Protein AF-U2JVC8-F1 (afdb_monomer)

Mean predicted aligned error: 4.53 Å

Foldseek 3Di:
DQVLLVLLLVVCVVPVLVALVLVVVLVVQQQVDQLDDLRHRFFAFLFFAEDEPQVVVLLLVVLVLVQVLLLLLLVCLLPPPVLVVLQVDDPLLSLQLNDDLQDSGLAQKKWWKWQDDGSQAIATDAIDRALDDDLVNLQSSVVSSCPGPSVCVSCPPFDKDFFRPQLVLLVQVQVVCCVRPVDGWAEEAEEACPSHDRSSVVVNCVSNVVVPHHYDYDYLQQWAAPLQFIDRVPDTGAEYAYSYGPVVCVVPVVSNVRVSSCSNSVNHNYNSGSSSVCRHAPCNLVSLPDVVSVVRDDPVSNVCSVRHYWHKHFDDLVCLVVCLVVQQQKWKAARPDDQCVGIDRSVVDDSVRSSVCSVPGDSRIMITGDDDRFWHWGWHADPSDTDTDTWRKIWTFIDRRSGTRFIWIWTHHPPDTSVNTHTHHHMYGHDDPPD

Solvent-accessible surface area (backbone atoms only — not comparable to full-atom values): 23635 Å² total; per-residue (Å²): 76,63,66,52,41,51,54,53,47,50,56,45,70,74,50,52,77,83,40,43,68,50,50,53,51,49,54,55,51,51,74,72,48,68,27,44,54,96,91,35,64,60,49,62,52,85,36,64,48,44,34,37,64,66,49,50,52,33,50,43,51,52,42,50,51,52,49,53,51,45,46,50,51,50,54,44,46,69,74,29,72,74,60,39,60,78,70,68,66,53,73,66,57,46,53,50,34,65,49,82,65,86,63,92,67,48,47,49,45,36,29,43,26,24,37,72,74,50,71,93,46,45,36,54,77,50,45,36,26,59,42,68,79,62,41,44,40,30,40,47,45,29,66,54,47,69,70,32,60,67,44,47,68,71,49,61,89,41,45,64,46,68,61,61,56,52,58,52,48,49,53,53,55,49,53,52,46,30,72,76,70,75,48,86,57,27,34,32,41,30,32,78,53,89,84,50,84,52,51,46,58,52,52,46,38,52,48,36,41,76,74,73,35,57,58,49,80,39,39,45,70,58,40,44,52,84,88,70,50,35,23,52,80,93,44,67,38,41,31,35,46,39,45,49,39,63,73,62,44,71,74,44,48,78,47,36,37,32,59,52,51,32,52,77,68,68,45,40,41,52,44,55,42,56,42,11,49,71,59,32,43,86,59,34,47,30,52,67,70,32,77,71,42,71,78,76,54,52,70,71,56,49,54,47,42,69,71,28,43,50,60,31,41,67,49,54,83,90,43,46,73,62,50,47,79,48,23,66,48,27,28,42,38,43,75,88,43,64,78,58,46,56,57,44,56,30,62,85,40,55,62,68,56,47,40,50,53,58,70,74,43,60,74,70,20,32,43,28,48,56,81,84,74,75,62,40,74,38,41,38,73,54,98,87,39,80,45,78,44,69,20,38,53,39,40,28,39,31,25,55,71,71,34,73,60,50,57,37,32,37,37,24,49,89,94,56,50,73,84,78,28,27,51,27,18,42,33,40,45,76,50,64,85,84,125

Nearest PDB structures (foldseek):
  7uk8-assembly1_A  TM=7.514E-01  e=2.209E-14  Escherichia coli K-12
  7uka-assembly1_A  TM=7.792E-01  e=2.659E-13  Escherichia coli K-12
  2io8-assembly1_A  TM=6.923E-01  e=3.078E-14  Escherichia coli
  2iob-assembly1_B  TM=6.994E-01  e=4.790E-14  Escherichia coli
  2io8-assembly1_B  TM=6.756E-01  e=1.018E-14  Escherichia coli

Radius of gyration: 22.48 Å; Cα contacts (8 Å, |Δi|>4): 788; chains: 1; bounding box: 59×53×57 Å

Sequence (435 aa):
MREYAKKYVEQIMSQPQDYVEDARDFFQKVNRSRAIYHGKVVKTSMQAVFYGEKDRRAFEEVGKMMMSIGNKIAKEYEKNPEFRKLYGFSPLLEQLILKDPGYSMTVPMARYDIFYEEPENFVFCELNTDGSSAMNEDNVLGKLFIQTKVYRDFVGQNKTVHHDLIEEWVLKSTALFEKLKGHRPNIAIVDFLESGTSAEFEAFQEAYKRKGYFTVIADPKELDFDGEHLYYKDDVIHMVYRRLVTGEMMGDIKRAKPLIDAYLADKIMLLGGFRSQLMHTKRIFAILHHPFCRKFLSGEELDFIEKHIPETQILDKTKLKEYSRKKDDLVIKAEDGYGGKGIFFGEDLSSEDFIRILEDASEHTLLQKRIRPKPMPVINFRENHFTVEPMIWIIGIFYYLEKFQGIYTRGAKEGIIAQDAYSLPHIEWMGGNEK

Structure (mmCIF, N/CA/C/O backbone):
data_AF-U2JVC8-F1
#
_entry.id   AF-U2JVC8-F1
#
loop_
_atom_site.group_PDB
_atom_site.id
_atom_site.type_symbol
_atom_site.label_atom_id
_atom_site.label_alt_id
_atom_site.label_comp_id
_atom_site.label_asym_id
_atom_site.label_entity_id
_atom_site.label_seq_id
_atom_site.pdbx_PDB_ins_code
_atom_site.Cartn_x
_atom_site.Cartn_y
_atom_site.Cartn_z
_atom_site.occupancy
_atom_site.B_iso_or_equiv
_atom_site.auth_seq_id
_atom_site.auth_comp_id
_atom_site.auth_asym_id
_atom_site.auth_atom_id
_atom_site.pdbx_PDB_model_num
ATOM 1 N N . MET A 1 1 ? -14.361 10.667 10.077 1.00 92.12 1 MET A N 1
ATOM 2 C CA . MET A 1 1 ? -13.807 9.610 10.978 1.00 92.12 1 MET A CA 1
ATOM 3 C C . MET A 1 1 ? -13.707 9.960 12.468 1.00 92.12 1 MET A C 1
ATOM 5 O O . MET A 1 1 ? -14.197 9.191 13.289 1.00 92.12 1 MET A O 1
ATOM 9 N N . ARG A 1 2 ? -13.051 11.067 12.862 1.00 91.50 2 ARG A N 1
ATOM 10 C CA . ARG A 1 2 ? -12.761 11.381 14.282 1.00 91.50 2 ARG A CA 1
ATOM 11 C C . ARG A 1 2 ? -13.991 11.423 15.184 1.00 91.50 2 ARG A C 1
ATOM 13 O O . ARG A 1 2 ? -13.963 10.916 16.302 1.00 91.50 2 ARG A O 1
ATOM 20 N N . GLU A 1 3 ? -15.067 11.995 14.669 1.00 92.56 3 GLU A N 1
ATOM 21 C CA . GLU A 1 3 ? -16.345 12.061 15.364 1.00 92.56 3 GLU A CA 1
ATOM 22 C C . GLU A 1 3 ? -16.937 10.672 15.637 1.00 92.56 3 GLU A C 1
ATOM 24 O O . GLU A 1 3 ? -17.339 10.400 16.766 1.00 92.56 3 GLU A O 1
ATOM 29 N N . TYR A 1 4 ? -16.909 9.763 14.655 1.00 94.56 4 TYR A N 1
ATOM 30 C CA . TYR A 1 4 ? -17.363 8.386 14.856 1.00 94.56 4 TYR A CA 1
ATOM 31 C C . TYR A 1 4 ? -16.551 7.669 15.935 1.00 94.56 4 TYR A C 1
ATOM 33 O O . TYR A 1 4 ? -17.134 7.030 16.805 1.00 94.56 4 TYR A O 1
ATOM 41 N N . ALA A 1 5 ? -15.221 7.809 15.918 1.00 94.75 5 ALA A N 1
ATOM 42 C CA . ALA A 1 5 ? -14.358 7.204 16.933 1.00 94.75 5 ALA A CA 1
ATOM 43 C C . ALA A 1 5 ? -14.711 7.703 18.344 1.00 94.75 5 ALA A C 1
ATOM 45 O O . ALA A 1 5 ? -14.845 6.904 19.268 1.00 94.75 5 ALA A O 1
ATOM 46 N N . LYS A 1 6 ? -14.929 9.016 18.499 1.00 94.62 6 LYS A N 1
ATOM 47 C CA . LYS A 1 6 ? -15.329 9.621 19.775 1.00 94.62 6 LYS A CA 1
ATOM 48 C C . LYS A 1 6 ? -16.686 9.094 20.257 1.00 94.62 6 LYS A C 1
ATOM 50 O O . LYS A 1 6 ? -16.770 8.625 21.387 1.00 94.62 6 LYS A O 1
ATOM 55 N N . LYS A 1 7 ? -17.715 9.104 19.402 1.00 95.25 7 LYS A N 1
ATOM 56 C CA . LYS A 1 7 ? -19.061 8.606 19.750 1.00 95.25 7 LYS A CA 1
ATOM 57 C C . LYS A 1 7 ? -19.048 7.118 20.107 1.00 95.25 7 LYS A C 1
ATOM 59 O O . LYS A 1 7 ? -19.724 6.696 21.040 1.00 95.25 7 LYS A O 1
ATOM 64 N N . TYR A 1 8 ? -18.254 6.324 19.389 1.00 95.88 8 TYR A N 1
ATOM 65 C CA . TYR A 1 8 ? -18.099 4.895 19.652 1.00 95.88 8 TYR A CA 1
ATOM 66 C C . TYR A 1 8 ? -17.462 4.634 21.026 1.00 95.88 8 TYR A C 1
ATOM 68 O O . TYR A 1 8 ? -17.963 3.828 21.810 1.00 95.88 8 TYR A O 1
ATOM 76 N N . VAL A 1 9 ? -16.394 5.372 21.346 1.00 96.31 9 VAL A N 1
ATOM 77 C CA . VAL A 1 9 ? -15.741 5.342 22.663 1.00 96.31 9 VAL A CA 1
ATOM 78 C C . VAL A 1 9 ? -16.724 5.737 23.768 1.00 96.31 9 VAL A C 1
ATOM 80 O O . VAL A 1 9 ? -16.838 5.027 24.765 1.00 96.31 9 VAL A O 1
ATOM 83 N N . GLU A 1 10 ? -17.462 6.834 23.588 1.00 96.44 10 GLU A N 1
ATOM 84 C CA . GLU A 1 10 ? -18.452 7.320 24.557 1.00 96.44 10 GLU A CA 1
ATOM 85 C C . GLU A 1 10 ? -19.550 6.283 24.832 1.00 96.44 10 GLU A C 1
ATOM 87 O O . GLU A 1 10 ? -19.897 6.060 25.993 1.00 96.44 10 GLU A O 1
ATOM 92 N N . GLN A 1 11 ? -20.043 5.589 23.800 1.00 95.62 11 GLN A N 1
ATOM 93 C CA . GLN A 1 11 ? -21.045 4.535 23.966 1.00 95.62 11 GLN A CA 1
ATOM 94 C C . GLN A 1 11 ? -20.544 3.412 24.877 1.00 95.62 11 GLN A C 1
ATOM 96 O O . GLN A 1 11 ? -21.226 3.057 25.840 1.00 95.62 11 GLN A O 1
ATOM 101 N N . ILE A 1 12 ? -19.356 2.871 24.601 1.00 96.19 12 ILE A N 1
ATOM 102 C CA . ILE A 1 12 ? -18.794 1.772 25.397 1.00 96.19 12 ILE A CA 1
ATOM 103 C C . ILE A 1 12 ? -18.536 2.234 26.828 1.00 96.19 12 ILE A C 1
ATOM 105 O O . ILE A 1 12 ? -18.912 1.548 27.775 1.00 96.19 12 ILE A O 1
ATOM 109 N N . MET A 1 13 ? -17.936 3.412 26.996 1.00 96.50 13 MET A N 1
ATOM 110 C CA . MET A 1 13 ? -17.558 3.914 28.316 1.00 96.50 13 MET A CA 1
ATOM 111 C C . MET A 1 13 ? -18.759 4.346 29.167 1.00 96.50 13 MET A C 1
ATOM 113 O O . MET A 1 13 ? -18.633 4.398 30.389 1.00 96.50 13 MET A O 1
ATOM 117 N N . SER A 1 14 ? -19.923 4.610 28.562 1.00 96.44 14 SER A N 1
ATOM 118 C CA . SER A 1 14 ? -21.154 4.905 29.305 1.00 96.44 14 SER A CA 1
ATOM 119 C C . SER A 1 14 ? -21.715 3.684 30.047 1.00 96.44 14 SER A C 1
ATOM 121 O O . SER A 1 14 ? -22.265 3.831 31.137 1.00 96.44 14 SER A O 1
ATOM 123 N N . GLN A 1 15 ? -21.567 2.483 29.473 1.00 93.88 15 GLN A N 1
ATOM 124 C CA . GLN A 1 15 ? -22.104 1.223 30.003 1.00 93.88 15 GLN A CA 1
ATOM 125 C C . GLN A 1 15 ? -21.140 0.055 29.710 1.00 93.88 15 GLN A C 1
ATOM 127 O O . GLN A 1 15 ? -21.487 -0.876 28.986 1.00 93.88 15 GLN A O 1
ATOM 132 N N . PRO A 1 16 ? -19.906 0.064 30.252 1.00 95.12 16 PRO A N 1
ATOM 133 C CA . PRO A 1 16 ? -18.870 -0.893 29.853 1.00 95.12 16 PRO A CA 1
ATOM 134 C C . PRO A 1 16 ? -19.221 -2.343 30.202 1.00 95.12 16 PRO A C 1
ATOM 136 O O . PRO A 1 16 ? -18.808 -3.260 29.497 1.00 95.12 16 PRO A O 1
ATOM 139 N N . GLN A 1 17 ? -19.999 -2.561 31.267 1.00 96.25 17 GLN A N 1
ATOM 140 C CA . GLN A 1 17 ? -20.390 -3.902 31.716 1.00 96.25 17 GLN A CA 1
ATOM 141 C C . GLN A 1 17 ? -21.262 -4.639 30.688 1.00 96.25 17 GLN A C 1
ATOM 143 O O . GLN A 1 17 ? -21.141 -5.855 30.552 1.00 96.25 17 GLN A O 1
ATOM 148 N N . ASP A 1 18 ? -22.046 -3.910 29.889 1.00 96.44 18 ASP A N 1
ATOM 149 C CA . ASP A 1 18 ? -22.945 -4.473 28.874 1.00 96.44 18 ASP A CA 1
ATOM 150 C C . ASP A 1 18 ? -22.204 -5.124 27.697 1.00 96.44 18 ASP A C 1
ATOM 152 O O . ASP A 1 18 ? -22.811 -5.851 26.904 1.00 96.44 18 ASP A O 1
ATOM 156 N N . TYR A 1 19 ? -20.900 -4.859 27.568 1.00 97.56 19 TYR A N 1
ATOM 157 C CA . TYR A 1 19 ? -20.074 -5.295 26.443 1.00 97.56 19 TYR A CA 1
ATOM 158 C C . TYR A 1 19 ? -18.934 -6.242 26.847 1.00 97.56 19 TYR A C 1
ATOM 160 O O . TYR A 1 19 ? -18.170 -6.668 25.985 1.00 97.56 19 TYR A O 1
ATOM 168 N N . VAL A 1 20 ? -18.797 -6.607 28.130 1.00 97.69 20 VAL A N 1
ATOM 169 C CA . VAL A 1 20 ? -17.683 -7.455 28.605 1.00 97.69 20 VAL A CA 1
ATOM 170 C C . VAL A 1 20 ? -17.717 -8.850 27.974 1.00 97.69 20 VAL A C 1
ATOM 172 O O . VAL A 1 20 ? -16.706 -9.295 27.431 1.00 97.69 20 VAL A O 1
ATOM 175 N N . GLU A 1 21 ? -18.862 -9.540 28.009 1.00 97.12 21 GLU A N 1
ATOM 176 C CA . GLU A 1 21 ? -18.980 -10.877 27.399 1.00 97.12 21 GLU A CA 1
ATOM 177 C C . GLU A 1 21 ? -18.856 -10.823 25.872 1.00 97.12 21 GLU A C 1
ATOM 179 O O . GLU A 1 21 ? -18.238 -11.698 25.270 1.00 97.12 21 GLU A O 1
ATOM 184 N N . ASP A 1 22 ? -19.382 -9.762 25.255 1.00 96.62 22 ASP A N 1
ATOM 185 C CA . ASP A 1 22 ? -19.287 -9.520 23.812 1.00 96.62 22 ASP A CA 1
ATOM 186 C C . ASP A 1 22 ? -17.824 -9.352 23.369 1.00 96.62 22 ASP A C 1
ATOM 188 O O . ASP A 1 22 ? -17.376 -9.985 22.412 1.00 96.62 22 ASP A O 1
ATOM 192 N N . ALA A 1 23 ? -17.035 -8.581 24.125 1.00 96.94 23 ALA A N 1
ATOM 193 C CA . ALA A 1 23 ? -15.604 -8.442 23.882 1.00 96.94 23 ALA A CA 1
ATOM 194 C C . ALA A 1 23 ? -14.852 -9.765 24.088 1.00 96.94 23 ALA A C 1
ATOM 196 O O . ALA A 1 23 ? -14.010 -10.121 23.261 1.00 96.94 23 ALA A O 1
ATOM 197 N N . ARG A 1 24 ? -15.156 -10.534 25.146 1.00 96.75 24 ARG A N 1
ATOM 198 C CA . ARG A 1 24 ? -14.536 -11.858 25.357 1.00 96.75 24 ARG A CA 1
ATOM 199 C C . ARG A 1 24 ? -14.789 -12.794 24.181 1.00 96.75 24 ARG A C 1
ATOM 201 O O . ARG A 1 24 ? -13.841 -13.416 23.703 1.00 96.75 24 ARG A O 1
ATOM 208 N N . ASP A 1 25 ? -16.033 -12.882 23.718 1.00 97.06 25 ASP A N 1
ATOM 209 C CA . ASP A 1 25 ? -16.401 -13.705 22.565 1.00 97.06 25 ASP A CA 1
ATOM 210 C C . ASP A 1 25 ? -15.673 -13.243 21.293 1.00 97.06 25 ASP A C 1
ATOM 212 O O . ASP A 1 25 ? -15.064 -14.061 20.598 1.00 97.06 25 ASP A O 1
ATOM 216 N N . PHE A 1 26 ? -15.629 -11.931 21.034 1.00 97.12 26 PHE A N 1
ATOM 217 C CA . PHE A 1 26 ? -14.890 -11.367 19.903 1.00 97.12 26 PHE A CA 1
ATOM 218 C C . PHE A 1 26 ? -13.409 -11.772 19.918 1.00 97.12 26 PHE A C 1
ATOM 220 O O . PHE A 1 26 ? -12.926 -12.356 18.946 1.00 97.12 26 PHE A O 1
ATOM 227 N N . PHE A 1 27 ? -12.684 -11.545 21.019 1.00 96.19 27 PHE A N 1
ATOM 228 C CA . PHE A 1 27 ? -11.261 -11.902 21.086 1.00 96.19 27 PHE A CA 1
ATOM 229 C C . PHE A 1 27 ? -11.023 -13.414 21.032 1.00 96.19 27 PHE A C 1
ATOM 231 O O . PHE A 1 27 ? -10.034 -13.852 20.442 1.00 96.19 27 PHE A O 1
ATOM 238 N N . GLN A 1 28 ? -11.920 -14.236 21.589 1.00 96.12 28 GLN A N 1
ATOM 239 C CA . GLN A 1 28 ? -11.837 -15.693 21.436 1.00 96.12 28 GLN A CA 1
ATOM 240 C C . GLN A 1 28 ? -11.977 -16.120 19.972 1.00 96.12 28 GLN A C 1
ATOM 242 O O . GLN A 1 28 ? -11.217 -16.975 19.511 1.00 96.12 28 GLN A O 1
ATOM 247 N N . LYS A 1 29 ? -12.913 -15.515 19.230 1.00 96.75 29 LYS A N 1
ATOM 248 C CA . LYS A 1 29 ? -13.090 -15.761 17.794 1.00 96.75 29 LYS A CA 1
ATOM 249 C C . LYS A 1 29 ? -11.881 -15.295 16.989 1.00 96.75 29 LYS A C 1
ATOM 251 O O . LYS A 1 29 ? -11.395 -16.059 16.160 1.00 96.75 29 LYS A O 1
ATOM 256 N N . VAL A 1 30 ? -11.347 -14.103 17.268 1.00 95.62 30 VAL A N 1
ATOM 257 C CA . VAL A 1 30 ? -10.138 -13.581 16.606 1.00 95.62 30 VAL A CA 1
ATOM 258 C C . VAL A 1 30 ? -8.942 -14.510 16.831 1.00 95.62 30 VAL A C 1
ATOM 260 O O . VAL A 1 30 ? -8.286 -14.889 15.862 1.00 95.62 30 VAL A O 1
ATOM 263 N N . ASN A 1 31 ? -8.711 -14.965 18.066 1.00 94.31 31 ASN A N 1
ATOM 264 C CA . ASN A 1 31 ? -7.609 -15.874 18.411 1.00 94.31 31 ASN A CA 1
ATOM 265 C C . ASN A 1 31 ? -7.688 -17.249 17.724 1.00 94.31 31 ASN A C 1
ATOM 267 O O . ASN A 1 31 ? -6.687 -17.959 17.662 1.00 94.31 31 ASN A O 1
ATOM 271 N N . ARG A 1 32 ? -8.863 -17.638 17.217 1.00 94.75 32 ARG A N 1
ATOM 272 C CA . ARG A 1 32 ? -9.086 -18.877 16.449 1.00 94.75 32 ARG A CA 1
ATOM 273 C C . ARG A 1 32 ? -9.223 -18.630 14.943 1.00 94.75 32 ARG A C 1
ATOM 275 O O . ARG A 1 32 ? -9.517 -19.559 14.196 1.00 94.75 32 ARG A O 1
ATOM 282 N N . SER A 1 33 ? -9.079 -17.383 14.506 1.00 93.44 33 SER A N 1
ATOM 283 C CA . SER A 1 33 ? -9.316 -16.970 13.126 1.00 93.44 33 SER A CA 1
ATOM 284 C C . SER A 1 33 ? -8.061 -17.074 12.254 1.00 93.44 33 SER A C 1
ATOM 286 O O . SER A 1 33 ? -6.960 -17.339 12.732 1.00 93.44 33 SER A O 1
ATOM 288 N N . ARG A 1 34 ? -8.231 -16.807 10.953 1.00 90.62 34 ARG A N 1
ATOM 289 C CA . ARG A 1 34 ? -7.140 -16.719 9.968 1.00 90.62 34 ARG A CA 1
ATOM 290 C C . ARG A 1 34 ? -6.608 -15.296 9.773 1.00 90.62 34 ARG A C 1
ATOM 292 O O . ARG A 1 34 ? -5.910 -15.054 8.794 1.00 90.62 34 ARG A O 1
ATOM 299 N N . ALA A 1 35 ? -6.908 -14.362 10.679 1.00 88.62 35 ALA A N 1
ATOM 300 C CA . ALA A 1 35 ? -6.273 -13.041 10.705 1.00 88.62 35 ALA A CA 1
ATOM 301 C C . ALA A 1 35 ? -4.823 -13.173 11.211 1.00 88.62 35 ALA A C 1
ATOM 303 O O . ALA A 1 35 ? -4.509 -12.806 12.341 1.00 88.62 35 ALA A O 1
ATOM 304 N N . ILE A 1 36 ? -3.967 -13.802 10.404 1.00 85.69 36 ILE A N 1
ATOM 305 C CA . ILE A 1 36 ? -2.612 -14.217 10.766 1.00 85.69 36 ILE A CA 1
ATOM 306 C C . ILE A 1 36 ? -1.599 -13.426 9.942 1.00 85.69 36 ILE A C 1
ATOM 308 O O . ILE A 1 36 ? -1.620 -13.491 8.715 1.00 85.69 36 ILE A O 1
ATOM 312 N N . TYR A 1 37 ? -0.663 -12.781 10.634 1.00 81.44 37 TYR A N 1
ATOM 313 C CA . TYR A 1 37 ? 0.484 -12.079 10.068 1.00 81.44 37 TYR A CA 1
ATOM 314 C C . TYR A 1 37 ? 1.778 -12.666 10.654 1.00 81.44 37 TYR A C 1
ATOM 316 O O . TYR A 1 37 ? 1.911 -12.796 11.872 1.00 81.44 37 TYR A O 1
ATOM 324 N N . HIS A 1 38 ? 2.716 -13.089 9.797 1.00 77.12 38 HIS A N 1
ATOM 325 C CA . HIS A 1 38 ? 3.950 -13.802 10.185 1.00 77.12 38 HIS A CA 1
ATOM 326 C C . HIS A 1 38 ? 3.735 -14.925 11.224 1.00 77.12 38 HIS A C 1
ATOM 328 O O . HIS A 1 38 ? 4.425 -15.011 12.241 1.00 77.12 38 HIS A O 1
ATOM 334 N N . GLY A 1 39 ? 2.736 -15.782 10.984 1.00 80.62 39 GLY A N 1
ATOM 335 C CA . GLY A 1 39 ? 2.451 -16.955 11.820 1.00 80.62 39 GLY A CA 1
ATOM 336 C C . GLY A 1 39 ? 1.788 -16.655 13.169 1.00 80.62 39 GLY A C 1
ATOM 337 O O . GLY A 1 39 ? 1.580 -17.576 13.957 1.00 80.62 39 GLY A O 1
ATOM 338 N N . LYS A 1 40 ? 1.432 -15.396 13.451 1.00 85.88 40 LYS A N 1
ATOM 339 C CA . LYS A 1 40 ? 0.718 -14.996 14.670 1.00 85.88 40 LYS A CA 1
ATOM 340 C C . LYS A 1 40 ? -0.602 -14.329 14.325 1.00 85.88 40 LYS A C 1
ATOM 342 O O . LYS A 1 40 ? -0.691 -13.601 13.343 1.00 85.88 40 LYS A O 1
ATOM 347 N N . VAL A 1 41 ? -1.614 -14.541 15.161 1.00 89.19 41 VAL A N 1
ATOM 348 C CA . VAL A 1 41 ? -2.858 -13.771 15.069 1.00 89.19 41 VAL A CA 1
ATOM 349 C C . VAL A 1 41 ? -2.538 -12.291 15.281 1.00 89.19 41 VAL A C 1
ATOM 351 O O . VAL A 1 41 ? -1.778 -11.942 16.189 1.00 89.19 41 VAL A O 1
ATOM 354 N N . VAL A 1 42 ? -3.089 -11.427 14.430 1.00 89.94 42 VAL A N 1
ATOM 355 C CA . VAL A 1 42 ? -2.866 -9.981 14.515 1.00 89.94 42 VAL A CA 1
ATOM 356 C C . VAL A 1 42 ? -3.373 -9.418 15.838 1.00 89.94 42 VAL A C 1
ATOM 358 O O . VAL A 1 42 ? -4.417 -9.815 16.361 1.00 89.94 42 VAL A O 1
ATOM 361 N N . LYS A 1 43 ? -2.647 -8.434 16.374 1.00 91.38 43 LYS A N 1
ATOM 362 C CA . LYS A 1 43 ? -3.145 -7.620 17.485 1.00 91.38 43 LYS A CA 1
ATOM 363 C C . LYS A 1 43 ? -4.324 -6.798 16.975 1.00 91.38 43 LYS A C 1
ATOM 365 O O . LYS A 1 43 ? -4.232 -6.170 15.927 1.00 91.38 43 LYS A O 1
ATOM 370 N N . THR A 1 44 ? -5.421 -6.785 17.716 1.00 93.88 44 THR A N 1
ATOM 371 C CA . THR A 1 44 ? -6.611 -5.993 17.394 1.00 93.88 44 THR A CA 1
ATOM 372 C C . THR A 1 44 ? -7.203 -5.411 18.674 1.00 93.88 44 THR A C 1
ATOM 374 O O . THR A 1 44 ? -6.737 -5.695 19.780 1.00 93.88 44 THR A O 1
ATOM 377 N N . SER A 1 45 ? -8.196 -4.547 18.524 1.00 93.19 45 SER A N 1
ATOM 378 C CA . SER A 1 45 ? -8.888 -3.855 19.606 1.00 93.19 45 SER A CA 1
ATOM 379 C C . SER A 1 45 ? -10.398 -3.956 19.356 1.00 93.19 45 SER A C 1
ATOM 381 O O . SER A 1 45 ? -10.828 -4.320 18.265 1.00 93.19 45 SER A O 1
ATOM 383 N N . MET A 1 46 ? -11.222 -3.614 20.350 1.00 91.69 46 MET A N 1
ATOM 384 C CA . MET A 1 46 ? -12.675 -3.491 20.164 1.00 91.69 46 MET A CA 1
ATOM 385 C C . MET A 1 46 ? -13.057 -2.226 19.375 1.00 91.69 46 MET A C 1
ATOM 387 O O . MET A 1 46 ? -14.147 -1.702 19.564 1.00 91.69 46 MET A O 1
ATOM 391 N N . GLN A 1 47 ? -12.174 -1.712 18.519 1.00 93.75 47 GLN A N 1
ATOM 392 C CA . GLN A 1 47 ? -12.344 -0.492 17.740 1.00 93.75 47 GLN A CA 1
ATOM 393 C C . GLN A 1 47 ? -12.304 -0.819 16.246 1.00 93.75 47 GLN A C 1
ATOM 395 O O . GLN A 1 47 ? -11.317 -1.354 15.747 1.00 93.75 47 GLN A O 1
ATOM 400 N N . ALA A 1 48 ? -13.347 -0.410 15.527 1.00 94.56 48 ALA A N 1
ATOM 401 C CA . ALA A 1 48 ? -13.321 -0.299 14.073 1.00 94.56 48 ALA A CA 1
ATOM 402 C C . ALA A 1 48 ? -13.097 1.156 13.643 1.00 94.56 48 ALA A C 1
ATOM 404 O O . ALA A 1 48 ? -13.366 2.100 14.399 1.00 94.56 48 ALA A O 1
ATOM 405 N N . VAL A 1 49 ? -12.630 1.338 12.412 1.00 96.44 49 VAL A N 1
ATOM 406 C CA . VAL A 1 49 ? -12.532 2.645 11.762 1.00 96.44 49 VAL A CA 1
ATOM 407 C C . VAL A 1 49 ? -13.795 2.897 10.959 1.00 96.44 49 VAL A C 1
ATOM 409 O O . VAL A 1 49 ? -13.988 2.342 9.880 1.00 96.44 49 VAL A O 1
ATOM 412 N N . PHE A 1 50 ? -14.649 3.761 11.496 1.00 96.19 50 PHE A N 1
ATOM 413 C CA . PHE A 1 50 ? -15.864 4.203 10.826 1.00 96.19 50 PHE A CA 1
ATOM 414 C C . PHE A 1 50 ? -15.602 5.458 9.991 1.00 96.19 50 PHE A C 1
ATOM 416 O O . PHE A 1 50 ? -15.007 6.430 10.477 1.00 96.19 50 PHE A O 1
ATOM 423 N N . TYR A 1 51 ? -16.090 5.462 8.755 1.00 96.19 51 TYR A N 1
ATOM 424 C CA . TYR A 1 51 ? -15.962 6.598 7.846 1.00 96.19 51 TYR A CA 1
ATOM 425 C C . TYR A 1 51 ? -17.215 6.808 7.007 1.00 96.19 51 TYR A C 1
ATOM 427 O O . TYR A 1 51 ? -17.942 5.861 6.744 1.00 96.19 51 TYR A O 1
ATOM 435 N N . GLY A 1 52 ? -17.486 8.054 6.619 1.00 95.19 52 GLY A N 1
ATOM 436 C CA . GLY A 1 52 ? -18.693 8.409 5.864 1.00 95.19 52 GLY A CA 1
ATOM 437 C C . GLY A 1 52 ? -18.411 8.817 4.422 1.00 95.19 52 GLY A C 1
ATOM 438 O O . GLY A 1 52 ? -17.274 8.790 3.954 1.00 95.19 52 GLY A O 1
ATOM 439 N N . GLU A 1 53 ? -19.454 9.287 3.739 1.00 94.25 53 GLU A N 1
ATOM 440 C CA . GLU A 1 53 ? -19.388 9.711 2.336 1.00 94.25 53 GLU A CA 1
ATOM 441 C C . GLU A 1 53 ? -18.318 10.787 2.073 1.00 94.25 53 GLU A C 1
AT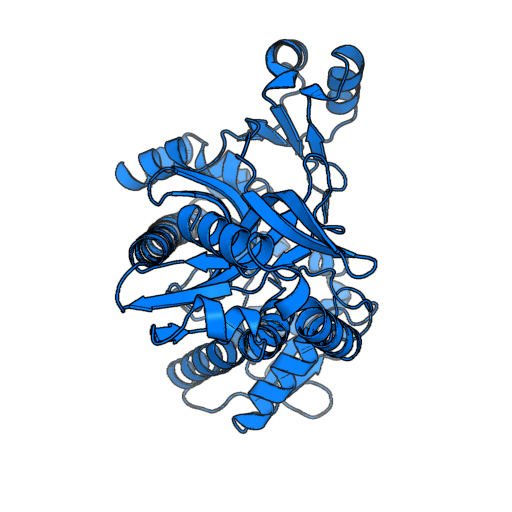OM 443 O O . GLU A 1 53 ? -17.610 10.721 1.071 1.00 94.25 53 GLU A O 1
ATOM 448 N N . LYS A 1 54 ? -18.150 11.760 2.981 1.00 94.88 54 LYS A N 1
ATOM 449 C CA . LYS A 1 54 ? -17.112 12.801 2.847 1.00 94.88 54 LYS A CA 1
ATOM 450 C C . LYS A 1 54 ? -15.701 12.210 2.848 1.00 94.88 54 LYS A C 1
ATOM 452 O O . LYS A 1 54 ? -14.895 12.563 1.994 1.00 94.88 54 LYS A O 1
ATOM 457 N N . ASP A 1 55 ? -15.434 11.292 3.778 1.00 96.44 55 ASP A N 1
ATOM 458 C CA . ASP A 1 55 ? -14.146 10.602 3.880 1.00 96.44 55 ASP A CA 1
ATOM 459 C C . ASP A 1 55 ? -13.903 9.737 2.627 1.00 96.44 55 ASP A C 1
ATOM 461 O O . ASP A 1 55 ? -12.826 9.772 2.037 1.00 96.44 55 ASP A O 1
ATOM 465 N N . ARG A 1 56 ? -14.935 9.021 2.157 1.00 96.56 56 ARG A N 1
ATOM 466 C CA . ARG A 1 56 ? -14.872 8.234 0.918 1.00 96.56 56 ARG A CA 1
ATOM 467 C C . ARG A 1 56 ? -14.510 9.085 -0.297 1.00 96.56 56 ARG A C 1
ATOM 469 O O . ARG A 1 56 ? -13.625 8.700 -1.055 1.00 96.56 56 ARG A O 1
ATOM 476 N N . ARG A 1 57 ? -15.182 10.223 -0.494 1.00 97.12 57 ARG A N 1
ATOM 477 C CA . ARG A 1 57 ? -14.894 11.125 -1.621 1.00 97.12 57 ARG A CA 1
ATOM 478 C C . ARG A 1 57 ? -13.454 11.634 -1.565 1.00 97.12 57 ARG A C 1
ATOM 480 O O . ARG A 1 57 ? -12.799 11.699 -2.600 1.00 97.12 57 ARG A O 1
ATOM 487 N N . ALA A 1 58 ? -12.942 11.927 -0.368 1.00 97.62 58 ALA A N 1
ATOM 488 C CA . ALA A 1 58 ? -11.540 12.297 -0.183 1.00 97.62 58 ALA A CA 1
ATOM 489 C C . ALA A 1 58 ? -10.600 11.184 -0.667 1.00 97.62 58 ALA A C 1
ATOM 491 O O . ALA A 1 58 ? -9.663 11.445 -1.415 1.00 97.62 58 ALA A O 1
ATOM 492 N N . PHE A 1 59 ? -10.881 9.932 -0.303 1.00 98.25 59 PHE A N 1
ATOM 493 C CA . PHE A 1 59 ? -10.102 8.779 -0.754 1.00 98.25 59 PHE A CA 1
ATOM 494 C C . PHE A 1 59 ? -10.183 8.559 -2.264 1.00 98.25 59 PHE A C 1
ATOM 496 O O . PHE A 1 59 ? -9.172 8.286 -2.903 1.00 98.25 59 PHE A O 1
ATOM 503 N N . GLU A 1 60 ? -11.352 8.730 -2.871 1.00 98.19 60 GLU A N 1
ATOM 504 C CA . GLU A 1 60 ? -11.496 8.643 -4.326 1.00 98.19 60 GLU A CA 1
ATOM 505 C C . GLU A 1 60 ? -10.662 9.722 -5.048 1.00 98.19 60 GLU A C 1
ATOM 507 O O . GLU A 1 60 ? -9.950 9.397 -6.005 1.00 98.19 60 GLU A O 1
ATOM 512 N N . GLU A 1 61 ? -10.651 10.967 -4.557 1.00 97.88 61 GLU A N 1
ATOM 513 C CA . GLU A 1 61 ? -9.818 12.039 -5.126 1.00 97.88 61 GLU A CA 1
ATOM 514 C C . GLU A 1 61 ? -8.315 11.825 -4.878 1.00 97.88 61 GLU A C 1
ATOM 516 O O . GLU A 1 61 ? -7.513 12.048 -5.788 1.00 97.88 61 GLU A O 1
ATOM 521 N N . VAL A 1 62 ? -7.916 11.310 -3.706 1.00 98.19 62 VAL A N 1
ATOM 522 C CA . VAL A 1 62 ? -6.525 10.895 -3.434 1.00 98.19 62 VAL A CA 1
ATOM 523 C C . VAL A 1 62 ? -6.060 9.874 -4.472 1.00 98.19 62 VAL A C 1
ATOM 525 O O . VAL A 1 62 ? -4.983 10.025 -5.056 1.00 98.19 62 VAL A O 1
ATOM 528 N N . GLY A 1 63 ? -6.878 8.852 -4.732 1.00 97.50 63 GLY A N 1
ATOM 529 C CA . GLY A 1 63 ? -6.601 7.839 -5.745 1.00 97.50 63 GLY A CA 1
ATOM 530 C C . GLY A 1 63 ? -6.448 8.446 -7.129 1.00 97.50 63 GLY A C 1
ATOM 531 O O . GLY A 1 63 ? -5.425 8.250 -7.780 1.00 97.50 63 GLY A O 1
ATOM 532 N N . LYS A 1 64 ? -7.432 9.232 -7.566 1.00 97.56 64 LYS A N 1
ATOM 533 C CA . LYS A 1 64 ? -7.422 9.894 -8.876 1.00 97.56 64 LYS A CA 1
ATOM 534 C C . LYS A 1 64 ? -6.162 10.737 -9.090 1.00 97.56 64 LYS A C 1
ATOM 536 O O . LYS A 1 64 ? -5.529 10.620 -10.141 1.00 97.56 64 LYS A O 1
ATOM 541 N N . MET A 1 65 ? -5.770 11.533 -8.094 1.00 98.12 65 MET A N 1
ATOM 542 C CA . MET A 1 65 ? -4.582 12.380 -8.176 1.00 98.12 65 MET A CA 1
ATOM 543 C C . MET A 1 65 ? -3.298 11.552 -8.270 1.00 98.12 65 MET A C 1
ATOM 545 O O . MET A 1 65 ? -2.497 11.733 -9.188 1.00 98.12 65 MET A O 1
ATOM 549 N N . MET A 1 66 ? -3.127 10.575 -7.377 1.00 98.00 66 MET A N 1
ATOM 550 C CA . MET A 1 66 ? -1.929 9.733 -7.360 1.00 98.00 66 MET A CA 1
ATOM 551 C C . MET A 1 66 ? -1.807 8.836 -8.593 1.00 98.00 66 MET A C 1
ATOM 553 O O . MET A 1 66 ? -0.694 8.612 -9.067 1.00 98.00 66 MET A O 1
ATOM 557 N N . MET A 1 67 ? -2.921 8.361 -9.156 1.00 96.06 67 MET A N 1
ATOM 558 C CA . MET A 1 67 ? -2.915 7.596 -10.407 1.00 96.06 67 MET A CA 1
ATOM 559 C C . MET A 1 67 ? -2.569 8.489 -11.605 1.00 96.06 67 MET A C 1
ATOM 561 O O . MET A 1 67 ? -1.789 8.074 -12.463 1.00 96.06 67 MET A O 1
ATOM 565 N N . SER A 1 68 ? -3.067 9.734 -11.650 1.00 97.88 68 SER A N 1
ATOM 566 C CA . SER A 1 68 ? -2.657 10.715 -12.669 1.00 97.88 68 SER A CA 1
ATOM 567 C C . SER A 1 68 ? -1.150 10.980 -12.613 1.00 97.88 68 SER A C 1
ATOM 569 O O . SER A 1 68 ? -0.454 10.811 -13.620 1.00 97.88 68 SER A O 1
ATOM 571 N N . ILE A 1 69 ? -0.631 11.295 -11.420 1.00 98.44 69 ILE A N 1
ATOM 572 C CA . ILE A 1 69 ? 0.801 11.517 -11.176 1.00 98.44 69 ILE A CA 1
ATOM 573 C C . ILE A 1 69 ? 1.605 10.277 -11.576 1.00 98.44 69 ILE A C 1
ATOM 575 O O . ILE A 1 69 ? 2.544 10.386 -12.363 1.00 98.44 69 ILE A O 1
ATOM 579 N N . GLY A 1 70 ? 1.219 9.089 -11.103 1.00 97.38 70 GLY A N 1
ATOM 580 C CA . GLY A 1 70 ? 1.921 7.840 -11.395 1.00 97.38 70 GLY A CA 1
ATOM 581 C C . GLY A 1 70 ? 1.967 7.513 -12.887 1.00 97.38 70 GLY A C 1
ATOM 582 O O . GLY A 1 70 ? 3.020 7.151 -13.408 1.00 97.38 70 GLY A O 1
ATOM 583 N N . ASN A 1 71 ? 0.865 7.725 -13.609 1.00 96.69 71 ASN A N 1
ATOM 584 C CA . ASN A 1 71 ? 0.815 7.526 -15.057 1.00 96.69 71 ASN A CA 1
ATOM 585 C C . ASN A 1 71 ? 1.686 8.534 -15.825 1.00 96.69 71 ASN A C 1
ATOM 587 O O . ASN A 1 71 ? 2.275 8.180 -16.849 1.00 96.69 71 ASN A O 1
ATOM 591 N N . LYS A 1 72 ? 1.807 9.781 -15.353 1.00 98.06 72 LYS A N 1
ATOM 592 C CA . LYS A 1 72 ? 2.723 10.771 -15.944 1.00 98.06 72 LYS A CA 1
ATOM 593 C C . LYS A 1 72 ? 4.185 10.451 -15.642 1.00 98.06 72 LYS A C 1
ATOM 595 O O . LYS A 1 72 ? 5.004 10.493 -16.555 1.00 98.06 72 LYS A O 1
ATOM 600 N N . ILE A 1 73 ? 4.486 10.052 -14.407 1.00 98.06 73 ILE A N 1
ATOM 601 C CA . ILE A 1 73 ? 5.803 9.566 -13.984 1.00 98.06 73 ILE A CA 1
ATOM 602 C C . ILE A 1 73 ? 6.246 8.387 -14.853 1.00 98.06 73 ILE A C 1
ATOM 604 O O . ILE A 1 73 ? 7.359 8.399 -15.367 1.00 98.06 73 ILE A O 1
ATOM 608 N N . ALA A 1 74 ? 5.374 7.401 -15.076 1.00 96.75 74 ALA A N 1
ATOM 609 C CA . ALA A 1 74 ? 5.687 6.245 -15.911 1.00 96.75 74 ALA A CA 1
ATOM 610 C C . ALA A 1 74 ? 5.992 6.628 -17.362 1.00 96.75 74 ALA A C 1
ATOM 612 O O . ALA A 1 74 ? 6.981 6.162 -17.924 1.00 96.75 74 ALA A O 1
ATOM 613 N N . LYS A 1 75 ? 5.192 7.527 -17.947 1.00 97.06 75 LYS A N 1
ATOM 614 C CA . LYS A 1 75 ? 5.428 8.041 -19.304 1.00 97.06 75 LYS A CA 1
ATOM 615 C C . LYS A 1 75 ? 6.735 8.824 -19.413 1.00 97.06 75 LYS A C 1
ATOM 617 O O . LYS A 1 75 ? 7.419 8.708 -20.427 1.00 97.06 75 LYS A O 1
ATOM 622 N N . GLU A 1 76 ? 7.076 9.629 -18.409 1.00 98.12 76 GLU A N 1
ATOM 623 C CA . GLU A 1 76 ? 8.344 10.363 -18.404 1.00 98.12 76 GLU A CA 1
ATOM 624 C C . GLU A 1 76 ? 9.530 9.410 -18.217 1.00 98.12 76 GLU A C 1
ATOM 626 O O . GLU A 1 76 ? 10.524 9.517 -18.933 1.00 98.12 76 GLU A O 1
ATOM 631 N N . TYR A 1 77 ? 9.408 8.427 -17.321 1.00 97.88 77 TYR A N 1
ATOM 632 C CA . TYR A 1 77 ? 10.418 7.390 -17.106 1.00 97.88 77 TYR A CA 1
ATOM 633 C C . TYR A 1 77 ? 10.703 6.604 -18.391 1.00 97.88 77 TYR A C 1
ATOM 635 O O . TYR A 1 77 ? 11.861 6.392 -18.746 1.00 97.88 77 TYR A O 1
ATOM 643 N N . GLU A 1 78 ? 9.668 6.232 -19.142 1.00 96.56 78 GLU A N 1
ATOM 644 C CA . GLU A 1 78 ? 9.809 5.557 -20.435 1.00 96.56 78 GLU A CA 1
ATOM 645 C C . GLU A 1 78 ? 10.620 6.391 -21.441 1.00 96.56 78 GLU A C 1
ATOM 647 O O . GLU A 1 78 ? 11.558 5.897 -22.073 1.00 96.56 78 GLU A O 1
ATOM 652 N N . LYS A 1 79 ? 10.302 7.684 -21.553 1.00 97.12 79 LYS A N 1
ATOM 653 C CA . LYS A 1 79 ? 10.822 8.556 -22.614 1.00 97.12 79 LYS A CA 1
ATOM 654 C C . LYS A 1 79 ? 12.173 9.187 -22.309 1.00 97.12 79 LYS A C 1
ATOM 656 O O . LYS A 1 79 ? 12.905 9.501 -23.244 1.00 97.12 79 LYS A O 1
ATOM 661 N N . ASN A 1 80 ? 12.493 9.418 -21.037 1.00 97.94 80 ASN A N 1
ATOM 662 C CA . ASN A 1 80 ? 13.576 10.314 -20.654 1.00 97.94 80 ASN A CA 1
ATOM 663 C C . ASN A 1 80 ? 14.660 9.615 -19.814 1.00 97.94 80 ASN A C 1
ATOM 665 O O . ASN A 1 80 ? 14.505 9.471 -18.598 1.00 97.94 80 ASN A O 1
ATOM 669 N N . PRO A 1 81 ? 15.800 9.237 -20.426 1.00 96.69 81 PRO A N 1
ATOM 670 C CA . PRO A 1 81 ? 16.908 8.605 -19.713 1.00 96.69 81 PRO A CA 1
ATOM 671 C C . PRO A 1 81 ? 17.470 9.444 -18.557 1.00 96.69 81 PRO A C 1
ATOM 673 O O . PRO A 1 81 ? 17.901 8.882 -17.555 1.00 96.69 81 PRO A O 1
ATOM 676 N N . GLU A 1 82 ? 17.446 10.780 -18.647 1.00 97.06 82 GLU A N 1
ATOM 677 C CA . GLU A 1 82 ? 17.926 11.640 -17.555 1.00 97.06 82 GLU A CA 1
ATOM 678 C C . GLU A 1 82 ? 16.982 11.610 -16.351 1.00 97.06 82 GLU A C 1
ATOM 680 O O . GLU A 1 82 ? 17.438 11.616 -15.209 1.00 97.06 82 GLU A O 1
ATOM 685 N N . PHE A 1 83 ? 15.671 11.518 -16.589 1.00 97.75 83 PHE A N 1
ATOM 686 C CA . PHE A 1 83 ? 14.704 11.332 -15.510 1.00 97.75 83 PHE A CA 1
ATOM 687 C C . PHE A 1 83 ? 14.867 9.955 -14.849 1.00 97.75 83 PHE A C 1
ATOM 689 O O . PHE A 1 83 ? 14.825 9.854 -13.623 1.00 97.75 83 PHE A O 1
ATOM 696 N N . ARG A 1 84 ? 15.148 8.900 -15.630 1.00 97.06 84 ARG A N 1
ATOM 697 C CA . ARG A 1 84 ? 15.384 7.548 -15.088 1.00 97.06 84 ARG A CA 1
ATOM 698 C C . ARG A 1 84 ? 16.544 7.486 -14.103 1.00 97.06 84 ARG A C 1
ATOM 700 O O . ARG A 1 84 ? 16.433 6.812 -13.078 1.00 97.06 84 ARG A O 1
ATOM 707 N N . LYS A 1 85 ? 17.619 8.240 -14.349 1.00 95.38 85 LYS A N 1
ATOM 708 C CA . LYS A 1 85 ? 18.779 8.313 -13.441 1.00 95.38 85 LYS A CA 1
ATOM 709 C C . LYS A 1 85 ? 18.404 8.755 -12.022 1.00 95.38 85 LYS A C 1
ATOM 711 O O . LYS A 1 85 ? 19.086 8.365 -11.077 1.00 95.38 85 LYS A O 1
ATOM 716 N N . LEU A 1 86 ? 17.304 9.497 -11.842 1.00 94.88 86 LEU A N 1
ATOM 717 C CA . LEU A 1 86 ? 16.819 9.906 -10.516 1.00 94.88 86 LEU A CA 1
ATOM 718 C C . LEU A 1 86 ? 16.365 8.729 -9.644 1.00 94.88 86 LEU A C 1
ATOM 720 O O . LEU A 1 86 ? 16.317 8.875 -8.423 1.00 94.88 86 LEU A O 1
ATOM 724 N N . TYR A 1 87 ? 16.050 7.578 -10.243 1.00 94.44 87 TYR A N 1
ATOM 725 C CA . TYR A 1 87 ? 15.632 6.373 -9.526 1.00 94.44 87 TYR A CA 1
ATOM 726 C C . TYR A 1 87 ? 16.807 5.503 -9.082 1.00 94.44 87 TYR A C 1
ATOM 728 O O . TYR A 1 87 ? 16.717 4.859 -8.041 1.00 94.44 87 TYR A O 1
ATOM 736 N N . GLY A 1 88 ? 17.902 5.486 -9.849 1.00 91.50 88 GLY A N 1
ATOM 737 C CA . GLY A 1 88 ? 19.068 4.644 -9.559 1.00 91.50 88 GLY A CA 1
ATOM 738 C C . GLY A 1 88 ? 18.800 3.136 -9.642 1.00 91.50 88 GLY A C 1
ATOM 739 O O . GLY A 1 88 ? 19.488 2.365 -8.982 1.00 91.50 88 GLY A O 1
ATOM 740 N N . PHE A 1 89 ? 17.798 2.702 -10.414 1.00 94.50 89 PHE A N 1
ATOM 741 C CA . PHE A 1 89 ? 17.520 1.277 -10.601 1.00 94.50 89 PHE A CA 1
ATOM 742 C C . PHE A 1 89 ? 18.631 0.571 -11.386 1.00 94.50 89 PHE A C 1
ATOM 744 O O . PHE A 1 89 ? 19.320 1.175 -12.208 1.00 94.50 89 PHE A O 1
ATOM 751 N N . SER A 1 90 ? 18.794 -0.732 -11.141 1.00 94.94 90 SER A N 1
ATOM 752 C CA . SER A 1 90 ? 19.737 -1.555 -11.899 1.00 94.94 90 SER A CA 1
ATOM 753 C C . SER A 1 90 ? 19.290 -1.706 -13.361 1.00 94.94 90 SER A C 1
ATOM 755 O O . SER A 1 90 ? 18.090 -1.629 -13.638 1.00 94.94 90 SER A O 1
ATOM 757 N N . PRO A 1 91 ? 20.211 -1.998 -14.302 1.00 96.19 91 PRO A N 1
ATOM 758 C CA . PRO A 1 91 ? 19.858 -2.168 -15.714 1.00 96.19 91 PRO A CA 1
ATOM 759 C C . PRO A 1 91 ? 18.761 -3.211 -15.958 1.00 96.19 91 PRO A C 1
ATOM 761 O O . PRO A 1 91 ? 17.872 -2.993 -16.778 1.00 96.19 91 PRO A O 1
ATOM 764 N N . LEU A 1 92 ? 18.785 -4.325 -15.215 1.00 96.25 92 LEU A N 1
ATOM 765 C CA . LEU A 1 92 ? 17.750 -5.354 -15.314 1.00 96.25 92 LEU A CA 1
ATOM 766 C C . LEU A 1 92 ? 16.392 -4.832 -14.826 1.00 96.25 92 LEU A C 1
ATOM 768 O O . LEU A 1 92 ? 15.386 -5.038 -15.497 1.00 96.25 92 LEU A O 1
ATOM 772 N N . LEU A 1 93 ? 16.343 -4.146 -13.680 1.00 96.94 93 LEU A N 1
ATOM 773 C CA . LEU A 1 93 ? 15.079 -3.613 -13.175 1.00 96.94 93 LEU A CA 1
ATOM 774 C C . LEU A 1 93 ? 14.522 -2.522 -14.103 1.00 96.94 93 LEU A C 1
ATOM 776 O O . LEU A 1 93 ? 13.321 -2.502 -14.359 1.00 96.94 93 LEU A O 1
ATOM 780 N N . GLU A 1 94 ? 15.380 -1.668 -14.665 1.00 97.62 94 GLU A N 1
ATOM 781 C CA . GLU A 1 94 ? 14.977 -0.698 -15.689 1.00 97.62 94 GLU A CA 1
ATOM 782 C C . GLU A 1 94 ? 14.363 -1.400 -16.911 1.00 97.62 94 GLU A C 1
ATOM 784 O O . GLU A 1 94 ? 13.269 -1.032 -17.337 1.00 97.62 94 GLU A O 1
ATOM 789 N N . GLN A 1 95 ? 14.995 -2.462 -17.425 1.00 97.12 95 GLN A N 1
ATOM 790 C CA . GLN A 1 95 ? 14.447 -3.263 -18.526 1.00 97.12 95 GLN A CA 1
ATOM 791 C C . GLN A 1 95 ? 13.053 -3.824 -18.193 1.00 97.12 95 GLN A C 1
ATOM 793 O O . GLN A 1 95 ? 12.140 -3.751 -19.017 1.00 97.12 95 GLN A O 1
ATOM 798 N N . LEU A 1 96 ? 12.872 -4.355 -16.981 1.00 97.44 96 LEU A N 1
ATOM 799 C CA . LEU A 1 96 ? 11.596 -4.913 -16.526 1.00 97.44 96 LEU A CA 1
ATOM 800 C C . LEU A 1 96 ? 10.497 -3.849 -16.371 1.00 97.44 96 LEU A C 1
ATOM 802 O O . LEU A 1 96 ? 9.332 -4.125 -16.667 1.00 97.44 96 LEU A O 1
ATOM 806 N N . ILE A 1 97 ? 10.856 -2.642 -15.922 1.00 97.25 97 ILE A N 1
ATOM 807 C CA . ILE A 1 97 ? 9.944 -1.495 -15.780 1.00 97.25 97 ILE A CA 1
ATOM 808 C C . ILE A 1 97 ? 9.510 -0.952 -17.147 1.00 97.25 97 ILE A C 1
ATOM 810 O O . ILE A 1 97 ? 8.340 -0.599 -17.323 1.00 97.25 97 ILE A O 1
ATOM 814 N N . LEU A 1 98 ? 10.444 -0.871 -18.101 1.00 96.69 98 LEU A N 1
ATOM 815 C CA . LEU A 1 98 ? 10.199 -0.351 -19.449 1.00 96.69 98 LEU A CA 1
ATOM 816 C C . LEU A 1 98 ? 9.351 -1.295 -20.305 1.00 96.69 98 LEU A C 1
ATOM 818 O O . LEU A 1 98 ? 8.672 -0.838 -21.224 1.00 96.69 98 LEU A O 1
ATOM 822 N N . LYS A 1 99 ? 9.356 -2.596 -20.002 1.00 95.38 99 LYS A N 1
ATOM 823 C CA . LYS A 1 99 ? 8.488 -3.568 -20.669 1.00 95.38 99 LYS A CA 1
ATOM 824 C C . LYS A 1 99 ? 7.018 -3.149 -20.538 1.00 95.38 99 LYS A C 1
ATOM 826 O O . LYS A 1 99 ? 6.549 -2.785 -19.459 1.00 95.38 99 LYS A O 1
ATOM 831 N N . ASP A 1 100 ? 6.280 -3.218 -21.644 1.00 93.50 100 ASP A N 1
ATOM 832 C CA . ASP A 1 100 ? 4.825 -3.070 -21.624 1.00 93.50 100 ASP A CA 1
ATOM 833 C C . ASP A 1 100 ? 4.183 -4.293 -20.941 1.00 93.50 100 ASP A C 1
ATOM 835 O O . ASP A 1 100 ? 4.364 -5.405 -21.447 1.00 93.50 100 ASP A O 1
ATOM 839 N N . PRO A 1 101 ? 3.458 -4.126 -19.814 1.00 91.81 101 PRO A N 1
ATOM 840 C CA . PRO A 1 101 ? 2.793 -5.227 -19.126 1.00 91.81 101 PRO A CA 1
ATOM 841 C C . PRO A 1 101 ? 1.487 -5.666 -19.814 1.00 91.81 101 PRO A C 1
ATOM 843 O O . PRO A 1 101 ? 0.814 -6.573 -19.322 1.00 91.81 101 PRO A O 1
ATOM 846 N N . GLY A 1 102 ? 1.093 -5.023 -20.920 1.00 92.62 102 GLY A N 1
ATOM 847 C CA . GLY A 1 102 ? -0.117 -5.357 -21.675 1.00 92.62 102 GLY A CA 1
ATOM 848 C C . GLY A 1 102 ? -1.394 -4.722 -21.118 1.00 92.62 102 GLY A C 1
ATOM 849 O O . GLY A 1 102 ? -2.496 -5.113 -21.498 1.00 92.62 102 GLY A O 1
ATOM 850 N N . TYR A 1 103 ? -1.261 -3.743 -20.219 1.00 93.75 103 TYR A N 1
ATOM 851 C CA . TYR A 1 103 ? -2.354 -2.924 -19.700 1.00 93.75 103 TYR A CA 1
ATOM 852 C C . TYR A 1 103 ? -1.888 -1.481 -19.450 1.00 93.75 103 TYR A C 1
ATOM 854 O O . TYR A 1 103 ? -0.711 -1.215 -19.215 1.00 93.75 103 TYR A O 1
ATOM 862 N N . SER A 1 104 ? -2.823 -0.526 -19.492 1.00 89.88 104 SER A N 1
ATOM 863 C CA . SER A 1 104 ? -2.505 0.912 -19.482 1.00 89.88 104 SER A CA 1
ATOM 864 C C . SER A 1 104 ? -2.144 1.486 -18.112 1.00 89.88 104 SER A C 1
ATOM 866 O O . SER A 1 104 ? -1.534 2.548 -18.036 1.00 89.88 104 SER A O 1
ATOM 868 N N . MET A 1 105 ? -2.560 0.823 -17.035 1.00 92.81 105 MET A N 1
ATOM 869 C CA . MET A 1 105 ? -2.403 1.320 -15.668 1.00 92.81 105 MET A CA 1
ATOM 870 C C . MET A 1 105 ? -0.958 1.143 -15.197 1.00 92.81 105 MET A C 1
ATOM 872 O O . MET A 1 105 ? -0.369 0.076 -15.369 1.00 92.81 105 MET A O 1
ATOM 876 N N . THR A 1 106 ? -0.399 2.157 -14.540 1.00 93.06 106 THR A N 1
ATOM 877 C CA . THR A 1 106 ? 0.932 2.048 -13.914 1.00 93.06 106 THR A CA 1
ATOM 878 C C . THR A 1 106 ? 0.890 1.164 -12.671 1.00 93.06 106 THR A C 1
ATOM 880 O O . THR A 1 106 ? 1.774 0.332 -12.462 1.00 93.06 106 THR A O 1
ATOM 883 N N . VAL A 1 107 ? -0.156 1.325 -11.856 1.00 94.50 107 VAL A N 1
ATOM 884 C CA . VAL A 1 107 ? -0.313 0.642 -10.570 1.00 94.50 107 VAL A CA 1
ATOM 885 C C . VAL A 1 107 ? -1.654 -0.103 -10.540 1.00 94.50 107 VAL A C 1
ATOM 887 O O . VAL A 1 107 ? -2.686 0.503 -10.258 1.00 94.50 107 VAL A O 1
ATOM 890 N N . PRO A 1 108 ? -1.681 -1.418 -10.826 1.00 94.50 108 PRO A N 1
ATOM 891 C CA . PRO A 1 108 ? -2.930 -2.183 -10.825 1.00 94.50 108 PRO A CA 1
ATOM 892 C C . PRO A 1 108 ? -3.469 -2.445 -9.408 1.00 94.50 108 PRO A C 1
ATOM 894 O O . PRO A 1 108 ? -4.676 -2.589 -9.229 1.00 94.50 108 PRO A O 1
ATOM 897 N N . MET A 1 109 ? -2.583 -2.500 -8.412 1.00 95.50 109 MET A N 1
ATOM 898 C CA . MET A 1 109 ? -2.883 -2.734 -7.000 1.00 95.50 109 MET A CA 1
ATOM 899 C C . MET A 1 109 ? -2.075 -1.739 -6.169 1.00 95.50 109 MET A C 1
ATOM 901 O O . MET A 1 109 ? -0.845 -1.789 -6.179 1.00 95.50 109 MET A O 1
ATOM 905 N N . ALA A 1 110 ? -2.758 -0.852 -5.452 1.00 96.44 110 ALA A N 1
ATOM 906 C CA . ALA A 1 110 ? -2.133 0.089 -4.532 1.00 96.44 110 ALA A CA 1
ATOM 907 C C . ALA A 1 110 ? -2.725 -0.043 -3.130 1.00 96.44 110 ALA A C 1
ATOM 909 O O . ALA A 1 110 ? -3.927 -0.254 -2.983 1.00 96.44 110 ALA A O 1
ATOM 910 N N . ARG A 1 111 ? -1.880 0.163 -2.120 1.00 97.06 111 ARG A N 1
ATOM 911 C CA . ARG A 1 111 ? -2.251 0.561 -0.766 1.00 97.06 111 ARG A CA 1
ATOM 912 C C . ARG A 1 111 ? -1.470 1.833 -0.432 1.00 97.06 111 ARG A C 1
ATOM 914 O O . ARG A 1 111 ? -0.249 1.798 -0.303 1.00 97.06 111 ARG A O 1
ATOM 921 N N . TYR A 1 112 ? -2.148 2.972 -0.392 1.00 97.56 112 TYR A N 1
ATOM 922 C CA . TYR A 1 112 ? -1.512 4.243 -0.051 1.00 97.56 112 TYR A CA 1
ATOM 923 C C . TYR A 1 112 ? -1.738 4.554 1.411 1.00 97.56 112 TYR A C 1
ATOM 925 O O . TYR A 1 112 ? -2.877 4.699 1.844 1.00 97.56 112 TYR A O 1
ATOM 933 N N . ASP A 1 113 ? -0.648 4.657 2.156 1.00 96.31 113 ASP A N 1
ATOM 934 C CA . ASP A 1 113 ? -0.700 4.786 3.597 1.00 96.31 113 ASP A CA 1
ATOM 935 C C . ASP A 1 113 ? -0.557 6.257 3.973 1.00 96.31 113 ASP A C 1
ATOM 937 O O . ASP A 1 113 ? 0.451 6.905 3.669 1.00 96.31 113 ASP A O 1
ATOM 941 N N . ILE A 1 114 ? -1.582 6.784 4.635 1.00 96.62 114 ILE A N 1
ATOM 942 C CA . ILE A 1 114 ? -1.678 8.191 5.009 1.00 96.62 114 ILE A CA 1
ATOM 943 C C . ILE A 1 114 ? -1.940 8.352 6.505 1.00 96.62 114 ILE A C 1
ATOM 945 O O . ILE A 1 114 ? -2.619 7.542 7.142 1.00 96.62 114 ILE A O 1
ATOM 949 N N . PHE A 1 115 ? -1.444 9.454 7.053 1.00 95.56 115 PHE A N 1
ATOM 950 C CA . PHE A 1 115 ? -1.979 10.034 8.274 1.00 95.56 115 PHE A CA 1
ATOM 951 C C . PHE A 1 115 ? -3.138 10.943 7.884 1.00 95.56 115 PHE A C 1
ATOM 953 O O . PHE A 1 115 ? -2.937 11.914 7.157 1.00 95.56 115 PHE A O 1
ATOM 960 N N . TYR A 1 116 ? -4.343 10.613 8.335 1.00 94.81 116 TYR A N 1
ATOM 961 C CA . TYR A 1 116 ? -5.573 11.284 7.922 1.00 94.81 116 TYR A CA 1
ATOM 962 C C . TYR A 1 116 ? -6.239 11.967 9.115 1.00 94.81 116 TYR A C 1
ATOM 964 O O . TYR A 1 116 ? -6.575 11.305 10.100 1.00 94.81 116 TYR A O 1
ATOM 972 N N . GLU A 1 117 ? -6.445 13.281 9.032 1.00 92.12 117 GLU A N 1
ATOM 973 C CA . GLU A 1 117 ? -7.234 14.019 10.022 1.00 92.12 117 GLU A CA 1
ATOM 974 C C . GLU A 1 117 ? -8.654 14.279 9.515 1.00 92.12 117 GLU A C 1
ATOM 976 O O . GLU A 1 117 ? -9.621 13.989 10.225 1.00 92.12 117 GLU A O 1
ATOM 981 N N . GLU A 1 118 ? -8.763 14.792 8.291 1.00 92.62 118 GLU A N 1
ATOM 982 C CA . GLU A 1 118 ? -10.006 15.142 7.597 1.00 92.62 118 GLU A CA 1
ATOM 983 C C . GLU A 1 118 ? -9.742 15.254 6.077 1.00 92.62 118 GLU A C 1
ATOM 985 O O . GLU A 1 118 ? -8.573 15.233 5.675 1.00 92.62 118 GLU A O 1
ATOM 990 N N . PRO A 1 119 ? -10.781 15.362 5.221 1.00 92.88 119 PRO A N 1
ATOM 991 C CA . PRO A 1 119 ? -10.638 15.299 3.764 1.00 92.88 119 PRO A CA 1
ATOM 992 C C . PRO A 1 119 ? -9.554 16.207 3.172 1.00 92.88 119 PRO A C 1
ATOM 994 O O . PRO A 1 119 ? -8.833 15.797 2.266 1.00 92.88 119 PRO A O 1
ATOM 997 N N . GLU A 1 120 ? -9.395 17.421 3.695 1.00 91.62 120 GLU A N 1
ATOM 998 C CA . GLU A 1 120 ? -8.433 18.403 3.195 1.00 91.62 120 GLU A CA 1
ATOM 999 C C . GLU A 1 120 ? -7.081 18.375 3.923 1.00 91.62 120 GLU A C 1
ATOM 1001 O O . GLU A 1 120 ? -6.151 19.055 3.474 1.00 91.62 120 GLU A O 1
ATOM 1006 N N . ASN A 1 121 ? -6.952 17.626 5.024 1.00 94.50 121 ASN A N 1
ATOM 1007 C CA . ASN A 1 121 ? -5.752 17.567 5.858 1.00 94.50 121 ASN A CA 1
ATOM 1008 C C . ASN A 1 121 ? -5.333 16.114 6.116 1.00 94.50 121 ASN A C 1
ATOM 1010 O O . ASN A 1 121 ? -5.781 15.438 7.049 1.00 94.50 121 ASN A O 1
ATOM 1014 N N . PHE A 1 122 ? -4.429 15.651 5.263 1.00 96.62 122 PHE A N 1
ATOM 1015 C CA . PHE A 1 122 ? -3.786 14.353 5.359 1.00 96.62 122 PHE A CA 1
ATOM 1016 C C . PHE A 1 122 ? -2.378 14.432 4.776 1.00 96.62 122 PHE A C 1
ATOM 1018 O O . PHE A 1 122 ? -2.082 15.309 3.963 1.00 96.62 122 PHE A O 1
ATOM 1025 N N . VAL A 1 123 ? -1.515 13.502 5.174 1.00 97.12 123 VAL A N 1
ATOM 1026 C CA . VAL A 1 123 ? -0.131 13.436 4.700 1.00 97.12 123 VAL A CA 1
ATOM 1027 C C . VAL A 1 123 ? 0.252 11.989 4.419 1.00 97.12 123 VAL A C 1
ATOM 1029 O O . VAL A 1 123 ? -0.038 11.100 5.222 1.00 97.12 123 VAL A O 1
ATOM 1032 N N . PHE A 1 124 ? 0.922 11.738 3.296 1.00 96.69 124 PHE A N 1
ATOM 1033 C CA . PHE A 1 124 ? 1.414 10.404 2.960 1.00 96.69 124 PHE A CA 1
ATOM 1034 C C . PHE A 1 124 ? 2.567 9.964 3.866 1.00 96.69 124 PHE A C 1
ATOM 1036 O O . PHE A 1 124 ? 3.487 10.727 4.156 1.00 96.69 124 PHE A O 1
ATOM 1043 N N . CYS A 1 125 ? 2.543 8.694 4.260 1.00 90.69 125 CYS A N 1
ATOM 1044 C CA . CYS A 1 125 ? 3.618 8.031 4.990 1.00 90.69 125 CYS A CA 1
ATOM 1045 C C . CYS A 1 125 ? 4.474 7.164 4.053 1.00 90.69 125 CYS A C 1
ATOM 1047 O O . CYS A 1 125 ? 5.702 7.306 4.015 1.00 90.69 125 CYS A O 1
ATOM 1049 N N . GLU A 1 126 ? 3.816 6.291 3.285 1.00 90.88 126 GLU A N 1
ATOM 1050 C CA . GLU A 1 126 ? 4.425 5.348 2.344 1.00 90.88 126 GLU A CA 1
ATOM 1051 C C . GLU A 1 126 ? 3.451 4.995 1.206 1.00 90.88 126 GLU A C 1
ATOM 1053 O O . GLU A 1 126 ? 2.231 5.120 1.343 1.00 90.88 126 GLU A O 1
ATOM 1058 N N . LEU A 1 127 ? 3.992 4.540 0.073 1.00 94.88 127 LEU A N 1
ATOM 1059 C CA . LEU A 1 127 ? 3.216 4.060 -1.071 1.00 94.88 127 LEU A CA 1
ATOM 1060 C C . LEU A 1 127 ? 3.498 2.569 -1.287 1.00 94.88 127 LEU A C 1
ATOM 1062 O O . LEU A 1 127 ? 4.554 2.181 -1.787 1.00 94.88 127 LEU A O 1
ATOM 1066 N N . ASN A 1 128 ? 2.541 1.712 -0.945 1.00 94.88 128 ASN A N 1
ATOM 1067 C CA . ASN A 1 128 ? 2.665 0.271 -1.132 1.00 94.88 128 ASN A CA 1
ATOM 1068 C C . ASN A 1 128 ? 2.030 -0.124 -2.468 1.00 94.88 128 ASN A C 1
ATOM 1070 O O . ASN A 1 128 ? 0.809 -0.136 -2.619 1.00 94.88 128 ASN A O 1
ATOM 1074 N N . THR A 1 129 ? 2.857 -0.417 -3.468 1.00 94.81 129 THR A N 1
ATOM 1075 C CA . THR A 1 129 ? 2.392 -0.784 -4.821 1.00 94.81 129 THR A CA 1
ATOM 1076 C C . THR A 1 129 ? 3.075 -2.047 -5.349 1.00 94.81 129 THR A C 1
ATOM 1078 O O . THR A 1 129 ? 2.985 -2.383 -6.530 1.00 94.81 129 THR A O 1
ATOM 1081 N N . ASP A 1 130 ? 3.740 -2.770 -4.451 1.00 91.19 130 ASP A N 1
ATOM 1082 C CA . ASP A 1 130 ? 4.489 -3.988 -4.712 1.00 91.19 130 ASP A CA 1
ATOM 1083 C C . ASP A 1 130 ? 4.226 -4.974 -3.574 1.00 91.19 130 ASP A C 1
ATOM 1085 O O . ASP A 1 130 ? 4.525 -4.681 -2.420 1.00 91.19 130 ASP A O 1
ATOM 1089 N N . GLY A 1 131 ? 3.580 -6.100 -3.875 1.00 85.81 131 GLY A N 1
ATOM 1090 C CA . GLY A 1 131 ? 3.285 -7.123 -2.867 1.00 85.81 131 GLY A CA 1
ATOM 1091 C C . GLY A 1 131 ? 2.331 -6.708 -1.732 1.00 85.81 131 GLY A C 1
ATOM 1092 O O . GLY A 1 131 ? 2.293 -7.401 -0.715 1.00 85.81 131 GLY A O 1
ATOM 1093 N N . SER A 1 132 ? 1.550 -5.625 -1.883 1.00 89.19 132 SER A N 1
ATOM 1094 C CA . SER A 1 132 ? 0.673 -5.077 -0.830 1.00 89.19 132 SER A CA 1
ATOM 1095 C C . SER A 1 132 ? -0.176 -6.141 -0.124 1.00 89.19 132 SER A C 1
ATOM 1097 O O . SER A 1 132 ? -0.773 -6.997 -0.778 1.00 89.19 132 SER A O 1
ATOM 1099 N N . SER A 1 133 ? -0.236 -6.052 1.206 1.00 89.56 133 SER A N 1
ATOM 1100 C CA . SER A 1 133 ? -0.852 -7.031 2.112 1.00 89.56 133 SER A CA 1
ATOM 1101 C C . SER A 1 133 ? -1.907 -6.410 3.037 1.00 89.56 133 SER A C 1
ATOM 1103 O O . SER A 1 133 ? -2.169 -5.206 2.951 1.00 89.56 133 SER A O 1
ATOM 1105 N N . ALA A 1 134 ? -2.442 -7.220 3.956 1.00 91.56 134 ALA A N 1
ATOM 1106 C CA . ALA A 1 134 ? -3.393 -6.886 5.024 1.00 91.56 134 ALA A CA 1
ATOM 1107 C C . ALA A 1 134 ? -4.880 -6.892 4.635 1.00 91.56 134 ALA A C 1
ATOM 1109 O O . ALA A 1 134 ? -5.749 -6.557 5.443 1.00 91.56 134 ALA A O 1
ATOM 1110 N N . MET A 1 135 ? -5.199 -7.347 3.422 1.00 94.94 135 MET A N 1
ATOM 1111 C CA . MET A 1 135 ? -6.579 -7.522 2.971 1.00 94.94 135 MET A CA 1
ATOM 1112 C C . MET A 1 135 ? -7.296 -8.599 3.787 1.00 94.94 135 MET A C 1
ATOM 1114 O O . MET A 1 135 ? -8.451 -8.424 4.170 1.00 94.94 135 MET A O 1
ATOM 1118 N N . ASN A 1 136 ? -6.623 -9.724 4.055 1.00 95.06 136 ASN A N 1
ATOM 1119 C CA . ASN A 1 136 ? -7.242 -10.829 4.791 1.00 95.06 136 ASN A CA 1
ATOM 1120 C C . ASN A 1 136 ? -7.497 -10.470 6.258 1.00 95.06 136 ASN A C 1
ATOM 1122 O O . ASN A 1 136 ? -8.510 -10.859 6.833 1.00 95.06 136 ASN A O 1
ATOM 1126 N N . GLU A 1 137 ? -6.575 -9.723 6.857 1.00 93.69 137 GLU A N 1
ATOM 1127 C CA . GLU A 1 137 ? -6.652 -9.305 8.254 1.00 93.69 137 GLU A CA 1
ATOM 1128 C C . GLU A 1 137 ? -7.855 -8.389 8.466 1.00 93.69 137 GLU A C 1
ATOM 1130 O O . GLU A 1 137 ? -8.693 -8.680 9.318 1.00 93.69 137 GLU A O 1
ATOM 1135 N N . ASP A 1 138 ? -7.999 -7.354 7.634 1.00 95.75 138 ASP A N 1
ATOM 1136 C CA . ASP A 1 138 ? -9.180 -6.491 7.648 1.00 95.75 138 ASP A CA 1
ATOM 1137 C C . ASP A 1 138 ? -10.469 -7.285 7.392 1.00 95.75 138 ASP A C 1
ATOM 1139 O O . ASP A 1 138 ? -11.412 -7.189 8.176 1.00 95.75 138 ASP A O 1
ATOM 1143 N N . ASN A 1 139 ? -10.493 -8.137 6.360 1.00 96.69 139 ASN A N 1
ATOM 1144 C CA . ASN A 1 139 ? -11.667 -8.933 6.013 1.00 96.69 139 ASN A CA 1
ATOM 1145 C C . ASN A 1 139 ? -12.152 -9.821 7.161 1.00 96.69 139 ASN A C 1
ATOM 1147 O O . ASN A 1 139 ? -13.350 -9.889 7.443 1.00 96.69 139 ASN A O 1
ATOM 1151 N N . VAL A 1 140 ? -11.235 -10.548 7.801 1.00 96.69 140 VAL A N 1
ATOM 1152 C CA . VAL A 1 140 ? -11.568 -11.455 8.902 1.00 96.69 140 VAL A CA 1
ATOM 1153 C C . VAL A 1 140 ? -12.011 -10.659 10.126 1.00 96.69 140 VAL A C 1
ATOM 1155 O O . VAL A 1 140 ? -13.052 -10.976 10.706 1.00 96.69 140 VAL A O 1
ATOM 1158 N N . LEU A 1 141 ? -11.268 -9.613 10.501 1.00 96.88 141 LEU A N 1
ATOM 1159 C CA . LEU A 1 141 ? -11.612 -8.776 11.649 1.00 96.88 141 LEU A CA 1
ATOM 1160 C C . LEU A 1 141 ? -12.953 -8.066 11.446 1.00 96.88 141 LEU A C 1
ATOM 1162 O O . LEU A 1 141 ? -13.782 -8.089 12.351 1.00 96.88 141 LEU A O 1
ATOM 1166 N N . GLY A 1 142 ? -13.208 -7.510 10.263 1.00 96.88 142 GLY A N 1
ATOM 1167 C CA . GLY A 1 142 ? -14.462 -6.847 9.915 1.00 96.88 142 GLY A CA 1
ATOM 1168 C C . GLY A 1 142 ? -15.650 -7.799 9.993 1.00 96.88 142 GLY A C 1
ATOM 1169 O O . GLY A 1 142 ? -16.624 -7.509 10.688 1.00 96.88 142 GLY A O 1
ATOM 1170 N N . LYS A 1 143 ? -15.539 -8.991 9.387 1.00 96.69 143 LYS A N 1
ATOM 1171 C CA . LYS A 1 143 ? -16.585 -10.032 9.434 1.00 96.69 143 LYS A CA 1
ATOM 1172 C C . LYS A 1 143 ? -16.909 -10.489 10.856 1.00 96.69 143 LYS A C 1
ATOM 1174 O O . LYS A 1 143 ? -18.067 -10.793 11.133 1.00 96.69 143 LYS A O 1
ATOM 1179 N N . LEU A 1 144 ? -15.919 -10.553 11.748 1.00 97.56 144 LEU A N 1
ATOM 1180 C CA . LEU A 1 144 ? -16.138 -10.867 13.163 1.00 97.56 144 LEU A CA 1
ATOM 1181 C C . LEU A 1 144 ? -16.729 -9.674 13.926 1.00 97.56 144 LEU A C 1
ATOM 1183 O O . LEU A 1 144 ? -17.653 -9.848 14.717 1.00 97.56 144 LEU A O 1
ATOM 1187 N N . PHE A 1 145 ? -16.232 -8.466 13.667 1.00 97.31 145 PHE A N 1
ATOM 1188 C CA . PHE A 1 145 ? -16.622 -7.254 14.378 1.00 97.31 145 PHE A CA 1
ATOM 1189 C C . PHE A 1 145 ? -18.092 -6.886 14.144 1.00 97.31 145 PHE A C 1
ATOM 1191 O O . PHE A 1 145 ? -18.799 -6.566 15.099 1.00 97.31 145 PHE A O 1
ATOM 1198 N N . ILE A 1 146 ? -18.603 -7.020 12.913 1.00 96.69 146 ILE A N 1
ATOM 1199 C CA . ILE A 1 146 ? -20.018 -6.732 12.604 1.00 96.69 146 ILE A CA 1
ATOM 1200 C C . ILE A 1 146 ? -21.012 -7.682 13.301 1.00 96.69 146 ILE A C 1
ATOM 1202 O O . ILE A 1 146 ? -22.215 -7.427 13.329 1.00 96.69 146 ILE A O 1
ATOM 1206 N N . GLN A 1 147 ? -20.531 -8.788 13.877 1.00 96.69 147 GLN A N 1
ATOM 1207 C CA . GLN A 1 147 ? -21.350 -9.731 14.646 1.00 96.69 147 GLN A CA 1
ATOM 1208 C C . GLN A 1 147 ? -21.430 -9.373 16.135 1.00 96.69 147 GLN A C 1
ATOM 1210 O O . GLN A 1 147 ? -22.183 -10.014 16.871 1.00 96.69 147 GLN A O 1
ATOM 1215 N N . THR A 1 148 ? -20.677 -8.375 16.593 1.00 97.50 148 THR A N 1
ATOM 1216 C CA . THR A 1 148 ? -20.651 -7.967 18.002 1.00 97.50 148 THR A CA 1
ATOM 1217 C C . THR A 1 148 ? -21.921 -7.204 18.385 1.00 97.50 148 THR A C 1
ATOM 1219 O O . THR A 1 148 ? -22.561 -6.543 17.557 1.00 97.50 148 THR A O 1
ATOM 1222 N N . LYS A 1 149 ? -22.323 -7.305 19.654 1.00 97.19 149 LYS A N 1
ATOM 1223 C CA . LYS A 1 149 ? -23.389 -6.482 20.242 1.00 97.19 149 LYS A CA 1
ATOM 1224 C C . LYS A 1 149 ? -23.014 -5.006 20.184 1.00 97.19 149 LYS A C 1
ATOM 1226 O O . LYS A 1 149 ? -23.852 -4.201 19.793 1.00 97.19 149 LYS A O 1
ATOM 1231 N N . VAL A 1 150 ? -21.767 -4.660 20.501 1.00 95.94 150 VAL A N 1
ATOM 1232 C CA . VAL A 1 150 ? -21.321 -3.262 20.507 1.00 95.94 150 VAL A CA 1
ATOM 1233 C C . VAL A 1 150 ? -21.454 -2.593 19.140 1.00 95.94 150 VAL A C 1
ATOM 1235 O O . VAL A 1 150 ? -21.930 -1.461 19.059 1.00 95.94 150 VAL A O 1
ATOM 1238 N N . TYR A 1 151 ? -21.129 -3.310 18.059 1.00 96.38 151 TYR A N 1
ATOM 1239 C CA . TYR A 1 151 ? -21.362 -2.830 16.703 1.00 96.38 151 TYR A CA 1
ATOM 1240 C C . TYR A 1 151 ? -22.854 -2.603 16.450 1.00 96.38 151 TYR A C 1
ATOM 1242 O O . TYR A 1 151 ? -23.225 -1.511 16.026 1.00 96.38 151 TYR A O 1
ATOM 1250 N N . ARG A 1 152 ? -23.714 -3.591 16.751 1.00 96.44 152 ARG A N 1
ATOM 1251 C CA . ARG A 1 152 ? -25.171 -3.481 16.541 1.00 96.44 152 ARG A CA 1
ATOM 1252 C C . ARG A 1 152 ? -25.779 -2.297 17.285 1.00 96.44 152 ARG A C 1
ATOM 1254 O O . ARG A 1 152 ? -26.576 -1.568 16.703 1.00 96.44 152 ARG A O 1
ATOM 1261 N N . ASP A 1 153 ? -25.380 -2.085 18.534 1.00 96.44 153 ASP A N 1
ATOM 1262 C CA . ASP A 1 153 ? -25.885 -0.980 19.351 1.00 96.44 153 ASP A CA 1
ATOM 1263 C C . ASP A 1 153 ? -25.404 0.379 18.820 1.00 96.44 153 ASP A C 1
ATOM 1265 O O . ASP A 1 153 ? -26.158 1.355 18.832 1.00 96.44 153 ASP A O 1
ATOM 1269 N N . PHE A 1 154 ? -24.169 0.433 18.299 1.00 95.38 154 PHE A N 1
ATOM 1270 C CA . PHE A 1 154 ? -23.595 1.651 17.727 1.00 95.38 154 PHE A CA 1
ATOM 1271 C C . PHE A 1 154 ? -24.233 2.036 16.394 1.00 95.38 154 PHE A C 1
ATOM 1273 O O . PHE A 1 154 ? -24.665 3.177 16.218 1.00 95.38 154 PHE A O 1
ATOM 1280 N N . VAL A 1 155 ? -24.326 1.089 15.456 1.00 94.50 155 VAL A N 1
ATOM 1281 C CA . VAL A 1 155 ? -24.910 1.362 14.136 1.00 94.50 155 VAL A CA 1
ATOM 1282 C C . VAL A 1 155 ? -26.429 1.484 14.206 1.00 94.50 155 VAL A C 1
ATOM 1284 O O . VAL A 1 155 ? -27.014 2.257 13.449 1.00 94.50 155 VAL A O 1
ATOM 1287 N N . GLY A 1 156 ? -27.091 0.781 15.129 1.00 93.31 156 GLY A N 1
ATOM 1288 C CA . GLY A 1 156 ? -28.544 0.778 15.259 1.00 93.31 156 GLY A CA 1
ATOM 1289 C C . GLY A 1 156 ? -29.228 0.377 13.950 1.00 93.31 156 GLY A C 1
ATOM 1290 O O . GLY A 1 156 ? -29.040 -0.726 13.449 1.00 93.31 156 GLY A O 1
ATOM 1291 N N . GLN A 1 157 ? -30.030 1.288 13.392 1.00 88.50 157 GLN A N 1
ATOM 1292 C CA . GLN A 1 157 ? -30.738 1.095 12.116 1.00 88.50 157 GLN A CA 1
ATOM 1293 C C . GLN A 1 157 ? -29.987 1.676 10.907 1.00 88.50 157 GLN A C 1
ATOM 1295 O O . GLN A 1 157 ? -30.492 1.623 9.785 1.00 88.50 157 GLN A O 1
ATOM 1300 N N . ASN A 1 158 ? -28.810 2.270 11.119 1.00 91.31 158 ASN A N 1
ATOM 1301 C CA . ASN A 1 158 ? -28.059 2.913 10.050 1.00 91.31 158 ASN A CA 1
ATOM 1302 C C . ASN A 1 158 ? -27.461 1.881 9.095 1.00 91.31 158 ASN A C 1
ATOM 1304 O O . ASN A 1 158 ? -27.048 0.788 9.491 1.00 91.31 158 ASN A O 1
ATOM 1308 N N . LYS A 1 159 ? -27.380 2.252 7.816 1.00 93.00 159 LYS A N 1
ATOM 1309 C CA . LYS A 1 159 ? -26.793 1.389 6.796 1.00 93.00 159 LYS A CA 1
ATOM 1310 C C . LYS A 1 159 ? -25.277 1.524 6.845 1.00 93.00 159 LYS A C 1
ATOM 1312 O O . LYS A 1 159 ? -24.739 2.611 6.648 1.00 93.00 159 LYS A O 1
ATOM 1317 N N . THR A 1 160 ? -24.589 0.407 7.041 1.00 95.69 160 THR A N 1
ATOM 1318 C CA . THR A 1 160 ? -23.125 0.349 6.993 1.00 95.69 160 THR A CA 1
ATOM 1319 C C . THR A 1 160 ? -22.652 -0.812 6.127 1.00 95.69 160 THR A C 1
ATOM 1321 O O . THR A 1 160 ? -23.417 -1.741 5.856 1.00 95.69 160 THR A O 1
ATOM 1324 N N . VAL A 1 161 ? -21.416 -0.729 5.642 1.00 95.75 161 VAL A N 1
ATOM 1325 C CA . VAL A 1 161 ? -20.799 -1.730 4.766 1.00 95.75 161 VAL A CA 1
ATOM 1326 C C . VAL A 1 161 ? -19.359 -1.970 5.207 1.00 95.75 161 VAL A C 1
ATOM 1328 O O . VAL A 1 161 ? -18.593 -1.031 5.394 1.00 95.75 161 VAL A O 1
ATOM 1331 N N . HIS A 1 162 ? -18.990 -3.239 5.353 1.00 96.56 162 HIS A N 1
ATOM 1332 C CA . HIS A 1 162 ? -17.597 -3.685 5.336 1.00 96.56 162 HIS A CA 1
ATOM 1333 C C . HIS A 1 162 ? -17.280 -4.122 3.900 1.00 96.56 162 HIS A C 1
ATOM 1335 O O . HIS A 1 162 ? -18.041 -4.912 3.333 1.00 96.56 162 HIS A O 1
ATOM 1341 N N . HIS A 1 163 ? -16.229 -3.575 3.283 1.00 95.56 163 HIS A N 1
ATOM 1342 C CA . HIS A 1 163 ? -15.871 -3.915 1.902 1.00 95.56 163 HIS A CA 1
ATOM 1343 C C . HIS A 1 163 ? -14.933 -5.114 1.875 1.00 95.56 163 HIS A C 1
ATOM 1345 O O . HIS A 1 163 ? -13.893 -5.107 2.527 1.00 95.56 163 HIS A O 1
ATOM 1351 N N . ASP A 1 164 ? -15.266 -6.132 1.078 1.00 96.75 164 ASP A N 1
ATOM 1352 C CA . ASP A 1 164 ? -14.388 -7.291 0.921 1.00 96.75 164 ASP A CA 1
ATOM 1353 C C . ASP A 1 164 ? -13.187 -6.936 0.030 1.00 96.75 164 ASP A C 1
ATOM 1355 O O . ASP A 1 164 ? -13.332 -6.636 -1.156 1.00 96.75 164 ASP A O 1
ATOM 1359 N N . LEU A 1 165 ? -11.986 -6.988 0.603 1.00 97.19 165 LEU A N 1
ATOM 1360 C CA . LEU A 1 165 ? -10.736 -6.640 -0.075 1.00 97.19 165 LEU A CA 1
ATOM 1361 C C . LEU A 1 165 ? -10.129 -7.808 -0.881 1.00 97.19 165 LEU A C 1
ATOM 1363 O O . LEU A 1 165 ? -9.227 -7.611 -1.687 1.00 97.19 165 LEU A O 1
ATOM 1367 N N . ILE A 1 166 ? -10.608 -9.041 -0.710 1.00 97.56 166 ILE A N 1
ATOM 1368 C CA . ILE A 1 166 ? -10.071 -10.219 -1.4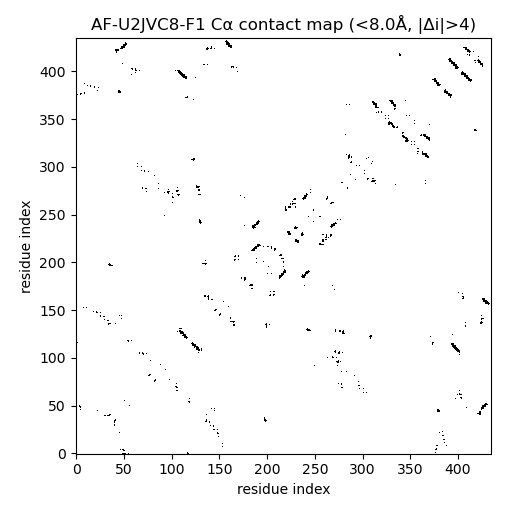09 1.00 97.56 166 ILE A CA 1
ATOM 1369 C C . ILE A 1 166 ? -10.930 -10.558 -2.618 1.00 97.56 166 ILE A C 1
ATOM 1371 O O . ILE A 1 166 ? -10.417 -10.663 -3.735 1.00 97.56 166 ILE A O 1
ATOM 1375 N N . GLU A 1 167 ? -12.236 -10.735 -2.413 1.00 97.31 167 GLU A N 1
ATOM 1376 C CA . GLU A 1 167 ? -13.130 -11.171 -3.487 1.00 97.31 167 GLU A CA 1
ATOM 1377 C C . GLU A 1 167 ? -13.217 -10.129 -4.603 1.00 97.31 167 GLU A C 1
ATOM 1379 O O . GLU A 1 167 ? -13.218 -10.490 -5.780 1.00 97.31 167 GLU A O 1
ATOM 1384 N N . GLU A 1 168 ? -13.203 -8.843 -4.256 1.00 97.50 168 GLU A N 1
ATOM 1385 C CA . GLU A 1 168 ? -13.232 -7.762 -5.240 1.00 97.50 168 GLU A CA 1
ATOM 1386 C C . GLU A 1 168 ? -11.958 -7.702 -6.086 1.00 97.50 168 GLU A C 1
ATOM 1388 O O . GLU A 1 168 ? -12.036 -7.452 -7.291 1.00 97.50 168 GLU A O 1
ATOM 1393 N N . TRP A 1 169 ? -10.783 -7.995 -5.512 1.00 97.88 169 TRP A N 1
ATOM 1394 C CA . TRP A 1 169 ? -9.564 -8.126 -6.313 1.00 97.88 169 TRP A CA 1
ATOM 1395 C C . TRP A 1 169 ? -9.673 -9.297 -7.283 1.00 97.88 169 TRP A C 1
ATOM 1397 O O . TRP A 1 169 ? -9.401 -9.113 -8.463 1.00 97.88 169 TRP A O 1
ATOM 1407 N N . VAL A 1 170 ? -10.114 -10.468 -6.810 1.00 98.44 170 VAL A N 1
ATOM 1408 C CA . VAL A 1 170 ? -10.305 -11.671 -7.639 1.00 98.44 170 VAL A CA 1
ATOM 1409 C C . VAL A 1 170 ? -11.235 -11.396 -8.820 1.00 98.44 170 VAL A C 1
ATOM 1411 O O . VAL A 1 170 ? -10.934 -11.782 -9.952 1.00 98.44 170 VAL A O 1
ATOM 1414 N N . LEU A 1 171 ? -12.357 -10.715 -8.576 1.00 98.25 171 LEU A N 1
ATOM 1415 C CA . LEU A 1 171 ? -13.318 -10.354 -9.616 1.00 98.25 171 LEU A CA 1
ATOM 1416 C C . LEU A 1 171 ? -12.713 -9.375 -10.627 1.00 98.25 171 LEU A C 1
ATOM 1418 O O . LEU A 1 171 ? -12.790 -9.607 -11.833 1.00 98.25 171 LEU A O 1
ATOM 1422 N N . LYS A 1 172 ? -12.080 -8.297 -10.154 1.00 98.06 172 LYS A N 1
ATOM 1423 C CA . LYS A 1 172 ? -11.503 -7.259 -11.022 1.00 98.06 172 LYS A CA 1
ATOM 1424 C C . LYS A 1 172 ? -10.302 -7.766 -11.823 1.00 98.06 172 LYS A C 1
ATOM 1426 O O . LYS A 1 172 ? -10.200 -7.467 -13.011 1.00 98.06 172 LYS A O 1
ATOM 1431 N N . SER A 1 173 ? -9.409 -8.530 -11.196 1.00 98.00 173 SER A N 1
ATOM 1432 C CA . SER A 1 173 ? -8.187 -9.051 -11.816 1.00 98.00 173 SER A CA 1
ATOM 1433 C C . SER A 1 173 ? -8.500 -10.035 -12.943 1.00 98.00 173 SER A C 1
ATOM 1435 O O . SER A 1 173 ? -7.945 -9.923 -14.037 1.00 98.00 173 SER A O 1
ATOM 1437 N N . THR A 1 174 ? -9.441 -10.954 -12.712 1.00 98.62 174 THR A N 1
ATOM 1438 C CA . THR A 1 174 ? -9.850 -11.944 -13.717 1.00 98.62 174 THR A CA 1
ATOM 1439 C C . THR A 1 174 ? -10.669 -11.319 -14.833 1.00 98.62 174 THR A C 1
ATOM 1441 O O . THR A 1 174 ? -10.396 -11.603 -15.995 1.00 98.62 174 THR A O 1
ATOM 1444 N N . ALA A 1 175 ? -11.583 -10.393 -14.523 1.00 98.44 175 ALA A N 1
ATOM 1445 C CA . ALA A 1 175 ? -12.318 -9.654 -15.547 1.00 98.44 175 ALA A CA 1
ATOM 1446 C C . ALA A 1 175 ? -11.381 -8.839 -16.456 1.00 98.44 175 ALA A C 1
ATOM 1448 O O . ALA A 1 175 ? -11.598 -8.770 -17.666 1.00 98.44 175 ALA A O 1
ATOM 1449 N N . LEU A 1 176 ? -10.320 -8.241 -15.896 1.00 98.19 176 LEU A N 1
ATOM 1450 C CA . LEU A 1 176 ? -9.290 -7.569 -16.687 1.00 98.19 176 LEU A CA 1
ATOM 1451 C C . LEU A 1 176 ? -8.566 -8.555 -17.612 1.00 98.19 176 LEU A C 1
ATOM 1453 O O . LEU A 1 176 ? -8.431 -8.266 -18.800 1.00 98.19 176 LEU A O 1
ATOM 1457 N N . PHE A 1 177 ? -8.134 -9.708 -17.090 1.00 98.44 177 PHE A N 1
ATOM 1458 C CA . PHE A 1 177 ? -7.480 -10.740 -17.898 1.00 98.44 177 PHE A CA 1
ATOM 1459 C C . PHE A 1 177 ? -8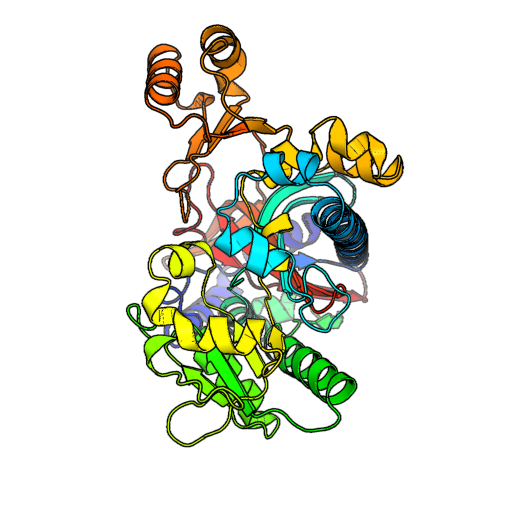.378 -11.196 -19.051 1.00 98.44 177 PHE A C 1
ATOM 1461 O O . PHE A 1 177 ? -7.978 -11.124 -20.209 1.00 98.44 177 PHE A O 1
ATOM 1468 N N . GLU A 1 178 ? -9.603 -11.626 -18.745 1.00 98.38 178 GLU A N 1
ATOM 1469 C CA . GLU A 1 178 ? -10.544 -12.167 -19.729 1.00 98.38 178 GLU A CA 1
ATOM 1470 C C . GLU A 1 178 ? -10.878 -11.132 -20.806 1.00 98.38 178 GLU A C 1
ATOM 1472 O O . GLU A 1 178 ? -10.915 -11.464 -21.990 1.00 98.38 178 GLU A O 1
ATOM 1477 N N . LYS A 1 179 ? -11.029 -9.857 -20.425 1.00 98.00 179 LYS A N 1
ATOM 1478 C CA . LYS A 1 179 ? -11.236 -8.758 -21.374 1.00 98.00 179 LYS A CA 1
ATOM 1479 C C . LYS A 1 179 ? -10.058 -8.583 -22.336 1.00 98.00 179 LYS A C 1
ATOM 1481 O O . LYS A 1 179 ? -10.280 -8.282 -23.505 1.00 98.00 179 LYS A O 1
ATOM 1486 N N . LEU A 1 180 ? -8.824 -8.702 -21.848 1.00 97.38 180 LEU A N 1
ATOM 1487 C CA . LEU A 1 180 ? -7.618 -8.453 -22.644 1.00 97.38 180 LEU A CA 1
ATOM 1488 C C . LEU A 1 180 ? -7.170 -9.671 -23.459 1.00 97.38 180 LEU A C 1
ATOM 1490 O O . LEU A 1 180 ? -6.576 -9.501 -24.521 1.00 97.38 180 LEU A O 1
ATOM 1494 N N . LYS A 1 181 ? -7.416 -10.886 -22.962 1.00 97.06 181 LYS A N 1
ATOM 1495 C CA . LYS A 1 181 ? -6.903 -12.137 -23.542 1.00 97.06 181 LYS A CA 1
ATOM 1496 C C . LYS A 1 181 ? -7.983 -13.002 -24.193 1.00 97.06 181 LYS A C 1
ATOM 1498 O O . LYS A 1 181 ? -7.653 -13.882 -24.977 1.00 97.06 181 LYS A O 1
ATOM 1503 N N . GLY A 1 182 ? -9.263 -12.754 -23.912 1.00 97.75 182 GLY A N 1
ATOM 1504 C CA . GLY A 1 182 ? -10.387 -13.447 -24.549 1.00 97.75 182 GLY A CA 1
ATOM 1505 C C . GLY A 1 182 ? -10.647 -14.869 -24.042 1.00 97.75 182 GLY A C 1
ATOM 1506 O O . GLY A 1 182 ? -11.440 -15.587 -24.645 1.00 97.75 182 GLY A O 1
ATOM 1507 N N . HIS A 1 183 ? -10.004 -15.294 -22.951 1.00 97.94 183 HIS A N 1
ATOM 1508 C CA . HIS A 1 183 ? -10.214 -16.605 -22.332 1.00 97.94 183 HIS A CA 1
ATOM 1509 C C . HIS A 1 183 ? -10.003 -16.554 -20.812 1.00 97.94 183 HIS A C 1
ATOM 1511 O O . HIS A 1 183 ? -9.446 -15.588 -20.287 1.00 97.94 183 HIS A O 1
ATOM 1517 N N . ARG A 1 184 ? -10.421 -17.614 -20.105 1.00 98.12 184 ARG A N 1
ATOM 1518 C CA . ARG A 1 184 ? -10.216 -17.755 -18.652 1.00 98.12 184 ARG A CA 1
ATOM 1519 C C . ARG A 1 184 ? -8.744 -18.074 -18.332 1.00 98.12 184 ARG A C 1
ATOM 1521 O O . ARG A 1 184 ? -8.166 -18.919 -19.022 1.00 98.12 184 ARG A O 1
ATOM 1528 N N . PRO A 1 185 ? -8.131 -17.455 -17.305 1.00 98.44 185 PRO A N 1
ATOM 1529 C CA . PRO A 1 185 ? -6.755 -17.743 -16.916 1.00 98.44 185 PRO A CA 1
ATOM 1530 C C . PRO A 1 185 ? -6.629 -18.952 -15.980 1.00 98.44 185 PRO A C 1
ATOM 1532 O O . PRO A 1 185 ? -7.497 -19.218 -15.149 1.00 98.44 185 PRO A O 1
ATOM 1535 N N . ASN A 1 186 ? -5.457 -19.584 -16.049 1.00 98.75 186 ASN A N 1
ATOM 1536 C CA . ASN A 1 186 ? -4.888 -20.390 -14.973 1.00 98.75 186 ASN A CA 1
ATOM 1537 C C . ASN A 1 186 ? -3.948 -19.466 -14.202 1.00 98.75 186 ASN A C 1
ATOM 1539 O O . ASN A 1 186 ? -3.176 -18.727 -14.825 1.00 98.75 186 ASN A O 1
ATOM 1543 N N . ILE A 1 187 ? -4.053 -19.460 -12.877 1.00 98.81 187 ILE A N 1
ATOM 1544 C CA . ILE A 1 187 ? -3.511 -18.380 -12.052 1.00 98.81 187 ILE A CA 1
ATOM 1545 C C . ILE A 1 187 ? -2.440 -18.920 -11.108 1.00 98.81 187 ILE A C 1
ATOM 1547 O O . ILE A 1 187 ? -2.672 -19.903 -10.406 1.00 98.81 187 ILE A O 1
ATOM 1551 N N . ALA A 1 188 ? -1.300 -18.240 -11.030 1.00 98.44 188 ALA A N 1
ATOM 1552 C CA . ALA A 1 188 ? -0.319 -18.462 -9.972 1.00 98.44 188 ALA A CA 1
ATOM 1553 C C . ALA A 1 188 ? -0.222 -17.226 -9.070 1.00 98.44 188 ALA A C 1
ATOM 1555 O O . ALA A 1 188 ? -0.026 -16.109 -9.549 1.00 98.44 188 ALA A O 1
ATOM 1556 N N . ILE A 1 189 ? -0.354 -17.425 -7.759 1.00 97.81 189 ILE A N 1
ATOM 1557 C CA . ILE A 1 189 ? 0.032 -16.442 -6.742 1.00 97.81 189 ILE A CA 1
ATOM 1558 C C . ILE A 1 189 ? 1.488 -16.741 -6.396 1.00 97.81 189 ILE A C 1
ATOM 1560 O O . ILE A 1 189 ? 1.773 -17.807 -5.853 1.00 97.81 189 ILE A O 1
ATOM 1564 N N . VAL A 1 190 ? 2.400 -15.840 -6.757 1.00 95.88 190 VAL A N 1
ATOM 1565 C CA . VAL A 1 190 ? 3.843 -16.126 -6.714 1.00 95.88 190 VAL A CA 1
ATOM 1566 C C . VAL A 1 190 ? 4.537 -15.290 -5.647 1.00 95.88 190 VAL A C 1
ATOM 1568 O O . VAL A 1 190 ? 4.428 -14.062 -5.691 1.00 95.88 190 VAL A O 1
ATOM 1571 N N . ASP A 1 191 ? 5.251 -15.957 -4.734 1.00 93.69 191 ASP A N 1
ATOM 1572 C CA . ASP A 1 191 ? 6.083 -15.371 -3.669 1.00 93.69 191 ASP A CA 1
ATOM 1573 C C . ASP A 1 191 ? 7.126 -16.378 -3.142 1.00 93.69 191 ASP A C 1
ATOM 1575 O O . ASP A 1 191 ? 6.999 -17.576 -3.390 1.00 93.69 191 ASP A O 1
ATOM 1579 N N . PHE A 1 192 ? 8.136 -15.934 -2.389 1.00 89.19 192 PHE A N 1
ATOM 1580 C CA . PHE A 1 192 ? 9.068 -16.843 -1.714 1.00 89.19 192 PHE A CA 1
ATOM 1581 C C . PHE A 1 192 ? 8.416 -17.522 -0.503 1.00 89.19 192 PHE A C 1
ATOM 1583 O O . PHE A 1 192 ? 8.058 -16.889 0.489 1.00 89.19 192 PHE A O 1
ATOM 1590 N N . LEU A 1 193 ? 8.301 -18.853 -0.549 1.00 84.81 193 LEU A N 1
ATOM 1591 C CA . LEU A 1 193 ? 7.539 -19.622 0.447 1.00 84.81 193 LEU A CA 1
ATOM 1592 C C . LEU A 1 193 ? 8.345 -20.019 1.695 1.00 84.81 193 LEU A C 1
ATOM 1594 O O . LEU A 1 193 ? 7.853 -20.751 2.551 1.00 84.81 193 LEU A O 1
ATOM 1598 N N . GLU A 1 194 ? 9.580 -19.537 1.830 1.00 75.44 194 GLU A N 1
ATOM 1599 C CA . GLU A 1 194 ? 10.497 -19.875 2.934 1.00 75.44 194 GLU A CA 1
ATOM 1600 C C . GLU A 1 194 ? 10.013 -19.404 4.306 1.00 75.44 194 GLU A C 1
ATOM 1602 O O . GLU A 1 194 ? 10.412 -19.958 5.328 1.00 75.44 194 GLU A O 1
ATOM 1607 N N . SER A 1 195 ? 9.104 -18.433 4.328 1.00 54.25 195 SER A N 1
ATOM 1608 C CA . SER A 1 195 ? 8.435 -17.965 5.546 1.00 54.25 195 SER A CA 1
ATOM 1609 C C . SER A 1 195 ? 7.121 -18.711 5.840 1.00 54.25 195 SER A C 1
ATOM 1611 O O . SER A 1 195 ? 6.409 -18.354 6.779 1.00 54.25 195 SER A O 1
ATOM 1613 N N . GLY A 1 196 ? 6.798 -19.746 5.054 1.00 54.62 196 GLY A N 1
ATOM 1614 C CA . GLY A 1 196 ? 5.499 -20.413 5.030 1.00 54.62 196 GLY A CA 1
ATOM 1615 C C . GLY A 1 196 ? 4.488 -19.683 4.143 1.00 54.62 196 GLY A C 1
ATOM 1616 O O . GLY A 1 196 ? 4.583 -18.477 3.912 1.00 54.62 196 GLY A O 1
ATOM 1617 N N . THR A 1 197 ? 3.498 -20.414 3.631 1.00 59.56 197 THR A N 1
ATOM 1618 C CA . THR A 1 197 ? 2.384 -19.806 2.898 1.00 59.56 197 THR A CA 1
ATOM 1619 C C . THR A 1 197 ? 1.575 -18.918 3.842 1.00 59.56 197 THR A C 1
ATOM 1621 O O . THR A 1 197 ? 1.109 -19.371 4.888 1.00 59.56 197 THR A O 1
ATOM 1624 N N . SER A 1 198 ? 1.408 -17.641 3.492 1.00 80.44 198 SER A N 1
ATOM 1625 C CA . SER A 1 198 ? 0.611 -16.731 4.314 1.00 80.44 198 SER A CA 1
ATOM 1626 C C . SER A 1 198 ? -0.876 -17.106 4.247 1.00 80.44 198 SER A C 1
ATOM 1628 O O . SER A 1 198 ? -1.393 -17.469 3.187 1.00 80.44 198 SER A O 1
ATOM 1630 N N . ALA A 1 199 ? -1.592 -16.960 5.367 1.00 89.31 199 ALA A N 1
ATOM 1631 C CA . ALA A 1 199 ? -3.045 -17.159 5.416 1.00 89.31 199 ALA A CA 1
ATOM 1632 C C . ALA A 1 199 ? -3.790 -16.270 4.400 1.00 89.31 199 ALA A C 1
ATOM 1634 O O . ALA A 1 199 ? -4.871 -16.615 3.928 1.00 89.31 199 ALA A O 1
ATOM 1635 N N . GLU A 1 200 ? -3.196 -15.132 4.033 1.00 91.69 200 GLU A N 1
ATOM 1636 C CA . GLU A 1 200 ? -3.714 -14.249 2.996 1.00 91.69 200 GLU A CA 1
ATOM 1637 C C . GLU A 1 200 ? -3.630 -14.868 1.593 1.00 91.69 200 GLU A C 1
ATOM 1639 O O . GLU A 1 200 ? -4.593 -14.770 0.833 1.00 91.69 200 GLU A O 1
ATOM 1644 N N . PHE A 1 201 ? -2.532 -15.543 1.236 1.00 94.19 201 PHE A N 1
ATOM 1645 C CA . PHE A 1 201 ? -2.413 -16.190 -0.080 1.00 94.19 201 PHE A CA 1
ATOM 1646 C C . PHE A 1 201 ? -3.405 -17.337 -0.225 1.00 94.19 201 PHE A C 1
ATOM 1648 O O . PHE A 1 201 ? -4.015 -17.495 -1.283 1.00 94.19 201 PHE A O 1
ATOM 1655 N N . GLU A 1 202 ? -3.618 -18.098 0.847 1.00 95.19 202 GLU A N 1
ATOM 1656 C CA . GLU A 1 202 ? -4.644 -19.138 0.886 1.00 95.19 202 GLU A CA 1
ATOM 1657 C C . GLU A 1 202 ? -6.048 -18.540 0.734 1.00 95.19 202 GLU A C 1
ATOM 1659 O O . GLU A 1 202 ? -6.843 -19.049 -0.053 1.00 95.19 202 GLU A O 1
ATOM 1664 N N . ALA A 1 203 ? -6.342 -17.420 1.403 1.00 96.25 203 ALA A N 1
ATOM 1665 C CA . ALA A 1 203 ? -7.624 -16.732 1.266 1.00 96.25 203 ALA A CA 1
ATOM 1666 C C . ALA A 1 203 ? -7.875 -16.240 -0.175 1.00 96.25 203 ALA A C 1
ATOM 1668 O O . ALA A 1 203 ? -8.982 -16.405 -0.696 1.00 96.25 203 ALA A O 1
ATOM 1669 N N . PHE A 1 204 ? -6.850 -15.708 -0.855 1.00 97.69 204 PHE A N 1
ATOM 1670 C CA . PHE A 1 204 ? -6.929 -15.389 -2.285 1.00 97.69 204 PHE A CA 1
ATOM 1671 C C . PHE A 1 204 ? -7.134 -16.640 -3.145 1.00 97.69 204 PHE A C 1
ATOM 1673 O O . PHE A 1 204 ? -8.012 -16.642 -4.008 1.00 97.69 204 PHE A O 1
ATOM 1680 N N . GLN A 1 205 ? -6.367 -17.712 -2.915 1.00 98.00 205 GLN A N 1
ATOM 1681 C CA . GLN A 1 205 ? -6.497 -18.964 -3.666 1.00 98.00 205 GLN A CA 1
ATOM 1682 C C . GLN A 1 205 ? -7.911 -19.547 -3.532 1.00 98.00 205 GLN A C 1
ATOM 1684 O O . GLN A 1 205 ? -8.523 -19.932 -4.527 1.00 98.00 205 GLN A O 1
ATOM 1689 N N . GLU A 1 206 ? -8.453 -19.586 -2.316 1.00 97.94 206 GLU A N 1
ATOM 1690 C CA . GLU A 1 206 ? -9.816 -20.037 -2.048 1.00 97.94 206 GLU A CA 1
ATOM 1691 C C . GLU A 1 206 ? -10.849 -19.154 -2.753 1.00 97.94 206 GLU A C 1
ATOM 1693 O O . GLU A 1 206 ? -11.802 -19.676 -3.331 1.00 97.94 206 GLU A O 1
ATOM 1698 N N . ALA A 1 207 ? -10.663 -17.832 -2.749 1.00 98.31 207 ALA A N 1
ATOM 1699 C CA . ALA A 1 207 ? -11.552 -16.905 -3.441 1.00 98.31 207 ALA A CA 1
ATOM 1700 C C . ALA A 1 207 ? -11.533 -17.108 -4.967 1.00 98.31 207 ALA A C 1
ATOM 1702 O O . ALA A 1 207 ? -12.601 -17.182 -5.577 1.00 98.31 207 ALA A O 1
ATOM 1703 N N . TYR A 1 208 ? -10.361 -17.291 -5.585 1.00 98.62 208 TYR A N 1
ATOM 1704 C CA . TYR A 1 208 ? -10.267 -17.647 -7.006 1.00 98.62 208 TYR A CA 1
ATOM 1705 C C . TYR A 1 208 ? -10.952 -18.989 -7.310 1.00 98.62 208 TYR A C 1
ATOM 1707 O O . TYR A 1 208 ? -11.767 -19.073 -8.234 1.00 98.62 208 TYR A O 1
ATOM 1715 N N . LYS A 1 209 ? -10.694 -20.024 -6.498 1.00 98.38 209 LYS A N 1
ATOM 1716 C CA . LYS A 1 209 ? -11.308 -21.354 -6.653 1.00 98.38 209 LYS A CA 1
ATOM 1717 C C . LYS A 1 209 ? -12.832 -21.308 -6.517 1.00 98.38 209 LYS A C 1
ATOM 1719 O O . LYS A 1 209 ? -13.525 -21.927 -7.321 1.00 98.38 209 LYS A O 1
ATOM 1724 N N . ARG A 1 210 ? -13.380 -20.523 -5.577 1.00 98.25 210 ARG A N 1
ATOM 1725 C CA . ARG A 1 210 ? -14.838 -20.308 -5.440 1.00 98.25 210 ARG A CA 1
ATOM 1726 C C . ARG A 1 210 ? -15.471 -19.693 -6.689 1.00 98.25 210 ARG A C 1
ATOM 1728 O O . ARG A 1 210 ? -16.636 -19.962 -6.966 1.00 98.25 210 ARG A O 1
ATOM 1735 N N . LYS A 1 211 ? -14.726 -18.885 -7.450 1.00 97.94 211 LYS A N 1
ATOM 1736 C CA . LYS A 1 211 ? -15.167 -18.319 -8.739 1.00 97.94 211 LYS A CA 1
ATOM 1737 C C . LYS A 1 211 ? -14.866 -19.237 -9.936 1.00 97.94 211 LYS A C 1
ATOM 1739 O O . LYS A 1 211 ? -15.055 -18.829 -11.082 1.00 97.94 211 LYS A O 1
ATOM 1744 N N . GLY A 1 212 ? -14.412 -20.467 -9.685 1.00 97.94 212 GLY A N 1
ATOM 1745 C CA . GLY A 1 212 ? -14.158 -21.477 -10.710 1.00 97.94 212 GLY A CA 1
ATOM 1746 C C . GLY A 1 212 ? -12.892 -21.227 -11.529 1.00 97.94 212 GLY A C 1
ATOM 1747 O O . GLY A 1 212 ? -12.877 -21.548 -12.716 1.00 97.94 212 GLY A O 1
ATOM 1748 N N . TYR A 1 213 ? -11.862 -20.605 -10.951 1.00 98.62 213 TYR A N 1
ATOM 1749 C CA . TYR A 1 213 ? -10.541 -20.507 -11.580 1.00 98.62 213 TYR A CA 1
ATOM 1750 C C . TYR A 1 213 ? -9.596 -21.567 -11.020 1.00 98.62 213 TYR A C 1
ATOM 1752 O O . TYR A 1 213 ? -9.596 -21.848 -9.819 1.00 98.62 213 TYR A O 1
ATOM 1760 N N . PHE A 1 214 ? -8.748 -22.120 -11.888 1.00 98.44 214 PHE A N 1
ATOM 1761 C CA . PHE A 1 214 ? -7.574 -22.855 -11.440 1.00 98.44 214 PHE A CA 1
ATOM 1762 C C . PHE A 1 214 ? -6.596 -21.868 -10.800 1.00 98.44 214 PHE A C 1
ATOM 1764 O O . PHE A 1 214 ? -6.274 -20.826 -11.381 1.00 98.44 214 PHE A O 1
ATOM 1771 N N . THR A 1 215 ? -6.143 -22.159 -9.581 1.00 98.62 215 THR A N 1
ATOM 1772 C CA . THR A 1 215 ? -5.201 -21.289 -8.874 1.00 98.62 215 THR A CA 1
ATOM 1773 C C . THR A 1 215 ? -4.268 -22.077 -7.978 1.00 98.62 215 THR A C 1
ATOM 1775 O O . THR A 1 215 ? -4.717 -22.852 -7.127 1.00 98.62 215 THR A O 1
ATOM 1778 N N . VAL A 1 216 ? -2.976 -21.805 -8.135 1.00 97.94 216 VAL A N 1
ATOM 1779 C CA . VAL A 1 216 ? -1.888 -22.334 -7.310 1.00 97.94 216 VAL A CA 1
ATOM 1780 C C . VAL A 1 216 ? -1.190 -21.203 -6.561 1.00 97.94 216 VAL A C 1
ATOM 1782 O O . VAL A 1 216 ? -1.235 -20.043 -6.970 1.00 97.94 216 VAL A O 1
ATOM 1785 N N . ILE A 1 217 ? -0.574 -21.545 -5.434 1.00 97.44 217 ILE A N 1
ATOM 1786 C CA . ILE A 1 217 ? 0.419 -20.697 -4.771 1.00 97.44 217 ILE A CA 1
ATOM 1787 C C . ILE A 1 217 ? 1.759 -21.349 -5.090 1.00 97.44 217 ILE A C 1
ATOM 1789 O O . ILE A 1 217 ? 1.893 -22.551 -4.868 1.00 97.44 217 ILE A O 1
ATOM 1793 N N . ALA A 1 218 ? 2.690 -20.592 -5.657 1.00 95.81 218 ALA A N 1
ATOM 1794 C CA . ALA A 1 218 ? 3.928 -21.138 -6.194 1.00 95.81 218 ALA A CA 1
ATOM 1795 C C . ALA A 1 218 ? 5.134 -20.333 -5.719 1.00 95.81 218 ALA A C 1
ATOM 1797 O O . ALA A 1 218 ? 5.122 -19.100 -5.744 1.00 95.81 218 ALA A O 1
ATOM 1798 N N . ASP A 1 219 ? 6.190 -21.044 -5.344 1.00 95.12 219 ASP A N 1
ATOM 1799 C CA . ASP A 1 219 ? 7.509 -20.448 -5.240 1.00 95.12 219 ASP A CA 1
ATOM 1800 C C . ASP A 1 219 ? 8.068 -20.193 -6.651 1.00 95.12 219 ASP A C 1
ATOM 1802 O O . ASP A 1 219 ? 7.915 -21.057 -7.518 1.00 95.12 219 ASP A O 1
ATOM 1806 N N . PRO A 1 220 ? 8.751 -19.064 -6.918 1.00 94.69 220 PRO A N 1
ATOM 1807 C CA . PRO A 1 220 ? 9.346 -18.801 -8.227 1.00 94.69 220 PRO A CA 1
ATOM 1808 C C . PRO A 1 220 ? 10.223 -19.941 -8.762 1.00 94.69 220 PRO A C 1
ATOM 1810 O O . PRO A 1 220 ? 10.252 -20.156 -9.970 1.00 94.69 220 PRO A O 1
ATOM 1813 N N . LYS A 1 221 ? 10.882 -20.706 -7.876 1.00 94.12 221 LYS A N 1
ATOM 1814 C CA . LYS A 1 221 ? 11.742 -21.844 -8.256 1.00 94.12 221 LYS A CA 1
ATOM 1815 C C . LYS A 1 221 ? 10.986 -23.068 -8.770 1.00 94.12 221 LYS A C 1
ATOM 1817 O O . LYS A 1 221 ? 11.606 -23.972 -9.315 1.00 94.12 221 LYS A O 1
ATOM 1822 N N . GLU A 1 222 ? 9.687 -23.143 -8.498 1.00 96.06 222 GLU A N 1
ATOM 1823 C CA . GLU A 1 222 ? 8.812 -24.230 -8.949 1.00 96.06 222 GLU A CA 1
ATOM 1824 C C . GLU A 1 222 ? 8.216 -23.949 -10.332 1.00 96.06 222 GLU A C 1
ATOM 1826 O O . GLU A 1 222 ? 7.504 -24.794 -10.875 1.00 96.06 222 GLU A O 1
ATOM 1831 N N . LEU A 1 223 ? 8.465 -22.756 -10.876 1.00 98.06 223 LEU A N 1
ATOM 1832 C CA . LEU A 1 223 ? 8.026 -22.376 -12.205 1.00 98.06 223 LEU A CA 1
ATOM 1833 C C . LEU A 1 223 ? 9.056 -22.811 -13.242 1.00 98.06 223 LEU A C 1
ATOM 1835 O O . LEU A 1 223 ? 10.258 -22.703 -13.008 1.00 98.06 223 LEU A O 1
ATOM 1839 N N . ASP A 1 224 ? 8.577 -23.229 -14.407 1.00 98.31 224 ASP A N 1
ATOM 1840 C CA . ASP A 1 224 ? 9.417 -23.527 -15.567 1.00 98.31 224 ASP A CA 1
ATOM 1841 C C . ASP A 1 224 ? 8.887 -22.810 -16.811 1.00 98.31 224 ASP A C 1
ATOM 1843 O O . ASP A 1 224 ? 7.691 -22.538 -16.913 1.00 98.31 224 ASP A O 1
ATOM 1847 N N . PHE A 1 225 ? 9.769 -22.464 -17.743 1.00 98.62 225 PHE A N 1
ATOM 1848 C CA . PHE A 1 225 ? 9.412 -21.743 -18.962 1.00 98.62 225 PHE A CA 1
ATOM 1849 C C . PHE A 1 225 ? 10.099 -22.373 -20.172 1.00 98.62 225 PHE A C 1
ATOM 1851 O O . PHE A 1 225 ? 11.320 -22.309 -20.305 1.00 98.62 225 PHE A O 1
ATOM 1858 N N . ASP A 1 226 ? 9.303 -22.938 -21.083 1.00 98.00 226 ASP A N 1
ATOM 1859 C CA . ASP A 1 226 ? 9.796 -23.637 -22.282 1.00 98.00 226 ASP A CA 1
ATOM 1860 C C . ASP A 1 226 ? 10.064 -22.702 -23.482 1.00 98.00 226 ASP A C 1
ATOM 1862 O O . ASP A 1 226 ? 10.468 -23.158 -24.553 1.00 98.00 226 ASP A O 1
ATOM 1866 N N . GLY A 1 227 ? 9.849 -21.393 -23.311 1.00 97.94 227 GLY A N 1
ATOM 1867 C CA . GLY A 1 227 ? 9.905 -20.385 -24.375 1.00 97.94 227 GLY A CA 1
ATOM 1868 C C . GLY A 1 227 ? 8.531 -19.954 -24.897 1.00 97.94 227 GLY A C 1
ATOM 1869 O O . GLY A 1 227 ? 8.406 -18.864 -25.456 1.00 97.94 227 GLY A O 1
ATOM 1870 N N . GLU A 1 228 ? 7.488 -20.750 -24.661 1.00 98.06 228 GLU A N 1
ATOM 1871 C CA . GLU A 1 228 ? 6.118 -20.498 -25.111 1.00 98.06 228 GLU A CA 1
ATOM 1872 C C . GLU A 1 228 ? 5.118 -20.415 -23.953 1.00 98.06 228 GLU A C 1
ATOM 1874 O O . GLU A 1 228 ? 4.268 -19.525 -23.952 1.00 98.06 228 GLU A O 1
ATOM 1879 N N . HIS A 1 229 ? 5.247 -21.267 -22.938 1.00 98.62 229 HIS A N 1
ATOM 1880 C CA . HIS A 1 229 ? 4.336 -21.334 -21.801 1.00 98.62 229 HIS A CA 1
ATOM 1881 C C . HIS A 1 229 ? 5.103 -21.366 -20.478 1.00 98.62 229 HIS A C 1
ATOM 1883 O O . HIS A 1 229 ? 6.142 -22.013 -20.349 1.00 98.62 229 HIS A O 1
ATOM 1889 N N . LEU A 1 230 ? 4.571 -20.656 -19.481 1.00 98.75 230 LEU A N 1
ATOM 1890 C CA . LEU A 1 230 ? 5.013 -20.765 -18.093 1.00 98.75 230 LEU A CA 1
ATOM 1891 C C . LEU A 1 230 ? 4.239 -21.906 -17.431 1.00 98.75 230 LEU A C 1
ATOM 1893 O O . LEU A 1 230 ? 3.011 -21.910 -17.485 1.00 98.75 230 LEU A O 1
ATOM 1897 N N . TYR A 1 231 ? 4.930 -22.824 -16.772 1.00 98.62 231 TYR A N 1
ATOM 1898 C CA . TYR A 1 231 ? 4.328 -23.970 -16.103 1.00 98.62 231 TYR A CA 1
ATOM 1899 C C . TYR A 1 231 ? 4.508 -23.890 -14.595 1.00 98.62 231 TYR A C 1
ATOM 1901 O O . TYR A 1 231 ? 5.527 -23.417 -14.094 1.00 98.62 231 TYR A O 1
ATOM 1909 N N . TYR A 1 232 ? 3.525 -24.418 -13.876 1.00 98.12 232 TYR A N 1
ATOM 1910 C CA . TYR A 1 232 ? 3.695 -24.917 -12.520 1.00 98.12 232 TYR A CA 1
ATOM 1911 C C . TYR A 1 232 ? 3.433 -26.421 -12.557 1.00 98.12 232 TYR A C 1
ATOM 1913 O O . TYR A 1 232 ? 2.289 -26.845 -12.723 1.00 98.12 232 TYR A O 1
ATOM 1921 N N . LYS A 1 233 ? 4.489 -27.231 -12.417 1.00 95.75 233 LYS A N 1
ATOM 1922 C CA . LYS A 1 233 ? 4.432 -28.676 -12.710 1.00 95.75 233 LYS A CA 1
ATOM 1923 C C . LYS A 1 233 ? 3.932 -28.902 -14.146 1.00 95.75 233 LYS A C 1
ATOM 1925 O O . LYS A 1 233 ? 4.569 -28.416 -15.069 1.00 95.75 233 LYS A O 1
ATOM 193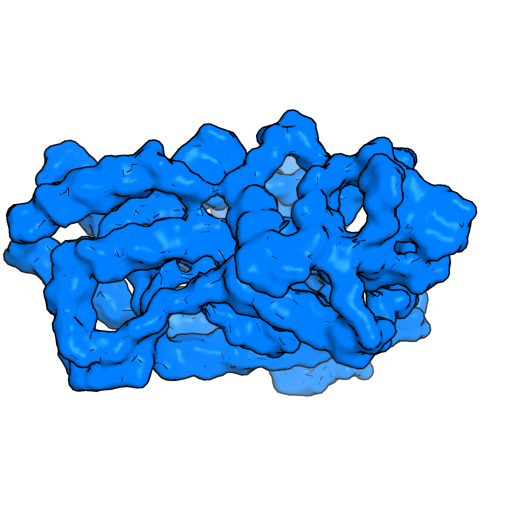0 N N . ASP A 1 234 ? 2.803 -29.583 -14.326 1.00 95.88 234 ASP A N 1
ATOM 1931 C CA . ASP A 1 234 ? 2.224 -29.887 -15.640 1.00 95.88 234 ASP A CA 1
ATOM 1932 C C . ASP A 1 234 ? 1.185 -28.841 -16.101 1.00 95.88 234 ASP A C 1
ATOM 1934 O O . ASP A 1 234 ? 0.684 -28.909 -17.224 1.00 95.88 234 ASP A O 1
ATOM 1938 N N . ASP A 1 235 ? 0.841 -27.866 -15.251 1.00 97.75 235 ASP A N 1
ATOM 1939 C CA . ASP A 1 235 ? -0.217 -26.892 -15.522 1.00 97.75 235 ASP A CA 1
ATOM 1940 C C . ASP A 1 235 ? 0.343 -25.601 -16.134 1.00 97.75 235 ASP A C 1
ATOM 1942 O O . ASP A 1 235 ? 1.174 -24.916 -15.533 1.00 97.75 235 ASP A O 1
ATOM 1946 N N . VAL A 1 236 ? -0.178 -25.214 -17.303 1.00 98.56 236 VAL A N 1
ATOM 1947 C CA . VAL A 1 236 ? 0.122 -23.918 -17.934 1.00 98.56 236 VAL A CA 1
ATOM 1948 C C . VAL A 1 236 ? -0.473 -22.782 -17.103 1.00 98.56 236 VAL A C 1
ATOM 1950 O O . VAL A 1 236 ? -1.658 -22.805 -16.765 1.00 98.56 236 VAL A O 1
ATOM 1953 N N . ILE A 1 237 ? 0.328 -21.757 -16.821 1.00 98.81 237 ILE A N 1
ATOM 1954 C CA . ILE A 1 237 ? -0.049 -20.535 -16.113 1.00 98.81 237 ILE A CA 1
ATOM 1955 C C . ILE A 1 237 ? -0.194 -19.388 -17.112 1.00 98.81 237 ILE A C 1
ATOM 1957 O O . ILE A 1 237 ? 0.721 -19.068 -17.863 1.00 98.81 237 ILE A O 1
ATOM 1961 N N . HIS A 1 238 ? -1.346 -18.722 -17.074 1.00 98.75 238 HIS A N 1
ATOM 1962 C CA . HIS A 1 238 ? -1.670 -17.603 -17.962 1.00 98.75 238 HIS A CA 1
ATOM 1963 C C . HIS A 1 238 ? -1.526 -16.244 -17.261 1.00 98.75 238 HIS A C 1
ATOM 1965 O O . HIS A 1 238 ? -1.123 -15.248 -17.867 1.00 98.75 238 HIS A O 1
ATOM 1971 N N . MET A 1 239 ? -1.879 -16.193 -15.973 1.00 98.62 239 MET A N 1
ATOM 1972 C CA . MET A 1 239 ? -1.864 -14.980 -15.162 1.00 98.62 239 MET A CA 1
ATOM 1973 C C . MET A 1 239 ? -1.064 -15.211 -13.887 1.00 98.62 239 MET A C 1
ATOM 1975 O O . MET A 1 239 ? -1.334 -16.144 -13.133 1.00 98.62 239 MET A O 1
ATOM 1979 N N . VAL A 1 240 ? -0.127 -14.315 -13.607 1.00 98.44 240 VAL A N 1
ATOM 1980 C CA . VAL A 1 240 ? 0.605 -14.307 -12.342 1.00 98.44 240 VAL A CA 1
ATOM 1981 C C . VAL A 1 240 ? 0.118 -13.131 -11.511 1.00 98.44 240 VAL A C 1
ATOM 1983 O O . VAL A 1 240 ? 0.251 -11.979 -11.923 1.00 98.44 240 VAL A O 1
ATOM 1986 N N . TYR A 1 241 ? -0.433 -13.409 -10.330 1.00 97.69 241 TYR A N 1
ATOM 1987 C CA . TYR A 1 241 ? -0.591 -12.397 -9.292 1.00 97.69 241 TYR A CA 1
ATOM 1988 C C . TYR A 1 241 ? 0.704 -12.351 -8.480 1.00 97.69 241 TYR A C 1
ATOM 1990 O O . TYR A 1 241 ? 0.945 -13.196 -7.613 1.00 97.69 241 TYR A O 1
ATOM 1998 N N . ARG A 1 242 ? 1.565 -11.381 -8.800 1.00 95.00 242 ARG A N 1
ATOM 1999 C CA . ARG A 1 242 ? 2.875 -11.237 -8.169 1.00 95.00 242 ARG A CA 1
ATOM 2000 C C . ARG A 1 242 ? 2.714 -10.678 -6.758 1.00 95.00 242 ARG A C 1
ATOM 2002 O O . ARG A 1 242 ? 2.361 -9.512 -6.582 1.00 95.00 242 ARG A O 1
ATOM 2009 N N . ARG A 1 243 ? 2.981 -11.521 -5.762 1.00 93.31 243 ARG A N 1
ATOM 2010 C CA . ARG A 1 243 ? 3.158 -11.121 -4.358 1.00 93.31 243 ARG A CA 1
ATOM 2011 C C . ARG A 1 243 ? 4.635 -10.972 -3.995 1.00 93.31 243 ARG A C 1
ATOM 2013 O O . ARG A 1 243 ? 4.936 -10.191 -3.104 1.00 93.31 243 ARG A O 1
ATOM 2020 N N . LEU A 1 244 ? 5.507 -11.610 -4.777 1.00 91.38 244 LEU A N 1
ATOM 2021 C CA . LEU A 1 244 ? 6.958 -11.486 -4.750 1.00 91.38 244 LEU A CA 1
ATOM 2022 C C . LEU A 1 244 ? 7.409 -10.026 -4.860 1.00 91.38 244 LEU A C 1
ATOM 2024 O O . LEU A 1 244 ? 7.292 -9.410 -5.928 1.00 91.38 244 LEU A O 1
ATOM 2028 N N . VAL A 1 245 ? 7.964 -9.503 -3.770 1.00 90.56 245 VAL A N 1
ATOM 2029 C CA . VAL A 1 245 ? 8.495 -8.139 -3.679 1.00 90.56 245 VAL A CA 1
ATOM 2030 C C . VAL A 1 245 ? 9.727 -8.001 -4.577 1.00 90.56 245 VAL A C 1
ATOM 2032 O O . VAL A 1 245 ? 10.611 -8.858 -4.595 1.00 90.56 245 VAL A O 1
ATOM 2035 N N . THR A 1 246 ? 9.815 -6.905 -5.332 1.00 92.31 246 THR A N 1
ATOM 2036 C CA . THR A 1 246 ? 10.897 -6.680 -6.298 1.00 92.31 246 THR A CA 1
ATOM 2037 C C . THR A 1 246 ? 12.262 -6.688 -5.625 1.00 92.31 246 THR A C 1
ATOM 2039 O O . THR A 1 246 ? 13.180 -7.294 -6.161 1.00 92.31 246 THR A O 1
ATOM 2042 N N . GLY A 1 247 ? 12.417 -6.047 -4.461 1.00 88.75 247 GLY A N 1
ATOM 2043 C CA . GLY A 1 247 ? 13.699 -6.022 -3.746 1.00 88.75 247 GLY A CA 1
ATOM 2044 C C . GLY A 1 247 ? 14.228 -7.426 -3.434 1.00 88.75 247 GLY A C 1
ATOM 2045 O O . GLY A 1 247 ? 15.391 -7.717 -3.699 1.00 88.75 247 GLY A O 1
ATOM 2046 N N . GLU A 1 248 ? 13.352 -8.317 -2.964 1.00 88.75 248 GLU A N 1
ATOM 2047 C CA . GLU A 1 248 ? 13.694 -9.712 -2.664 1.00 88.75 248 GLU A CA 1
ATOM 2048 C C . GLU A 1 248 ? 14.024 -10.495 -3.939 1.00 88.75 248 GLU A C 1
ATOM 2050 O O . GLU A 1 248 ? 15.056 -11.160 -4.010 1.00 88.75 248 GLU A O 1
ATOM 2055 N N . MET A 1 249 ? 13.205 -10.352 -4.987 1.00 91.75 249 MET A N 1
ATOM 2056 C CA . MET A 1 249 ? 13.460 -10.978 -6.288 1.00 91.75 249 MET A CA 1
ATOM 2057 C C . MET A 1 249 ? 14.803 -10.544 -6.886 1.00 91.75 249 MET A C 1
ATOM 2059 O O . MET A 1 249 ? 15.534 -11.362 -7.436 1.00 91.75 249 MET A O 1
ATOM 2063 N N . MET A 1 250 ? 15.141 -9.256 -6.791 1.00 91.56 250 MET A N 1
ATOM 2064 C CA . MET A 1 250 ? 16.405 -8.729 -7.307 1.00 91.56 250 MET A CA 1
ATOM 2065 C C . MET A 1 250 ? 17.613 -9.245 -6.512 1.00 91.56 250 MET A C 1
ATOM 2067 O O . MET A 1 250 ? 18.707 -9.323 -7.072 1.00 91.56 250 MET A O 1
ATOM 2071 N N . GLY A 1 251 ? 17.418 -9.635 -5.247 1.00 90.06 251 GLY A N 1
ATOM 2072 C CA . GLY A 1 251 ? 18.421 -10.319 -4.429 1.00 90.06 251 GLY A CA 1
ATOM 2073 C C . GLY A 1 251 ? 18.697 -11.765 -4.862 1.00 90.06 251 GLY A C 1
ATOM 2074 O O . GLY A 1 251 ? 19.813 -12.246 -4.672 1.00 90.06 251 GLY A O 1
ATOM 2075 N N . ASP A 1 252 ? 17.730 -12.439 -5.497 1.00 90.38 252 ASP A N 1
ATOM 2076 C CA . ASP A 1 252 ? 17.873 -13.798 -6.044 1.00 90.38 252 ASP A CA 1
ATOM 2077 C C . ASP A 1 252 ? 17.182 -13.954 -7.413 1.00 90.38 252 ASP A C 1
ATOM 2079 O O . ASP A 1 252 ? 16.191 -14.668 -7.598 1.00 90.38 252 ASP A O 1
ATOM 2083 N N . ILE A 1 253 ? 17.746 -13.280 -8.419 1.00 94.06 253 ILE A N 1
ATOM 2084 C CA . ILE A 1 253 ? 17.216 -13.269 -9.793 1.00 94.06 253 ILE A CA 1
ATOM 2085 C C . ILE A 1 253 ? 17.151 -14.680 -10.390 1.00 94.06 253 ILE A C 1
ATOM 2087 O O . ILE A 1 253 ? 16.244 -14.985 -11.164 1.00 94.06 253 ILE A O 1
ATOM 2091 N N . LYS A 1 254 ? 18.114 -15.552 -10.055 1.00 94.88 254 LYS A N 1
ATOM 2092 C CA . LYS A 1 254 ? 18.209 -16.900 -10.639 1.00 94.88 254 LYS A CA 1
ATOM 2093 C C . LYS A 1 254 ? 16.960 -17.715 -10.338 1.00 94.88 254 LYS A C 1
ATOM 2095 O O . LYS A 1 254 ? 16.462 -18.409 -11.219 1.00 94.88 254 LYS A O 1
ATOM 2100 N N . ARG A 1 255 ? 16.443 -17.589 -9.118 1.00 93.50 255 ARG A N 1
ATOM 2101 C CA . ARG A 1 255 ? 15.248 -18.293 -8.664 1.00 93.50 255 ARG A CA 1
ATOM 2102 C C . ARG A 1 255 ? 13.972 -17.841 -9.365 1.00 93.50 255 ARG A C 1
ATOM 2104 O O . ARG A 1 255 ? 13.063 -18.639 -9.536 1.00 93.50 255 ARG A O 1
ATOM 2111 N N . ALA A 1 256 ? 13.912 -16.581 -9.787 1.00 95.00 256 ALA A N 1
ATOM 2112 C CA . ALA A 1 256 ? 12.775 -16.016 -10.508 1.00 95.00 256 ALA A CA 1
ATOM 2113 C C . ALA A 1 256 ? 12.965 -15.997 -12.034 1.00 95.00 256 ALA A C 1
ATOM 2115 O O . ALA A 1 256 ? 12.145 -15.411 -12.743 1.00 95.00 256 ALA A O 1
ATOM 2116 N N . LYS A 1 257 ? 14.029 -16.621 -12.561 1.00 96.88 257 LYS A N 1
ATOM 2117 C CA . LYS A 1 257 ? 14.378 -16.531 -13.984 1.00 96.88 257 LYS A CA 1
ATOM 2118 C C . LYS A 1 257 ? 13.245 -16.990 -14.919 1.00 96.88 257 LYS A C 1
ATOM 2120 O O . LYS A 1 257 ? 12.939 -16.221 -15.826 1.00 96.88 257 LYS A O 1
ATOM 2125 N N . PRO A 1 258 ? 12.567 -18.137 -14.701 1.00 97.94 258 PRO A N 1
ATOM 2126 C CA . PRO A 1 258 ? 11.471 -18.564 -15.579 1.00 97.94 258 PRO A CA 1
ATOM 2127 C C . PRO A 1 258 ? 10.317 -17.554 -15.629 1.00 97.94 258 PRO A C 1
ATOM 2129 O O . PRO A 1 258 ? 9.801 -17.245 -16.701 1.00 97.94 258 PRO A O 1
ATOM 2132 N N . LEU A 1 259 ? 9.967 -16.957 -14.483 1.00 97.62 259 LEU A N 1
ATOM 2133 C CA . LEU A 1 259 ? 8.959 -15.897 -14.404 1.00 97.62 259 LEU A CA 1
ATOM 2134 C C . LEU A 1 259 ? 9.385 -14.639 -15.178 1.00 97.62 259 LEU A C 1
ATOM 2136 O O . LEU A 1 259 ? 8.580 -14.058 -15.906 1.00 97.62 259 LEU A O 1
ATOM 2140 N N . ILE A 1 260 ? 10.641 -14.214 -15.008 1.00 97.50 260 ILE A N 1
ATOM 2141 C CA . ILE A 1 260 ? 11.206 -13.044 -15.692 1.00 97.50 260 ILE A CA 1
ATOM 2142 C C . ILE A 1 260 ? 11.220 -13.261 -17.208 1.00 97.50 260 ILE A C 1
ATOM 2144 O O . ILE A 1 260 ? 10.770 -12.388 -17.950 1.00 97.50 260 ILE A O 1
ATOM 2148 N N . ASP A 1 261 ? 11.695 -14.419 -17.663 1.00 98.00 261 ASP A N 1
ATOM 2149 C CA . ASP A 1 261 ? 11.774 -14.753 -19.083 1.00 98.00 261 ASP A CA 1
ATOM 2150 C C . ASP A 1 261 ? 10.373 -14.790 -19.715 1.00 98.00 261 ASP A C 1
ATOM 2152 O O . ASP A 1 261 ? 10.155 -14.163 -20.752 1.00 98.00 261 ASP A O 1
ATOM 2156 N N . ALA A 1 262 ? 9.399 -15.434 -19.060 1.00 98.19 262 ALA A N 1
ATOM 2157 C CA . ALA A 1 262 ? 8.017 -15.495 -19.538 1.00 98.19 262 ALA A CA 1
ATOM 2158 C C . ALA A 1 262 ? 7.354 -14.108 -19.622 1.00 98.19 262 ALA A C 1
ATOM 2160 O O . ALA A 1 262 ? 6.603 -13.832 -20.561 1.00 98.19 262 ALA A O 1
ATOM 2161 N N . TYR A 1 263 ? 7.640 -13.222 -18.659 1.00 97.62 263 TYR A N 1
ATOM 2162 C CA . TYR A 1 263 ? 7.172 -11.833 -18.677 1.00 97.62 263 TYR A CA 1
ATOM 2163 C C . TYR A 1 263 ? 7.796 -11.032 -19.829 1.00 97.62 263 TYR A C 1
ATOM 2165 O O . TYR A 1 263 ? 7.088 -10.335 -20.557 1.00 97.62 263 TYR A O 1
ATOM 2173 N N . LEU A 1 264 ? 9.113 -11.145 -20.028 1.00 97.19 264 LEU A N 1
ATOM 2174 C CA . LEU A 1 264 ? 9.813 -10.459 -21.116 1.00 97.19 264 LEU A CA 1
ATOM 2175 C C . LEU A 1 264 ? 9.392 -10.972 -22.502 1.00 97.19 264 LEU A C 1
ATOM 2177 O O . LEU A 1 264 ? 9.403 -10.192 -23.452 1.00 97.19 264 LEU A O 1
ATOM 2181 N N . ALA A 1 265 ? 8.990 -12.242 -22.602 1.00 97.50 265 ALA A N 1
ATOM 2182 C CA . ALA A 1 265 ? 8.519 -12.890 -23.826 1.00 97.50 265 ALA A CA 1
ATOM 2183 C C . ALA A 1 265 ? 7.007 -12.724 -24.100 1.00 97.50 265 ALA A C 1
ATOM 2185 O O . ALA A 1 265 ? 6.492 -13.348 -25.028 1.00 97.50 265 ALA A O 1
ATOM 2186 N N . ASP A 1 266 ? 6.287 -11.915 -23.311 1.00 96.75 266 ASP A N 1
ATOM 2187 C CA . ASP A 1 266 ? 4.841 -11.666 -23.464 1.00 96.75 266 ASP A CA 1
ATOM 2188 C C . ASP A 1 266 ? 3.944 -12.913 -23.330 1.00 96.75 266 ASP A C 1
ATOM 2190 O O . ASP A 1 266 ? 2.798 -12.925 -23.791 1.00 96.75 266 ASP A O 1
ATOM 2194 N N . LYS A 1 267 ? 4.433 -13.967 -22.666 1.00 97.81 267 LYS A N 1
ATOM 2195 C CA . LYS A 1 267 ? 3.717 -15.250 -22.547 1.00 97.81 267 LYS A CA 1
ATOM 2196 C C . LYS A 1 267 ? 2.748 -15.317 -21.368 1.00 97.81 267 LYS A C 1
ATOM 2198 O O . LYS A 1 267 ? 1.881 -16.184 -21.335 1.00 97.81 267 LYS A O 1
ATOM 2203 N N . ILE A 1 268 ? 2.843 -14.381 -20.425 1.00 97.94 268 ILE A N 1
ATOM 2204 C CA . ILE A 1 268 ? 1.945 -14.280 -19.267 1.00 97.94 268 ILE A CA 1
ATOM 2205 C C . ILE A 1 268 ? 1.441 -12.852 -19.060 1.00 97.94 268 ILE A C 1
ATOM 2207 O O . ILE A 1 268 ? 2.080 -11.882 -19.464 1.00 97.94 268 ILE A O 1
ATOM 2211 N N . MET A 1 269 ? 0.312 -12.706 -18.362 1.00 97.69 269 MET A N 1
ATOM 2212 C CA . MET A 1 269 ? -0.088 -11.422 -17.784 1.00 97.69 269 MET A CA 1
ATOM 2213 C C . MET A 1 269 ? 0.382 -11.338 -16.330 1.00 97.69 269 MET A C 1
ATOM 2215 O O . MET A 1 269 ? -0.091 -12.088 -15.475 1.00 97.69 269 MET A O 1
ATOM 2219 N N . LEU A 1 270 ? 1.291 -10.407 -16.043 1.00 97.00 270 LEU A N 1
ATOM 2220 C CA . LEU A 1 270 ? 1.818 -10.178 -14.698 1.00 97.00 270 LEU A CA 1
ATOM 2221 C C . LEU A 1 270 ? 1.047 -9.046 -14.004 1.00 97.00 270 LEU A C 1
ATOM 2223 O O . LEU A 1 270 ? 1.239 -7.874 -14.321 1.00 97.00 270 LEU A O 1
ATOM 2227 N N . LEU A 1 271 ? 0.191 -9.379 -13.037 1.00 95.31 271 LEU A N 1
ATOM 2228 C CA . LEU A 1 271 ? -0.468 -8.395 -12.178 1.00 95.31 271 LEU A CA 1
ATOM 2229 C C . LEU A 1 271 ? 0.397 -8.074 -10.966 1.00 95.31 271 LEU A C 1
ATOM 2231 O O . LEU A 1 271 ? 0.867 -8.969 -10.266 1.00 95.31 271 LEU A O 1
ATOM 2235 N N . GLY A 1 272 ? 0.581 -6.776 -10.730 1.00 85.31 272 GLY A N 1
ATOM 2236 C CA . GLY A 1 272 ? 1.689 -6.275 -9.924 1.00 85.31 272 GLY A CA 1
ATOM 2237 C C . GLY A 1 272 ? 2.967 -6.161 -10.755 1.00 85.31 272 GLY A C 1
ATOM 2238 O O . GLY A 1 272 ? 4.032 -6.474 -10.250 1.00 85.31 272 GLY A O 1
ATOM 2239 N N . GLY A 1 273 ? 2.887 -5.791 -12.039 1.00 86.12 273 GLY A N 1
ATOM 2240 C CA . GLY A 1 273 ? 4.066 -5.642 -12.899 1.00 86.12 273 GLY A CA 1
ATOM 2241 C C . GLY A 1 273 ? 5.112 -4.660 -12.354 1.00 86.12 273 GLY A C 1
ATOM 2242 O O . GLY A 1 273 ? 4.807 -3.791 -11.540 1.00 86.12 273 GLY A O 1
ATOM 2243 N N . PHE A 1 274 ? 6.353 -4.776 -12.829 1.00 94.44 274 PHE A N 1
ATOM 2244 C CA . PHE A 1 274 ? 7.497 -4.023 -12.296 1.00 94.44 274 PHE A CA 1
ATOM 2245 C C . PHE A 1 274 ? 7.347 -2.505 -12.395 1.00 94.44 274 PHE A C 1
ATOM 2247 O O . PHE A 1 274 ? 7.927 -1.787 -11.590 1.00 94.44 274 PHE A O 1
ATOM 2254 N N . ARG A 1 275 ? 6.520 -2.007 -13.320 1.00 94.81 275 ARG A N 1
ATOM 2255 C CA . ARG A 1 275 ? 6.229 -0.578 -13.479 1.00 94.81 275 ARG A CA 1
ATOM 2256 C C . ARG A 1 275 ? 5.684 0.082 -12.205 1.00 94.81 275 ARG A C 1
ATOM 2258 O O . ARG A 1 275 ? 5.949 1.263 -11.988 1.00 94.81 275 ARG A O 1
ATOM 2265 N N . SER A 1 276 ? 5.000 -0.661 -11.330 1.00 94.31 276 SER A N 1
ATOM 2266 C CA . SER A 1 276 ? 4.531 -0.109 -10.054 1.00 94.31 276 SER A CA 1
ATOM 2267 C C . SER A 1 276 ? 5.680 0.315 -9.129 1.00 94.31 276 SER A C 1
ATOM 2269 O O . SER A 1 276 ? 5.498 1.221 -8.319 1.00 94.31 276 SER A O 1
ATOM 2271 N N . GLN A 1 277 ? 6.899 -0.213 -9.320 1.00 95.44 277 GLN A N 1
ATOM 2272 C CA . GLN A 1 277 ? 8.091 0.202 -8.568 1.00 95.44 277 GLN A CA 1
ATOM 2273 C C . GLN A 1 277 ? 8.401 1.689 -8.662 1.00 95.44 277 GLN A C 1
ATOM 2275 O O . GLN A 1 277 ? 8.957 2.259 -7.721 1.00 95.44 277 GLN A O 1
ATOM 2280 N N . LEU A 1 278 ? 7.990 2.334 -9.756 1.00 96.81 278 LEU A N 1
ATOM 2281 C CA . LEU A 1 278 ? 8.118 3.777 -9.914 1.00 96.81 278 LEU A CA 1
ATOM 2282 C C . LEU A 1 278 ? 7.405 4.544 -8.801 1.00 96.81 278 LEU A C 1
ATOM 2284 O O . LEU A 1 278 ? 7.878 5.607 -8.414 1.00 96.81 278 LEU A O 1
ATOM 2288 N N . MET A 1 279 ? 6.307 3.996 -8.277 1.00 96.69 279 MET A N 1
ATOM 2289 C CA . MET A 1 279 ? 5.558 4.572 -7.165 1.00 96.69 279 MET A CA 1
ATOM 2290 C C . MET A 1 279 ? 5.883 3.915 -5.821 1.00 96.69 279 MET A C 1
ATOM 2292 O O . MET A 1 279 ? 5.549 4.488 -4.793 1.00 96.69 279 MET A O 1
ATOM 2296 N N . HIS A 1 280 ? 6.511 2.736 -5.799 1.00 94.75 280 HIS A N 1
ATOM 2297 C CA . HIS A 1 280 ? 6.819 2.014 -4.559 1.00 94.75 280 HIS A CA 1
ATOM 2298 C C . HIS A 1 280 ? 8.112 2.464 -3.873 1.00 94.75 280 HIS A C 1
ATOM 2300 O O . HIS A 1 280 ? 8.202 2.440 -2.646 1.00 94.75 280 HIS A O 1
ATOM 2306 N N . THR A 1 281 ? 9.136 2.825 -4.655 1.00 92.56 281 THR A N 1
ATOM 2307 C CA . THR A 1 281 ? 10.472 3.119 -4.117 1.00 92.56 281 THR A CA 1
ATOM 2308 C C . THR A 1 281 ? 10.430 4.194 -3.033 1.00 92.56 281 THR A C 1
ATOM 2310 O O . THR A 1 281 ? 9.758 5.211 -3.188 1.00 92.56 281 THR A O 1
ATOM 2313 N N . LYS A 1 282 ? 11.217 4.041 -1.959 1.00 88.50 282 LYS A N 1
ATOM 2314 C CA . LYS A 1 282 ? 11.307 5.059 -0.895 1.00 88.50 282 LYS A CA 1
ATOM 2315 C C . LYS A 1 282 ? 11.731 6.431 -1.436 1.00 88.50 282 LYS A C 1
ATOM 2317 O O . LYS A 1 282 ? 11.343 7.458 -0.884 1.00 88.50 282 LYS A O 1
ATOM 2322 N N . ARG A 1 283 ? 12.485 6.453 -2.544 1.00 92.81 283 ARG A N 1
ATOM 2323 C CA . ARG A 1 283 ? 12.949 7.674 -3.223 1.00 92.81 283 ARG A CA 1
ATOM 2324 C C . ARG A 1 283 ? 11.818 8.470 -3.870 1.00 92.81 283 ARG A C 1
ATOM 2326 O O . ARG A 1 283 ? 12.038 9.629 -4.208 1.00 92.81 283 ARG A O 1
ATOM 2333 N N . ILE A 1 284 ? 10.624 7.894 -4.037 1.00 96.00 284 ILE A N 1
ATOM 2334 C CA . ILE A 1 284 ? 9.542 8.525 -4.798 1.00 96.00 284 ILE A CA 1
ATOM 2335 C C . ILE A 1 284 ? 9.174 9.902 -4.254 1.00 96.00 284 ILE A C 1
ATOM 2337 O O . ILE A 1 284 ? 8.999 10.821 -5.041 1.00 96.00 284 ILE A O 1
ATOM 2341 N N . PHE A 1 285 ? 9.155 10.115 -2.935 1.00 97.06 285 PHE A N 1
ATOM 2342 C CA . PHE A 1 285 ? 8.846 11.447 -2.401 1.00 97.06 285 PHE A CA 1
ATOM 2343 C C . PHE A 1 285 ? 9.931 12.470 -2.745 1.00 97.06 285 PHE A C 1
ATOM 2345 O O . PHE A 1 285 ? 9.603 13.598 -3.093 1.00 97.06 285 PHE A O 1
ATOM 2352 N N . ALA A 1 286 ? 11.209 12.075 -2.744 1.00 96.38 286 ALA A N 1
ATOM 2353 C CA . ALA A 1 286 ? 12.281 12.956 -3.204 1.00 96.38 286 ALA A CA 1
ATOM 2354 C C . ALA A 1 286 ? 12.163 13.266 -4.703 1.00 96.38 286 ALA A C 1
ATOM 2356 O O . ALA A 1 286 ? 12.403 14.393 -5.126 1.00 96.38 286 ALA A O 1
ATOM 2357 N N . ILE A 1 287 ? 11.749 12.284 -5.507 1.00 97.25 287 ILE A N 1
ATOM 2358 C CA . ILE A 1 287 ? 11.538 12.455 -6.949 1.00 97.25 287 ILE A CA 1
ATOM 2359 C C . ILE A 1 287 ? 10.346 13.379 -7.221 1.00 97.25 287 ILE A C 1
ATOM 2361 O O . ILE A 1 287 ? 10.457 14.271 -8.055 1.00 97.25 287 ILE A O 1
ATOM 2365 N N . LEU A 1 288 ? 9.231 13.224 -6.505 1.00 98.00 288 LEU A N 1
ATOM 2366 C CA . LEU A 1 288 ? 8.044 14.070 -6.671 1.00 98.00 288 LEU A CA 1
ATOM 2367 C C . LEU A 1 288 ? 8.322 15.539 -6.315 1.00 98.00 288 LEU A C 1
ATOM 2369 O O . LEU A 1 288 ? 7.809 16.428 -6.989 1.00 98.00 288 LEU A O 1
ATOM 2373 N N . HIS A 1 289 ? 9.202 15.791 -5.342 1.00 97.38 289 HIS A N 1
ATOM 2374 C CA . HIS A 1 289 ? 9.685 17.137 -5.001 1.00 97.38 289 HIS A CA 1
ATOM 2375 C C . HIS A 1 289 ? 10.808 17.651 -5.917 1.00 97.38 289 HIS A C 1
ATOM 2377 O O . HIS A 1 289 ? 11.187 18.822 -5.856 1.00 97.38 289 HIS A O 1
ATOM 2383 N N . HIS A 1 290 ? 11.346 16.809 -6.801 1.00 97.06 290 HIS A N 1
ATOM 2384 C CA . HIS A 1 290 ? 12.452 17.191 -7.667 1.00 97.06 290 HIS A CA 1
ATOM 2385 C C . HIS A 1 290 ? 11.988 18.171 -8.770 1.00 97.06 290 HIS A C 1
ATOM 2387 O O . HIS A 1 290 ? 10.961 17.935 -9.416 1.00 97.06 290 HIS A O 1
ATOM 2393 N N . PRO A 1 291 ? 12.766 19.227 -9.103 1.00 96.19 291 PRO A N 1
ATOM 2394 C CA . PRO A 1 291 ? 12.381 20.228 -10.108 1.00 96.19 291 PRO A CA 1
ATOM 2395 C C . PRO A 1 291 ? 12.039 19.670 -11.496 1.00 96.19 291 PRO A C 1
ATOM 2397 O O . PRO A 1 291 ? 11.351 20.325 -12.275 1.00 96.19 291 PRO A O 1
ATOM 2400 N N . PHE A 1 292 ? 12.502 18.460 -11.820 1.00 96.56 292 PHE A N 1
ATOM 2401 C CA . PHE A 1 292 ? 12.175 17.782 -13.077 1.00 96.56 292 PHE A CA 1
ATOM 2402 C C . PHE A 1 292 ? 10.670 17.530 -13.234 1.00 96.56 292 PHE A C 1
ATOM 2404 O O . PHE A 1 292 ? 10.155 17.677 -14.339 1.00 96.56 292 PHE A O 1
ATOM 2411 N N . CYS A 1 293 ? 9.959 17.233 -12.142 1.00 97.19 293 CYS A N 1
ATOM 2412 C CA . CYS A 1 293 ? 8.518 16.974 -12.157 1.00 97.19 293 CYS A CA 1
ATOM 2413 C C . CYS A 1 293 ? 7.702 18.195 -12.610 1.00 97.19 293 CYS A C 1
ATOM 2415 O O . CYS A 1 293 ? 6.673 18.044 -13.268 1.00 97.19 293 CYS A O 1
ATOM 2417 N N . ARG A 1 294 ? 8.214 19.417 -12.396 1.00 97.06 294 ARG A N 1
ATOM 2418 C CA . ARG A 1 294 ? 7.585 20.666 -12.869 1.00 97.06 294 ARG A CA 1
ATOM 2419 C C . ARG A 1 294 ? 7.506 20.775 -14.396 1.00 97.06 294 ARG A C 1
ATOM 2421 O O . ARG A 1 294 ? 6.785 21.625 -14.903 1.00 97.06 294 ARG A O 1
ATOM 2428 N N . LYS A 1 295 ? 8.254 19.948 -15.136 1.00 97.19 295 LYS A N 1
ATOM 2429 C CA . LYS A 1 295 ? 8.262 19.961 -16.607 1.00 97.19 295 LYS A CA 1
ATOM 2430 C C . LYS A 1 295 ? 7.051 19.257 -17.225 1.00 97.19 295 LYS A C 1
ATOM 2432 O O . LYS A 1 295 ? 6.776 19.493 -18.397 1.00 97.19 295 LYS A O 1
ATOM 2437 N N . PHE A 1 296 ? 6.367 18.383 -16.481 1.00 98.12 296 PHE A N 1
ATOM 2438 C CA . PHE A 1 296 ? 5.309 17.529 -17.039 1.00 98.12 296 PHE A CA 1
ATOM 2439 C C . PHE A 1 296 ? 4.089 17.315 -16.126 1.00 98.12 296 PHE A C 1
ATOM 2441 O O . PHE A 1 296 ? 3.045 16.881 -16.620 1.00 98.12 296 PHE A O 1
ATOM 2448 N N . LEU A 1 297 ? 4.180 17.610 -14.825 1.00 98.56 297 LEU A N 1
ATOM 2449 C CA . LEU A 1 297 ? 3.018 17.626 -13.930 1.00 98.56 297 LEU A CA 1
ATOM 2450 C C . LEU A 1 297 ? 2.226 18.935 -14.073 1.00 98.56 297 LEU A C 1
ATOM 2452 O O . LEU A 1 297 ? 2.786 19.979 -14.412 1.00 98.56 297 LEU A O 1
ATOM 2456 N N . SER A 1 298 ? 0.914 18.878 -13.837 1.00 98.62 298 SER A N 1
ATOM 2457 C CA . SER A 1 298 ? 0.057 20.072 -13.816 1.00 98.62 298 SER A CA 1
ATOM 2458 C C . SER A 1 298 ? 0.238 20.871 -12.522 1.00 98.62 298 SER A C 1
ATOM 2460 O O . SER A 1 298 ? 0.743 20.355 -11.530 1.00 98.62 298 SER A O 1
ATOM 2462 N N . GLY A 1 299 ? -0.223 22.128 -12.512 1.00 98.50 299 GLY A N 1
ATOM 2463 C CA . GLY A 1 299 ? -0.240 22.952 -11.294 1.00 98.50 299 GLY A CA 1
ATOM 2464 C C . GLY A 1 299 ? -0.990 22.277 -10.143 1.00 98.50 299 GLY A C 1
ATOM 2465 O O . GLY A 1 299 ? -0.445 22.153 -9.058 1.00 98.50 299 GLY A O 1
ATOM 2466 N N . GLU A 1 300 ? -2.175 21.725 -10.418 1.00 98.44 300 GLU A N 1
ATOM 2467 C CA . GLU A 1 300 ? -2.982 20.994 -9.428 1.00 98.44 300 GLU A CA 1
ATOM 2468 C C . GLU A 1 300 ? -2.242 19.788 -8.818 1.00 98.44 300 GLU A C 1
ATOM 2470 O O . GLU A 1 300 ? -2.318 19.549 -7.616 1.00 98.44 300 GLU A O 1
ATOM 2475 N N . GLU A 1 301 ? -1.485 19.043 -9.629 1.00 98.75 301 GLU A N 1
ATOM 2476 C CA . GLU A 1 301 ? -0.682 17.913 -9.147 1.00 98.75 301 GLU A CA 1
ATOM 2477 C C . GLU A 1 301 ? 0.501 18.379 -8.293 1.00 98.75 301 GLU A C 1
ATOM 2479 O O . GLU A 1 301 ? 0.820 17.746 -7.289 1.00 98.75 301 GLU A O 1
ATOM 2484 N N . LEU A 1 302 ? 1.151 19.483 -8.673 1.00 98.62 302 LEU A N 1
ATOM 2485 C CA . LEU A 1 302 ? 2.257 20.064 -7.910 1.00 98.62 302 LEU A CA 1
ATOM 2486 C C . LEU A 1 302 ? 1.778 20.611 -6.560 1.00 98.62 302 LEU A C 1
ATOM 2488 O O . LEU A 1 302 ? 2.419 20.338 -5.547 1.00 98.62 302 LEU A O 1
ATOM 2492 N N . ASP A 1 303 ? 0.635 21.297 -6.534 1.00 98.38 303 ASP A N 1
ATOM 2493 C CA . ASP A 1 303 ? 0.016 21.803 -5.306 1.00 98.38 303 ASP A CA 1
ATOM 2494 C C . ASP A 1 303 ? -0.382 20.642 -4.377 1.00 98.38 303 ASP A C 1
ATOM 2496 O O . ASP A 1 303 ? -0.174 20.697 -3.163 1.00 98.38 303 ASP A O 1
ATOM 2500 N N . PHE A 1 304 ? -0.903 19.547 -4.944 1.00 98.56 304 PHE A N 1
ATOM 2501 C CA . PHE A 1 304 ? -1.204 18.333 -4.189 1.00 98.56 304 PHE A CA 1
ATOM 2502 C C . PHE A 1 304 ? 0.057 17.709 -3.574 1.00 98.56 304 PHE A C 1
ATOM 2504 O O . PHE A 1 304 ? 0.043 17.331 -2.401 1.00 98.56 304 PHE A O 1
ATOM 2511 N N . ILE A 1 305 ? 1.150 17.615 -4.340 1.00 98.44 305 ILE A N 1
ATOM 2512 C CA . ILE A 1 305 ? 2.439 17.104 -3.854 1.00 98.44 305 ILE A CA 1
ATOM 2513 C C . ILE A 1 305 ? 2.963 17.982 -2.713 1.00 98.44 305 ILE A C 1
ATOM 2515 O O . ILE A 1 305 ? 3.310 17.452 -1.660 1.00 98.44 305 ILE A O 1
ATOM 2519 N N . GLU A 1 306 ? 2.982 19.305 -2.890 1.00 97.69 306 GLU A N 1
ATOM 2520 C CA . GLU A 1 306 ? 3.465 20.251 -1.878 1.00 97.69 306 GLU A CA 1
ATOM 2521 C C . GLU A 1 306 ? 2.667 20.151 -0.573 1.00 97.69 306 GLU A C 1
ATOM 2523 O O . GLU A 1 306 ? 3.238 20.175 0.520 1.00 97.69 306 GLU A O 1
ATOM 2528 N N . LYS A 1 307 ? 1.347 19.984 -0.682 1.00 97.56 307 LYS A N 1
ATOM 2529 C CA . LYS A 1 307 ? 0.453 19.934 0.474 1.00 97.56 307 LYS A CA 1
ATOM 2530 C C . LYS A 1 307 ? 0.470 18.590 1.204 1.00 97.56 307 LYS A C 1
ATOM 2532 O O . LYS A 1 307 ? 0.407 18.570 2.433 1.00 97.56 307 LYS A O 1
ATOM 2537 N N . HIS A 1 308 ? 0.513 17.477 0.473 1.00 98.06 308 HIS A N 1
ATOM 2538 C CA . HIS A 1 308 ? 0.207 16.155 1.032 1.00 98.06 308 HIS A CA 1
ATOM 2539 C C . HIS A 1 308 ? 1.400 15.197 1.077 1.00 98.06 308 HIS A C 1
ATOM 2541 O O . HIS A 1 308 ? 1.347 14.202 1.805 1.00 98.06 308 HIS A O 1
ATOM 2547 N N . ILE A 1 309 ? 2.483 15.461 0.344 1.00 97.94 309 ILE A N 1
ATOM 2548 C CA . ILE A 1 309 ? 3.667 14.596 0.322 1.00 97.94 309 ILE A CA 1
ATOM 2549 C C . ILE A 1 309 ? 4.791 15.255 1.126 1.00 97.94 309 ILE A C 1
ATOM 2551 O O . ILE A 1 309 ? 5.235 16.345 0.770 1.00 97.94 309 ILE A O 1
ATOM 2555 N N . PRO A 1 310 ? 5.316 14.603 2.180 1.00 96.62 310 PRO A N 1
ATOM 2556 C CA . PRO A 1 310 ? 6.400 15.161 2.977 1.00 96.62 310 PRO A CA 1
ATOM 2557 C C . PRO A 1 310 ? 7.612 15.520 2.124 1.00 96.62 310 PRO A C 1
ATOM 2559 O O . PRO A 1 310 ? 8.109 14.684 1.360 1.00 96.62 310 PRO A O 1
ATOM 2562 N N . GLU A 1 311 ? 8.124 16.735 2.311 1.00 96.88 311 GLU A N 1
ATOM 2563 C CA . GLU A 1 311 ? 9.393 17.153 1.721 1.00 96.88 311 GLU A CA 1
ATOM 2564 C C . GLU A 1 311 ? 10.461 16.110 2.054 1.00 96.88 311 GLU A C 1
ATOM 2566 O O . GLU A 1 311 ? 10.669 15.750 3.213 1.00 96.88 311 GLU A O 1
ATOM 2571 N N . THR A 1 312 ? 11.082 15.556 1.021 1.00 96.12 312 THR A N 1
ATOM 2572 C CA . THR A 1 312 ? 12.056 14.479 1.152 1.00 96.12 312 THR A CA 1
ATOM 2573 C C . THR A 1 312 ? 13.214 14.774 0.219 1.00 96.12 312 THR A C 1
ATOM 2575 O O . THR A 1 312 ? 13.006 15.196 -0.915 1.00 96.12 312 THR A O 1
ATOM 2578 N N . GLN A 1 313 ? 14.433 14.536 0.679 1.00 94.25 313 GLN A N 1
ATOM 2579 C CA . GLN A 1 313 ? 15.644 14.719 -0.110 1.00 94.25 313 GLN A CA 1
ATOM 2580 C C . GLN A 1 313 ? 16.601 13.550 0.103 1.00 94.25 313 GLN A C 1
ATOM 2582 O O . GLN A 1 313 ? 16.564 12.876 1.134 1.00 94.25 313 GLN A O 1
ATOM 2587 N N . ILE A 1 314 ? 17.467 13.324 -0.880 1.00 93.12 314 ILE A N 1
ATOM 2588 C CA . ILE A 1 314 ? 18.587 12.393 -0.753 1.00 93.12 314 ILE A CA 1
ATOM 2589 C C . ILE A 1 314 ? 19.666 13.058 0.109 1.00 93.12 314 ILE A C 1
ATOM 2591 O O . ILE A 1 314 ? 19.862 14.275 0.042 1.00 93.12 314 ILE A O 1
ATOM 2595 N N . LEU A 1 315 ? 20.323 12.269 0.955 1.00 94.38 315 LEU A N 1
ATOM 2596 C CA . LEU A 1 315 ? 21.411 12.715 1.810 1.00 94.38 315 LEU A CA 1
ATOM 2597 C C . LEU A 1 315 ? 22.530 13.354 0.975 1.00 94.38 315 LEU A C 1
ATOM 2599 O O . LEU A 1 315 ? 23.052 12.754 0.044 1.00 94.38 315 LEU A O 1
ATOM 2603 N N . ASP A 1 316 ? 22.932 14.559 1.370 1.00 94.75 316 ASP A N 1
ATOM 2604 C CA . ASP A 1 316 ? 24.124 15.244 0.865 1.00 94.75 316 ASP A CA 1
ATOM 2605 C C . ASP A 1 316 ? 25.107 15.389 2.030 1.00 94.75 316 ASP A C 1
ATOM 2607 O O . ASP A 1 316 ? 24.895 16.199 2.942 1.00 94.75 316 ASP A O 1
ATOM 2611 N N . LYS A 1 317 ? 26.177 14.586 2.019 1.00 94.00 317 LYS A N 1
ATOM 2612 C CA . LYS A 1 317 ? 27.173 14.556 3.101 1.00 94.00 317 LYS A CA 1
ATOM 2613 C C . LYS A 1 317 ? 27.956 15.863 3.250 1.00 94.00 317 LYS A C 1
ATOM 2615 O O . LYS A 1 317 ? 28.627 16.060 4.258 1.00 94.00 317 LYS A O 1
ATOM 2620 N N . THR A 1 318 ? 27.846 16.807 2.318 1.00 95.56 318 THR A N 1
ATOM 2621 C CA . THR A 1 318 ? 28.450 18.138 2.486 1.00 95.56 318 THR A CA 1
ATOM 2622 C C . THR A 1 318 ? 27.634 19.046 3.416 1.00 95.56 318 THR A C 1
ATOM 2624 O O . THR A 1 318 ? 28.157 20.030 3.943 1.00 95.56 318 THR A O 1
ATOM 2627 N N . LYS A 1 319 ? 26.367 18.695 3.688 1.00 96.25 319 LYS A N 1
ATOM 2628 C CA . LYS A 1 319 ? 25.397 19.521 4.430 1.00 96.25 319 LYS A CA 1
ATOM 2629 C C . LYS A 1 319 ? 25.056 19.004 5.828 1.00 96.25 319 LYS A C 1
ATOM 2631 O O . LYS A 1 319 ? 24.115 19.493 6.449 1.00 96.25 319 LYS A O 1
ATOM 2636 N N . LEU A 1 320 ? 25.828 18.068 6.383 1.00 96.00 320 LEU A N 1
ATOM 2637 C CA . LEU A 1 320 ? 25.525 17.435 7.680 1.00 96.00 320 LEU A CA 1
ATOM 2638 C C . LEU A 1 320 ? 25.271 18.441 8.813 1.00 96.00 320 LEU A C 1
ATOM 2640 O O . LEU A 1 320 ? 24.310 18.306 9.570 1.00 96.00 320 LEU A O 1
ATOM 2644 N N . LYS A 1 321 ? 26.084 19.504 8.888 1.00 94.69 321 LYS A N 1
ATOM 2645 C CA . LYS A 1 321 ? 25.912 20.577 9.882 1.00 94.69 321 LYS A CA 1
ATOM 2646 C C . LYS A 1 321 ? 24.615 21.364 9.689 1.00 94.69 321 LYS A C 1
ATOM 2648 O O . LYS A 1 321 ? 24.050 21.838 10.667 1.00 94.69 321 LYS A O 1
ATOM 2653 N N . GLU A 1 322 ? 24.154 21.532 8.452 1.00 96.44 322 GLU A N 1
ATOM 2654 C CA . GLU A 1 322 ? 22.868 22.170 8.161 1.00 96.44 322 GLU A CA 1
ATOM 2655 C C . GLU A 1 322 ? 21.717 21.271 8.616 1.00 96.44 322 GLU A C 1
ATOM 2657 O O . GLU A 1 322 ? 20.810 21.736 9.300 1.00 96.44 322 GLU A O 1
ATOM 2662 N N . TYR A 1 323 ? 21.781 19.975 8.301 1.00 96.44 323 TYR A N 1
ATOM 2663 C CA . TYR A 1 323 ? 20.763 19.005 8.707 1.00 96.44 323 TYR A CA 1
ATOM 2664 C C . TYR A 1 323 ? 20.651 18.890 10.223 1.00 96.44 323 TYR A C 1
ATOM 2666 O O . TYR A 1 323 ? 19.543 18.917 10.750 1.00 96.44 323 TYR A O 1
ATOM 2674 N N . SER A 1 324 ? 21.783 18.869 10.930 1.00 96.44 324 SER A N 1
ATOM 2675 C CA . SER A 1 324 ? 21.813 18.832 12.394 1.00 96.44 324 SER A CA 1
ATOM 2676 C C . SER A 1 324 ? 21.092 20.025 13.041 1.00 96.44 324 SER A C 1
ATOM 2678 O O . SER A 1 324 ? 20.425 19.841 14.056 1.00 96.44 324 SER A O 1
ATOM 2680 N N . ARG A 1 325 ? 21.123 21.224 12.434 1.00 96.88 325 ARG A N 1
ATOM 2681 C CA . ARG A 1 325 ? 20.407 22.412 12.954 1.00 96.88 325 ARG A CA 1
ATOM 2682 C C . ARG A 1 325 ? 18.884 22.284 12.909 1.00 96.88 325 ARG A C 1
ATOM 2684 O O . ARG A 1 325 ? 18.209 23.010 13.627 1.00 96.88 325 ARG A O 1
ATOM 2691 N N . LYS A 1 326 ? 18.358 21.398 12.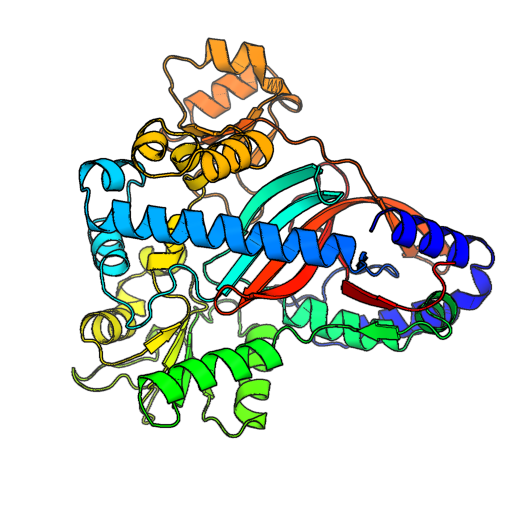061 1.00 96.56 326 LYS A N 1
ATOM 2692 C CA . LYS A 1 326 ? 16.922 21.133 11.880 1.00 96.56 326 LYS A CA 1
ATOM 2693 C C . LYS A 1 326 ? 16.558 19.673 12.173 1.00 96.56 326 LYS A C 1
ATOM 2695 O O . LYS A 1 326 ? 15.548 19.185 11.675 1.00 96.56 326 LYS A O 1
ATOM 2700 N N . LYS A 1 327 ? 17.384 18.956 12.948 1.00 96.50 327 LYS A N 1
ATOM 2701 C CA . LYS A 1 327 ? 17.235 17.506 13.163 1.00 96.50 327 LYS A CA 1
ATOM 2702 C C . LYS A 1 327 ? 15.864 17.124 13.735 1.00 96.50 327 LYS A C 1
ATOM 2704 O O . LYS A 1 327 ? 15.318 16.101 13.344 1.00 96.50 327 LYS A O 1
ATOM 2709 N N . ASP A 1 328 ? 15.279 17.960 14.592 1.00 96.19 328 ASP A N 1
ATOM 2710 C CA . ASP A 1 328 ? 14.001 17.673 15.264 1.00 96.19 328 ASP A CA 1
ATOM 2711 C C . ASP A 1 328 ? 12.813 17.615 14.284 1.00 96.19 328 ASP A C 1
ATOM 2713 O O . ASP A 1 328 ? 11.793 16.970 14.554 1.00 96.19 328 ASP A O 1
ATOM 2717 N N . ASP A 1 329 ? 12.978 18.236 13.114 1.00 96.19 329 ASP A N 1
ATOM 2718 C CA . ASP A 1 329 ? 12.016 18.243 12.013 1.00 96.19 329 ASP A CA 1
ATOM 2719 C C . ASP A 1 329 ? 12.334 17.193 10.941 1.00 96.19 329 ASP A C 1
ATOM 2721 O O . ASP A 1 329 ? 11.662 17.149 9.909 1.00 96.19 329 ASP A O 1
ATOM 2725 N N . LEU A 1 330 ? 13.341 16.341 11.153 1.00 96.31 330 LEU A N 1
ATOM 2726 C CA . LEU A 1 330 ? 13.794 15.354 10.179 1.00 96.31 330 LEU A CA 1
ATOM 2727 C C . LEU A 1 330 ? 13.612 13.916 10.666 1.00 96.31 330 LEU A C 1
ATOM 2729 O O . LEU A 1 330 ? 13.776 13.576 11.837 1.00 96.31 330 LEU A O 1
ATOM 2733 N N . VAL A 1 331 ? 13.318 13.050 9.704 1.00 94.19 331 VAL A N 1
ATOM 2734 C CA . VAL A 1 331 ? 13.338 11.596 9.823 1.00 94.19 331 VAL A CA 1
ATOM 2735 C C . VAL A 1 331 ? 14.367 11.064 8.836 1.00 94.19 331 VAL A C 1
ATOM 2737 O O . VAL A 1 331 ? 14.284 11.336 7.637 1.00 94.19 331 VAL A O 1
ATOM 2740 N N . ILE A 1 332 ? 15.327 10.297 9.340 1.00 93.75 332 ILE A N 1
ATOM 2741 C CA . ILE A 1 332 ? 16.298 9.559 8.536 1.00 93.75 332 ILE A CA 1
ATOM 2742 C C . ILE A 1 332 ? 15.636 8.247 8.123 1.00 93.75 332 ILE A C 1
ATOM 2744 O O . ILE A 1 332 ? 15.164 7.503 8.982 1.00 93.75 332 ILE A O 1
ATOM 2748 N N . LYS A 1 333 ? 15.601 7.954 6.823 1.00 90.44 333 LYS A N 1
ATOM 2749 C CA . LYS A 1 333 ? 15.123 6.678 6.279 1.00 90.44 333 LYS A CA 1
ATOM 2750 C C . LYS A 1 333 ? 16.235 6.026 5.462 1.00 90.44 333 LYS A C 1
ATOM 2752 O O . LYS A 1 333 ? 16.574 6.509 4.382 1.00 90.44 333 LYS A O 1
ATOM 2757 N N . ALA A 1 334 ? 16.784 4.927 5.970 1.00 82.12 334 ALA A N 1
ATOM 2758 C CA . ALA A 1 334 ? 17.743 4.108 5.237 1.00 82.12 334 ALA A CA 1
ATOM 2759 C C . ALA A 1 334 ? 17.069 3.404 4.043 1.00 82.12 334 ALA A C 1
ATOM 2761 O O . ALA A 1 334 ? 15.894 3.025 4.108 1.00 82.12 334 ALA A O 1
ATOM 2762 N N . GLU A 1 335 ? 17.817 3.210 2.955 1.00 68.69 335 GLU A N 1
ATOM 2763 C CA . GLU A 1 335 ? 17.301 2.606 1.719 1.00 68.69 335 GLU A CA 1
ATOM 2764 C C . GLU A 1 335 ? 16.825 1.154 1.943 1.00 68.69 335 GLU A C 1
ATOM 2766 O O . GLU A 1 335 ? 15.698 0.813 1.573 1.00 68.69 335 GLU A O 1
ATOM 2771 N N . ASP A 1 336 ? 17.583 0.356 2.702 1.00 58.47 336 ASP A N 1
ATOM 2772 C CA . ASP A 1 336 ? 17.355 -1.091 2.888 1.00 58.47 336 ASP A CA 1
ATOM 2773 C C . ASP A 1 336 ? 16.464 -1.463 4.091 1.00 58.47 336 ASP A C 1
ATOM 2775 O O . ASP A 1 336 ? 16.346 -2.624 4.483 1.00 58.47 336 ASP A O 1
ATOM 2779 N N . GLY A 1 337 ? 15.809 -0.481 4.713 1.00 52.88 337 GLY A N 1
ATOM 2780 C CA . GLY A 1 337 ? 14.947 -0.719 5.871 1.00 52.88 337 GLY A CA 1
ATOM 2781 C C . GLY A 1 337 ? 13.579 -1.305 5.505 1.00 52.88 337 GLY A C 1
ATOM 2782 O O . GLY A 1 337 ? 12.795 -0.628 4.838 1.00 52.88 337 GLY A O 1
ATOM 2783 N N . TYR A 1 338 ? 13.241 -2.514 5.967 1.00 49.22 338 TYR A N 1
ATOM 2784 C CA . TYR A 1 338 ? 11.859 -3.026 5.966 1.00 49.22 338 TYR A CA 1
ATOM 2785 C C . TYR A 1 338 ? 11.253 -2.956 7.375 1.00 49.22 338 TYR A C 1
ATOM 2787 O O . TYR A 1 338 ? 11.944 -3.180 8.373 1.00 49.22 338 TYR A O 1
ATOM 2795 N N . GLY A 1 339 ? 9.955 -2.643 7.468 1.00 50.44 339 GLY A N 1
ATOM 2796 C CA . GLY 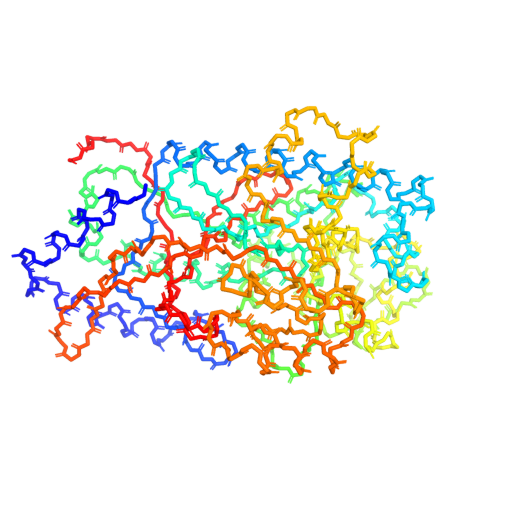A 1 339 ? 9.199 -2.708 8.723 1.00 50.44 339 GLY A CA 1
ATOM 2797 C C . GLY A 1 339 ? 9.739 -1.825 9.854 1.00 50.44 339 GLY A C 1
ATOM 2798 O O . GLY A 1 339 ? 9.730 -2.260 10.997 1.00 50.44 339 GLY A O 1
ATOM 2799 N N . GLY A 1 340 ? 10.238 -0.621 9.548 1.00 54.34 340 GLY A N 1
ATOM 2800 C CA . GLY A 1 340 ? 10.719 0.371 10.524 1.00 54.34 340 GLY A CA 1
ATOM 2801 C C . GLY A 1 340 ? 12.165 0.213 11.004 1.00 54.34 340 GLY A C 1
ATOM 2802 O O . GLY A 1 340 ? 12.671 1.100 11.687 1.00 54.34 340 GLY A O 1
ATOM 2803 N N . LYS A 1 341 ? 12.871 -0.853 10.608 1.00 62.12 341 LYS A N 1
ATOM 2804 C CA . LYS A 1 341 ? 14.331 -0.926 10.776 1.00 62.12 341 LYS A CA 1
ATOM 2805 C C . LYS A 1 341 ? 14.985 0.141 9.892 1.00 62.12 341 LYS A C 1
ATOM 2807 O O . LYS A 1 341 ? 14.645 0.239 8.719 1.00 62.12 341 LYS A O 1
ATOM 2812 N N . GLY A 1 342 ? 15.896 0.945 10.441 1.00 76.44 342 GLY A N 1
ATOM 2813 C CA . GLY A 1 342 ? 16.562 2.021 9.694 1.00 76.44 342 GLY A CA 1
ATOM 2814 C C . GLY A 1 342 ? 15.739 3.307 9.537 1.00 76.44 342 GLY A C 1
ATOM 2815 O O . GLY A 1 342 ? 16.017 4.090 8.630 1.00 76.44 342 GLY A O 1
ATOM 2816 N N . ILE A 1 343 ? 14.734 3.521 10.396 1.00 86.31 343 ILE A N 1
ATOM 2817 C CA . ILE A 1 343 ? 14.054 4.811 10.554 1.00 86.31 343 ILE A CA 1
ATOM 2818 C C . ILE A 1 343 ? 14.518 5.446 11.865 1.00 86.31 343 ILE A C 1
ATOM 2820 O O . ILE A 1 343 ? 14.370 4.837 12.922 1.00 86.31 343 ILE A O 1
ATOM 2824 N N . PHE A 1 344 ? 15.043 6.668 11.799 1.00 90.06 344 PHE A N 1
ATOM 2825 C CA . PHE A 1 344 ? 15.465 7.424 12.978 1.00 90.06 344 PHE A CA 1
ATOM 2826 C C . PHE A 1 344 ? 14.792 8.792 12.990 1.00 90.06 344 PHE A C 1
ATOM 2828 O O . PHE A 1 344 ? 14.863 9.528 12.006 1.00 90.06 344 PHE A O 1
ATOM 2835 N N . PHE A 1 345 ? 14.154 9.149 14.100 1.00 92.19 345 PHE A N 1
ATOM 2836 C CA . PHE A 1 345 ? 13.621 10.492 14.304 1.00 92.19 345 PHE A CA 1
ATOM 2837 C C . PHE A 1 345 ? 14.734 11.372 14.862 1.00 92.19 345 PHE A C 1
ATOM 2839 O O . PHE A 1 345 ? 15.327 11.045 15.885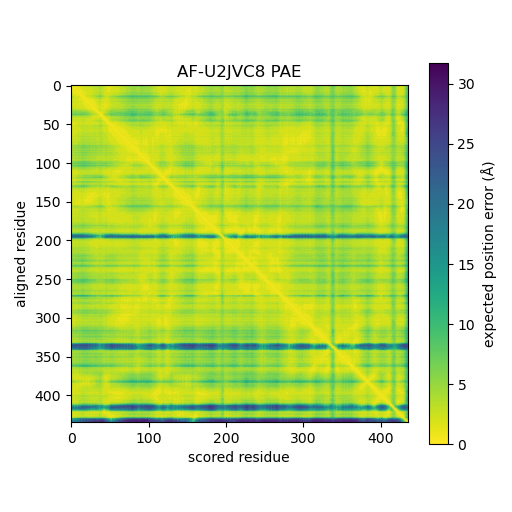 1.00 92.19 345 PHE A O 1
ATOM 2846 N N . GLY A 1 346 ? 15.046 12.485 14.197 1.00 94.06 346 GLY A N 1
ATOM 2847 C CA . GLY A 1 346 ? 16.154 13.331 14.633 1.00 94.06 346 GLY A CA 1
ATOM 2848 C C . GLY A 1 346 ? 15.915 14.012 15.984 1.00 94.06 346 GLY A C 1
ATOM 2849 O O . GLY A 1 346 ? 16.888 14.346 16.659 1.00 94.06 346 GLY A O 1
ATOM 2850 N N . GLU A 1 347 ? 14.658 14.153 16.426 1.00 94.00 347 GLU A N 1
ATOM 2851 C CA . GLU A 1 347 ? 14.356 14.651 17.778 1.00 94.00 347 GLU A CA 1
ATOM 2852 C C . GLU A 1 347 ? 14.820 13.691 18.880 1.00 94.00 347 GLU A C 1
ATOM 2854 O O . GLU A 1 347 ? 15.232 14.148 19.943 1.00 94.00 347 GLU A O 1
ATOM 2859 N N . ASP A 1 348 ? 14.818 12.382 18.605 1.00 93.25 348 ASP A N 1
ATOM 2860 C CA . ASP A 1 348 ? 15.198 11.338 19.566 1.00 93.25 348 ASP A CA 1
ATOM 2861 C C . ASP A 1 348 ? 16.726 11.193 19.690 1.00 93.25 348 ASP A C 1
ATOM 2863 O O . ASP A 1 348 ? 17.226 10.386 20.474 1.00 93.25 348 ASP A O 1
ATOM 2867 N N . LEU A 1 349 ? 17.488 11.950 18.894 1.00 94.69 349 LEU A N 1
ATOM 2868 C CA . LEU A 1 349 ? 18.940 11.852 18.780 1.00 94.69 349 LEU A CA 1
ATOM 2869 C C . LEU A 1 349 ? 19.628 13.111 19.308 1.00 94.69 349 LEU A C 1
ATOM 2871 O O . LEU A 1 349 ? 19.136 14.225 19.123 1.00 94.69 349 LEU A O 1
ATOM 2875 N N . SER A 1 350 ? 20.820 12.961 19.891 1.00 96.56 350 SER A N 1
ATOM 2876 C CA . SER A 1 350 ? 21.724 14.103 20.078 1.00 96.56 350 SER A CA 1
ATOM 2877 C C . SER A 1 350 ? 22.212 14.625 18.718 1.00 96.56 350 SER A C 1
ATOM 2879 O O . SER A 1 350 ? 22.136 13.928 17.703 1.00 96.56 350 SER A O 1
ATOM 2881 N N . SER A 1 351 ? 22.715 15.860 18.665 1.00 96.31 351 SER A N 1
ATOM 2882 C CA . SER A 1 351 ? 23.280 16.412 17.425 1.00 96.31 351 SER A CA 1
ATOM 2883 C C . SER A 1 351 ? 24.487 15.605 16.946 1.00 96.31 351 SER A C 1
ATOM 2885 O O . SER A 1 351 ? 24.639 15.375 15.747 1.00 96.31 351 SER A O 1
ATOM 2887 N N . GLU A 1 352 ? 25.313 15.143 17.881 1.00 96.12 352 GLU A N 1
ATOM 2888 C CA . GLU A 1 352 ? 26.483 14.307 17.638 1.00 96.12 352 GLU A CA 1
ATOM 2889 C C . GLU A 1 352 ? 26.080 12.934 17.087 1.00 96.12 352 GLU A C 1
ATOM 2891 O O . GLU A 1 352 ? 26.639 12.489 16.086 1.00 96.12 352 GLU A O 1
ATOM 2896 N N . ASP A 1 353 ? 25.077 12.283 17.689 1.00 95.88 353 ASP A N 1
ATOM 2897 C CA . ASP A 1 353 ? 24.575 10.990 17.210 1.00 95.88 353 ASP A CA 1
ATOM 2898 C C . ASP A 1 353 ? 23.907 11.120 15.840 1.00 95.88 353 ASP A C 1
ATOM 2900 O O . ASP A 1 353 ? 24.122 10.275 14.974 1.00 95.88 353 ASP A O 1
ATOM 2904 N N . PHE A 1 354 ? 23.136 12.189 15.619 1.00 96.25 354 PHE A N 1
ATOM 2905 C CA . PHE A 1 354 ? 22.504 12.470 14.332 1.00 96.25 354 PHE A CA 1
ATOM 2906 C C . PHE A 1 354 ? 23.546 12.628 13.222 1.00 96.25 354 PHE A C 1
ATOM 2908 O O . PHE A 1 354 ? 23.418 12.002 12.172 1.00 96.25 354 PHE A O 1
ATOM 2915 N N . ILE A 1 355 ? 24.601 13.420 13.454 1.00 96.12 355 ILE A N 1
ATOM 2916 C CA . ILE A 1 355 ? 25.693 13.583 12.484 1.00 96.12 355 ILE A CA 1
ATOM 2917 C C . ILE A 1 355 ? 26.395 12.246 12.244 1.00 96.12 355 ILE A C 1
ATOM 2919 O O . ILE A 1 355 ? 26.536 11.866 11.086 1.00 96.12 355 ILE A O 1
ATOM 2923 N N . ARG A 1 356 ? 26.754 11.507 13.302 1.00 95.06 356 ARG A N 1
ATOM 2924 C CA . ARG A 1 356 ? 27.432 10.206 13.181 1.00 95.06 356 ARG A CA 1
ATOM 2925 C C . ARG A 1 356 ? 26.622 9.217 12.342 1.00 95.06 356 ARG A C 1
ATOM 2927 O O . ARG A 1 356 ? 27.160 8.596 11.433 1.00 95.06 356 ARG A O 1
ATOM 2934 N N . ILE A 1 357 ? 25.312 9.121 12.591 1.00 93.44 357 ILE A N 1
ATOM 2935 C CA . ILE A 1 357 ? 24.412 8.266 11.802 1.00 93.44 357 ILE A CA 1
ATOM 2936 C C . ILE A 1 357 ? 24.447 8.661 10.320 1.00 93.44 357 ILE A C 1
ATOM 2938 O O . ILE A 1 357 ? 24.480 7.783 9.464 1.00 93.44 357 ILE A O 1
ATOM 2942 N N . LEU A 1 358 ? 24.451 9.958 9.998 1.00 94.25 358 LEU A N 1
ATOM 2943 C CA . LEU A 1 358 ? 24.512 10.422 8.608 1.00 94.25 358 LEU A CA 1
ATOM 2944 C C . LEU A 1 358 ? 25.896 10.264 7.958 1.00 94.25 358 LEU A C 1
ATOM 2946 O O . LEU A 1 358 ? 25.974 10.089 6.743 1.00 94.25 358 LEU A O 1
ATOM 2950 N N . GLU A 1 359 ? 26.983 10.317 8.727 1.00 94.31 359 GLU A N 1
ATOM 2951 C CA . GLU A 1 359 ? 28.335 10.032 8.228 1.00 94.31 359 GLU A CA 1
ATOM 2952 C C . GLU A 1 359 ? 28.457 8.567 7.788 1.00 94.31 359 GLU A C 1
ATOM 2954 O O . GLU A 1 359 ? 28.942 8.299 6.683 1.00 94.31 359 GLU A O 1
ATOM 2959 N N . ASP A 1 360 ? 27.929 7.647 8.601 1.00 91.69 360 ASP A N 1
ATOM 2960 C CA . ASP A 1 360 ? 27.935 6.200 8.351 1.00 91.69 360 ASP A CA 1
ATOM 2961 C C . ASP A 1 360 ? 26.882 5.755 7.320 1.00 91.69 360 ASP A C 1
ATOM 2963 O O . ASP A 1 360 ? 26.989 4.683 6.720 1.00 91.69 360 ASP A O 1
ATOM 2967 N N . ALA A 1 361 ? 25.855 6.575 7.092 1.00 91.06 361 ALA A N 1
ATOM 2968 C CA . ALA A 1 361 ? 24.765 6.277 6.175 1.00 91.06 361 ALA A CA 1
ATOM 2969 C C . ALA A 1 361 ? 25.233 6.168 4.712 1.00 91.06 361 ALA A C 1
ATOM 2971 O O . ALA A 1 361 ? 26.181 6.832 4.272 1.00 91.06 361 ALA A O 1
ATOM 2972 N N . SER A 1 362 ? 24.525 5.360 3.916 1.00 89.25 362 SER A N 1
ATOM 2973 C CA . SER A 1 362 ? 24.734 5.334 2.465 1.00 89.25 362 SER A CA 1
ATOM 2974 C C . SER A 1 362 ? 24.327 6.672 1.839 1.00 89.25 362 SER A C 1
ATOM 2976 O O . SER A 1 362 ? 23.411 7.344 2.319 1.00 89.25 362 SER A O 1
ATOM 2978 N N . GLU A 1 363 ? 24.951 7.025 0.715 1.00 84.62 363 GLU A N 1
ATOM 2979 C CA . GLU A 1 363 ? 24.600 8.204 -0.101 1.00 84.62 363 GLU A CA 1
ATOM 2980 C C . GLU A 1 363 ? 23.141 8.172 -0.606 1.00 84.62 363 GLU A C 1
ATOM 2982 O O . GLU A 1 363 ? 22.610 9.177 -1.062 1.00 84.62 363 GLU A O 1
ATOM 2987 N N . HIS A 1 364 ? 22.467 7.022 -0.528 1.00 87.00 364 HIS A N 1
ATOM 2988 C CA . HIS A 1 364 ? 21.070 6.847 -0.930 1.00 87.00 364 HIS A CA 1
ATOM 2989 C C . HIS A 1 364 ? 20.069 7.033 0.219 1.00 87.00 364 HIS A C 1
ATOM 2991 O O . HIS A 1 364 ? 18.857 6.937 0.017 1.00 87.00 364 HIS A O 1
ATOM 2997 N N . THR A 1 365 ? 20.560 7.308 1.428 1.00 92.44 365 THR A N 1
ATOM 2998 C CA . THR A 1 365 ? 19.718 7.579 2.595 1.00 92.44 365 THR A CA 1
ATOM 2999 C C . THR A 1 365 ? 18.851 8.807 2.358 1.00 92.44 365 THR A C 1
ATOM 3001 O O . THR A 1 365 ? 19.288 9.793 1.766 1.00 92.44 365 THR A O 1
ATOM 3004 N N . LEU A 1 366 ? 17.608 8.759 2.829 1.00 94.25 366 LEU A N 1
ATOM 3005 C CA . LEU A 1 366 ? 16.648 9.841 2.664 1.00 94.25 366 LEU A CA 1
ATOM 3006 C C . LEU A 1 366 ? 16.489 10.622 3.963 1.00 94.25 366 LEU A C 1
ATOM 3008 O O . LEU A 1 366 ? 16.376 10.047 5.046 1.00 94.25 366 LEU A O 1
ATOM 3012 N N . LEU A 1 367 ? 16.416 11.941 3.830 1.00 95.94 367 LEU A N 1
ATOM 3013 C CA . LEU A 1 367 ? 16.000 12.855 4.882 1.00 95.94 367 LEU A CA 1
ATOM 3014 C C . LEU A 1 367 ? 14.608 13.360 4.538 1.00 95.94 367 LEU A C 1
ATOM 3016 O O . LEU A 1 367 ? 14.411 13.985 3.497 1.00 95.94 367 LEU A O 1
ATOM 3020 N N . GLN A 1 368 ? 13.646 13.077 5.404 1.00 95.94 368 GLN A N 1
ATOM 3021 C CA . GLN A 1 368 ? 12.251 13.443 5.211 1.00 95.94 368 GLN A CA 1
ATOM 3022 C C . GLN A 1 368 ? 11.787 14.388 6.313 1.00 95.94 368 GLN A C 1
ATOM 3024 O O . GLN A 1 368 ? 12.084 14.162 7.484 1.00 95.94 368 GLN A O 1
ATOM 3029 N N . LYS A 1 369 ? 11.007 15.407 5.952 1.00 96.00 369 LYS A N 1
ATOM 3030 C CA . LYS A 1 369 ? 10.293 16.249 6.907 1.00 96.00 369 LYS A CA 1
ATOM 3031 C C . LYS A 1 369 ? 9.396 15.388 7.782 1.00 96.00 369 LYS A C 1
ATOM 3033 O O . LYS A 1 369 ? 8.572 14.611 7.297 1.00 96.00 369 LYS A O 1
ATOM 3038 N N . ARG A 1 370 ? 9.541 15.542 9.088 1.00 92.88 370 ARG A N 1
ATOM 3039 C CA . ARG A 1 370 ? 8.781 14.772 10.049 1.00 92.88 370 ARG A CA 1
ATOM 3040 C C . ARG A 1 370 ? 7.308 15.155 10.044 1.00 92.88 370 ARG A C 1
ATOM 3042 O O . ARG A 1 370 ? 6.943 16.327 10.048 1.00 92.88 370 ARG A O 1
ATOM 3049 N N . ILE A 1 371 ? 6.470 14.130 10.116 1.00 91.81 371 ILE A N 1
ATOM 3050 C CA . ILE A 1 371 ? 5.026 14.255 10.274 1.00 91.81 371 ILE A CA 1
ATOM 3051 C C . ILE A 1 371 ? 4.692 14.048 11.752 1.00 91.81 371 ILE A C 1
ATOM 3053 O O . ILE A 1 371 ? 5.210 13.125 12.381 1.00 91.81 371 ILE A O 1
ATOM 3057 N N . ARG A 1 372 ? 3.819 14.899 12.296 1.00 90.12 372 ARG A N 1
ATOM 3058 C CA . ARG A 1 372 ? 3.334 14.835 13.683 1.00 90.12 372 ARG A CA 1
ATOM 3059 C C . ARG A 1 372 ? 1.816 14.600 13.680 1.00 90.12 372 ARG A C 1
ATOM 3061 O O . ARG A 1 372 ? 1.056 15.554 13.832 1.00 90.12 372 ARG A O 1
ATOM 3068 N N . PRO A 1 373 ? 1.362 13.365 13.408 1.00 90.75 373 PRO A N 1
ATOM 3069 C CA . PRO A 1 373 ? -0.061 13.060 13.306 1.00 90.75 373 PRO A CA 1
ATOM 3070 C C . PRO A 1 373 ? -0.759 13.174 14.665 1.00 90.75 373 PRO A C 1
ATOM 3072 O O . PRO A 1 373 ? -0.190 12.826 15.699 1.00 90.75 373 PRO A O 1
ATOM 3075 N N . LYS A 1 374 ? -2.020 13.616 14.672 1.00 90.31 374 LYS A N 1
ATOM 3076 C CA . LYS A 1 374 ? -2.819 13.665 15.904 1.00 90.31 374 LYS A CA 1
ATOM 3077 C C . LYS A 1 374 ? -3.357 12.280 16.274 1.00 90.31 374 LYS A C 1
ATOM 3079 O O . LYS A 1 374 ? -4.003 11.649 15.432 1.00 90.31 374 LYS A O 1
ATOM 3084 N N . PRO A 1 375 ? -3.207 11.837 17.534 1.00 92.12 375 PRO A N 1
ATOM 3085 C CA . PRO A 1 375 ? -3.765 10.568 17.968 1.00 92.12 375 PRO A CA 1
ATOM 3086 C C . PRO A 1 375 ? -5.296 10.547 17.923 1.00 92.12 375 PRO A C 1
ATOM 3088 O O . PRO A 1 375 ? -5.989 11.573 17.940 1.00 92.12 375 PRO A O 1
ATOM 3091 N N . MET A 1 376 ? -5.808 9.326 17.883 1.00 92.75 376 MET A N 1
ATOM 3092 C CA . MET A 1 376 ? -7.208 8.944 17.917 1.00 92.75 376 MET A CA 1
ATOM 3093 C C . MET A 1 376 ? -7.468 8.119 19.181 1.00 92.75 376 MET A C 1
ATOM 3095 O O . MET A 1 376 ? -6.607 7.323 19.567 1.00 92.75 376 MET A O 1
ATOM 3099 N N . PRO A 1 377 ? -8.625 8.281 19.843 1.00 93.06 377 PRO A N 1
ATOM 3100 C CA . PRO A 1 377 ? -8.984 7.418 20.958 1.00 93.06 377 PRO A CA 1
ATOM 3101 C C . PRO A 1 377 ? -9.302 6.014 20.433 1.00 93.06 377 PRO A C 1
ATOM 3103 O O . PRO A 1 377 ? -10.088 5.858 19.498 1.00 93.06 377 PRO A O 1
ATOM 3106 N N . VAL A 1 378 ? -8.691 4.995 21.033 1.00 94.00 378 VAL A N 1
ATOM 3107 C CA . VAL A 1 378 ? -8.914 3.586 20.696 1.00 94.00 378 VAL A CA 1
ATOM 3108 C C . VAL A 1 378 ? -9.352 2.833 21.945 1.00 94.00 378 VAL A C 1
ATOM 3110 O O . VAL A 1 378 ? -8.666 2.866 22.971 1.00 94.00 378 VAL A O 1
ATOM 3113 N N . ILE A 1 379 ? -10.488 2.137 21.853 1.00 94.50 379 ILE A N 1
ATOM 3114 C CA . ILE A 1 379 ? -10.962 1.256 22.924 1.00 94.50 379 ILE A CA 1
ATOM 3115 C C . ILE A 1 379 ? -10.141 -0.028 22.966 1.00 94.50 379 ILE A C 1
ATOM 3117 O O . ILE A 1 379 ? -10.153 -0.829 22.034 1.00 94.50 379 ILE A O 1
ATOM 3121 N N . ASN A 1 380 ? -9.492 -0.285 24.090 1.00 92.31 380 ASN A N 1
ATOM 3122 C CA . ASN A 1 380 ? -8.871 -1.561 24.404 1.00 92.31 380 ASN A CA 1
ATOM 3123 C C . ASN A 1 380 ? -9.716 -2.339 25.410 1.00 92.31 380 ASN A C 1
ATOM 3125 O O . ASN A 1 380 ? -10.487 -1.765 26.173 1.00 92.31 380 ASN A O 1
ATOM 3129 N N . PHE A 1 381 ? -9.524 -3.655 25.429 1.00 93.56 381 PHE A N 1
ATOM 3130 C CA . PHE A 1 381 ? -10.126 -4.545 26.411 1.00 93.56 381 PHE A CA 1
ATOM 3131 C C . PHE A 1 381 ? -9.043 -5.468 26.966 1.00 93.56 381 PHE A C 1
ATOM 3133 O O . PHE A 1 381 ? -8.422 -6.226 26.218 1.00 93.56 381 PHE A O 1
ATOM 3140 N N . ARG A 1 382 ? -8.773 -5.363 28.267 1.00 89.31 382 ARG A N 1
ATOM 3141 C CA . ARG A 1 382 ? -7.769 -6.172 28.971 1.00 89.31 382 ARG A CA 1
ATOM 3142 C C . ARG A 1 382 ? -8.290 -6.512 30.353 1.00 89.31 382 ARG A C 1
ATOM 3144 O O . ARG A 1 382 ? -8.880 -5.660 31.003 1.00 89.31 382 ARG A O 1
ATOM 3151 N N . GLU A 1 383 ? -8.091 -7.757 30.780 1.00 89.50 383 GLU A N 1
ATOM 3152 C CA . GLU A 1 383 ? -8.472 -8.211 32.128 1.00 89.50 383 GLU A CA 1
ATOM 3153 C C . GLU A 1 383 ? -9.939 -7.897 32.486 1.00 89.50 383 GLU A C 1
ATOM 3155 O O . GLU A 1 383 ? -10.261 -7.594 33.625 1.00 89.50 383 GLU A O 1
ATOM 3160 N N . ASN A 1 384 ? -10.847 -7.986 31.506 1.00 90.69 384 ASN A N 1
ATOM 3161 C CA . ASN A 1 384 ? -12.274 -7.653 31.644 1.00 90.69 384 ASN A CA 1
ATOM 3162 C C . ASN A 1 384 ? -12.596 -6.172 31.876 1.00 90.69 384 ASN A C 1
ATOM 3164 O O . ASN A 1 384 ? -13.710 -5.838 32.278 1.00 90.69 384 ASN A O 1
ATOM 3168 N N . HIS A 1 385 ? -11.654 -5.286 31.571 1.00 93.50 385 HIS A N 1
ATOM 3169 C CA . HIS A 1 385 ? -11.823 -3.848 31.678 1.00 93.50 385 HIS A CA 1
ATOM 3170 C C . HIS A 1 385 ? -11.605 -3.170 30.328 1.00 93.50 385 HIS A C 1
ATOM 3172 O O . HIS A 1 385 ? -10.660 -3.476 29.595 1.00 93.50 385 HIS A O 1
ATOM 3178 N N . PHE A 1 386 ? -12.495 -2.229 30.014 1.00 96.06 386 PHE A N 1
ATOM 3179 C CA . PHE A 1 386 ? -12.330 -1.330 28.883 1.00 96.06 386 PHE A CA 1
ATOM 3180 C C . PHE A 1 386 ? -11.455 -0.145 29.282 1.00 96.06 386 PHE A C 1
ATOM 3182 O O . PHE A 1 386 ? -11.671 0.477 30.323 1.00 96.06 386 PHE A O 1
ATOM 3189 N N . THR A 1 387 ? -10.481 0.177 28.439 1.00 94.88 387 THR A N 1
ATOM 3190 C CA . THR A 1 387 ? -9.639 1.367 28.581 1.00 94.88 387 THR A CA 1
ATOM 3191 C C . THR A 1 387 ? -9.591 2.126 27.266 1.00 94.88 387 THR A C 1
ATOM 3193 O O . THR A 1 387 ? -9.754 1.548 26.192 1.00 94.88 387 THR A O 1
ATOM 3196 N N . VAL A 1 388 ? -9.364 3.435 27.341 1.00 95.06 388 VAL A N 1
ATOM 3197 C CA . VAL A 1 388 ? -9.168 4.279 26.160 1.00 95.06 388 VAL A CA 1
ATOM 3198 C C . VAL A 1 388 ? -7.697 4.646 26.093 1.00 95.06 388 VAL A C 1
ATOM 3200 O O . VAL A 1 388 ? -7.165 5.222 27.039 1.00 95.06 388 VAL A O 1
ATOM 3203 N N . GLU A 1 389 ? -7.037 4.321 24.986 1.00 92.19 389 GLU A N 1
ATOM 3204 C CA . GLU A 1 389 ? -5.648 4.714 24.755 1.00 92.19 389 GLU A CA 1
ATOM 3205 C C . GLU A 1 389 ? -5.547 5.590 23.500 1.00 92.19 389 GLU A C 1
ATOM 3207 O O . GLU A 1 389 ? -6.207 5.298 22.498 1.00 92.19 389 GLU A O 1
ATOM 3212 N N . PRO A 1 390 ? -4.728 6.655 23.515 1.00 93.06 390 PRO A N 1
ATOM 3213 C CA . PRO A 1 390 ? -4.426 7.408 22.308 1.00 93.06 390 PRO A CA 1
ATOM 3214 C C . PRO A 1 390 ? -3.520 6.582 21.387 1.00 93.06 390 PRO A C 1
ATOM 3216 O O . PRO A 1 390 ? -2.481 6.073 21.812 1.00 93.06 390 PRO A O 1
ATOM 3219 N N . MET A 1 391 ? -3.897 6.471 20.114 1.00 93.19 391 MET A N 1
ATOM 3220 C CA . MET A 1 391 ? -3.089 5.821 19.079 1.00 93.19 391 MET A CA 1
ATOM 3221 C C . MET A 1 391 ? -3.055 6.655 17.802 1.00 93.19 391 MET A C 1
ATOM 3223 O O . MET A 1 391 ? -4.057 7.241 17.403 1.00 93.19 391 MET A O 1
ATOM 3227 N N . ILE A 1 392 ? -1.914 6.673 17.126 1.00 92.50 392 ILE A N 1
ATOM 3228 C CA . ILE A 1 392 ? -1.787 7.186 15.766 1.00 92.50 392 ILE A CA 1
ATOM 3229 C C . ILE A 1 392 ? -2.392 6.167 14.801 1.00 92.50 392 ILE A C 1
ATOM 3231 O O . ILE A 1 392 ? -2.047 4.985 14.852 1.00 92.50 392 ILE A O 1
ATOM 3235 N N . TRP A 1 393 ? -3.282 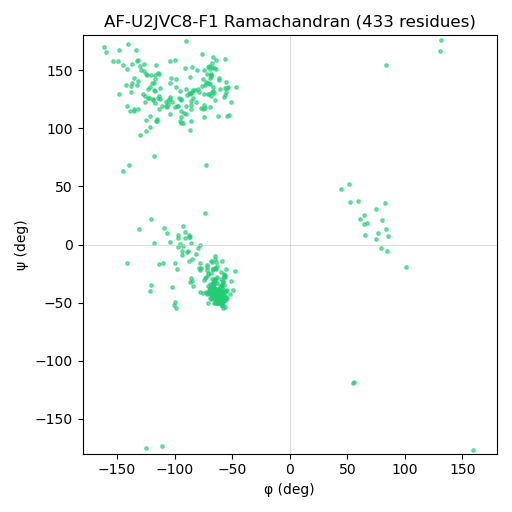6.624 13.921 1.00 93.62 393 TRP A N 1
ATOM 3236 C CA . TRP A 1 393 ? -3.837 5.806 12.844 1.00 93.62 393 TRP A CA 1
ATOM 3237 C C . TRP A 1 393 ? -3.063 6.035 11.549 1.00 93.62 393 TRP A C 1
ATOM 3239 O O . TRP A 1 393 ? -2.929 7.169 11.090 1.00 93.62 393 TRP A O 1
ATOM 3249 N N . ILE A 1 394 ? -2.591 4.943 10.956 1.00 94.31 394 ILE A N 1
ATOM 3250 C CA . ILE A 1 394 ? -2.082 4.897 9.586 1.00 94.31 394 ILE A CA 1
ATOM 3251 C C . ILE A 1 394 ? -3.163 4.225 8.748 1.00 94.31 394 ILE A C 1
ATOM 3253 O O . ILE A 1 394 ? -3.442 3.038 8.938 1.00 94.31 394 ILE A O 1
ATOM 3257 N N . ILE A 1 395 ? -3.776 4.986 7.846 1.00 95.88 395 ILE A N 1
ATOM 3258 C CA . ILE A 1 395 ? -4.834 4.501 6.960 1.00 95.88 395 ILE A CA 1
ATOM 3259 C C . ILE A 1 395 ? -4.200 4.075 5.641 1.00 95.88 395 ILE A C 1
ATOM 3261 O O . ILE A 1 395 ? -3.759 4.921 4.870 1.00 95.88 395 ILE A O 1
ATOM 3265 N N . GLY A 1 396 ? -4.164 2.772 5.382 1.00 96.81 396 GLY A N 1
ATOM 3266 C CA . GLY A 1 396 ? -3.801 2.188 4.096 1.00 96.81 396 GLY A CA 1
ATOM 3267 C C . GLY A 1 396 ? -5.015 2.119 3.178 1.00 96.81 396 GLY A C 1
ATOM 3268 O O . GLY A 1 396 ? -5.898 1.289 3.378 1.00 96.81 396 GLY A O 1
ATOM 3269 N N . ILE A 1 397 ? -5.068 2.981 2.169 1.00 98.31 397 ILE A N 1
ATOM 3270 C CA . ILE A 1 397 ? -6.182 3.058 1.224 1.00 98.31 397 ILE A CA 1
ATOM 3271 C C . ILE A 1 397 ? -5.927 2.134 0.041 1.00 98.31 397 ILE A C 1
ATOM 3273 O O . ILE A 1 397 ? -4.962 2.335 -0.700 1.00 98.31 397 ILE A O 1
ATOM 3277 N N . PHE A 1 398 ? -6.807 1.159 -0.170 1.00 98.25 398 PHE A N 1
ATOM 3278 C CA . PHE A 1 398 ? -6.704 0.238 -1.291 1.00 98.25 398 PHE A CA 1
ATOM 3279 C C . PHE A 1 398 ? -7.338 0.793 -2.563 1.00 98.25 398 PHE A C 1
ATOM 3281 O O . PHE A 1 398 ? -8.502 1.206 -2.569 1.00 98.25 398 PHE A O 1
ATOM 3288 N N . TYR A 1 399 ? -6.586 0.706 -3.661 1.00 98.06 399 TYR A N 1
ATOM 3289 C CA . TYR A 1 399 ? -7.072 0.981 -5.009 1.00 98.06 399 TYR A CA 1
ATOM 3290 C C . TYR A 1 399 ? -6.802 -0.205 -5.922 1.00 98.06 399 TYR A C 1
ATOM 3292 O O . TYR A 1 399 ? -5.650 -0.612 -6.097 1.00 98.06 399 TYR A O 1
ATOM 3300 N N . TYR A 1 400 ? -7.862 -0.741 -6.527 1.00 97.38 400 TYR A N 1
ATOM 3301 C CA . TYR A 1 400 ? -7.794 -1.848 -7.482 1.00 97.38 400 TYR A CA 1
ATOM 3302 C C . TYR A 1 400 ? -8.158 -1.323 -8.856 1.00 97.38 400 TYR A C 1
ATOM 3304 O O . TYR A 1 400 ? -9.276 -0.842 -9.058 1.00 97.38 400 TYR A O 1
ATOM 3312 N N . LEU A 1 401 ? -7.218 -1.431 -9.794 1.00 96.00 401 LEU A N 1
ATOM 3313 C CA . LEU A 1 401 ? -7.359 -0.915 -11.155 1.00 96.00 401 LEU A CA 1
ATOM 3314 C C . LEU A 1 401 ? -7.796 0.562 -11.141 1.00 96.00 401 LEU A C 1
ATOM 3316 O O . LEU A 1 401 ? -8.814 0.926 -11.728 1.00 96.00 401 LEU A O 1
ATOM 3320 N N . GLU A 1 402 ? -7.051 1.380 -10.388 1.00 94.56 402 GLU A N 1
ATOM 3321 C CA . GLU A 1 402 ? -7.261 2.829 -10.202 1.00 94.56 402 GLU A CA 1
ATOM 3322 C C . GLU A 1 402 ? -8.560 3.22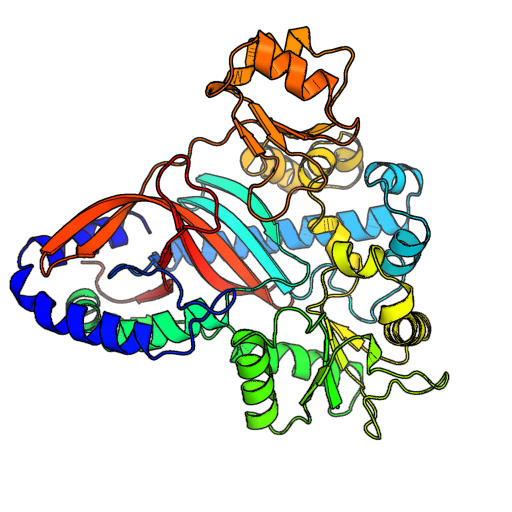9 -9.470 1.00 94.56 402 GLU A C 1
ATOM 3324 O O . GLU A 1 402 ? -8.870 4.414 -9.369 1.00 94.56 402 GLU A O 1
ATOM 3329 N N . LYS A 1 403 ? -9.317 2.274 -8.910 1.00 96.56 403 LYS A N 1
ATOM 3330 C CA . LYS A 1 403 ? -10.570 2.547 -8.184 1.00 96.56 403 LYS A CA 1
ATOM 3331 C C . LYS A 1 403 ? -10.452 2.249 -6.699 1.00 96.56 403 LYS A C 1
ATOM 3333 O O . LYS A 1 403 ? -9.989 1.168 -6.338 1.00 96.56 403 LYS A O 1
ATOM 3338 N N . PHE A 1 404 ? -10.944 3.166 -5.864 1.00 97.69 404 PHE A N 1
ATOM 3339 C CA . PHE A 1 404 ? -11.058 2.966 -4.418 1.00 97.69 404 PHE A CA 1
ATOM 3340 C C . PHE A 1 404 ? -11.822 1.673 -4.107 1.00 97.69 404 PHE A C 1
ATOM 3342 O O . PHE A 1 404 ? -12.844 1.378 -4.733 1.00 97.69 404 PHE A O 1
ATOM 3349 N N . GLN A 1 405 ? -11.299 0.902 -3.156 1.00 96.94 405 GLN A N 1
ATOM 3350 C CA . GLN A 1 405 ? -11.872 -0.376 -2.747 1.00 96.94 405 GLN A CA 1
ATOM 3351 C C . GLN A 1 405 ? -12.254 -0.421 -1.265 1.00 96.94 405 GLN A C 1
ATOM 3353 O O . GLN A 1 405 ? -13.221 -1.082 -0.901 1.00 96.94 405 GLN A O 1
ATOM 3358 N N . GLY A 1 406 ? -11.487 0.244 -0.414 1.00 96.81 406 GLY A N 1
ATOM 3359 C CA . GLY A 1 406 ? -11.641 0.181 1.032 1.00 96.81 406 GLY A CA 1
ATOM 3360 C C . GLY A 1 406 ? -10.347 0.603 1.710 1.00 96.81 406 GLY A C 1
ATOM 3361 O O . GLY A 1 406 ? -9.382 0.991 1.044 1.00 96.81 406 GLY A O 1
ATOM 3362 N N . ILE A 1 407 ? -10.322 0.533 3.034 1.00 97.00 407 ILE A N 1
ATOM 3363 C CA . ILE A 1 407 ? -9.149 0.908 3.823 1.00 97.00 407 ILE A CA 1
ATOM 3364 C C . ILE A 1 407 ? -8.753 -0.225 4.761 1.00 97.00 407 ILE A C 1
ATOM 3366 O O . ILE A 1 407 ? -9.580 -1.023 5.172 1.00 97.00 407 ILE A O 1
ATOM 3370 N N . TYR A 1 408 ? -7.488 -0.250 5.141 1.00 94.38 408 TYR A N 1
ATOM 3371 C CA . TYR A 1 408 ? -6.982 -1.014 6.270 1.00 94.38 408 TYR A CA 1
ATOM 3372 C C . TYR A 1 408 ? -6.292 -0.041 7.212 1.00 94.38 408 TYR A C 1
ATOM 3374 O O . TYR A 1 408 ? -5.525 0.808 6.760 1.00 94.38 408 TYR A O 1
ATOM 3382 N N . THR A 1 409 ? -6.559 -0.132 8.513 1.00 95.19 409 THR A N 1
ATOM 3383 C CA . THR A 1 409 ? -5.971 0.802 9.476 1.00 95.19 409 THR A CA 1
ATOM 3384 C C . THR A 1 409 ? -5.076 0.098 10.477 1.00 95.19 409 THR A C 1
ATOM 3386 O O . THR A 1 409 ? -5.469 -0.877 11.120 1.00 95.19 409 THR A O 1
ATOM 3389 N N . ARG A 1 410 ? -3.880 0.666 10.653 1.00 92.06 410 ARG A N 1
ATOM 3390 C CA . ARG A 1 410 ? -2.948 0.320 11.726 1.00 92.06 410 ARG A CA 1
ATOM 3391 C C . ARG A 1 410 ? -3.006 1.386 12.814 1.00 92.06 410 ARG A C 1
ATOM 3393 O O . ARG A 1 410 ? -2.765 2.558 12.535 1.00 92.06 410 ARG A O 1
ATOM 3400 N N . GLY A 1 411 ? -3.314 0.984 14.043 1.00 91.50 411 GLY A N 1
ATOM 3401 C CA . GLY A 1 411 ? -3.250 1.820 15.241 1.00 91.50 411 GLY A CA 1
ATOM 3402 C C . GLY A 1 411 ? -1.968 1.553 16.025 1.00 91.50 411 GLY A C 1
ATOM 3403 O O . GLY A 1 411 ? -1.756 0.436 16.491 1.00 91.50 411 GLY A O 1
ATOM 3404 N N . ALA A 1 412 ? -1.109 2.554 16.193 1.00 87.12 412 ALA A N 1
ATOM 3405 C CA . ALA A 1 412 ? 0.138 2.427 16.951 1.00 87.12 412 ALA A CA 1
ATOM 3406 C C . ALA A 1 412 ? 0.219 3.482 18.058 1.00 87.12 412 ALA A C 1
ATOM 3408 O O . ALA A 1 412 ? -0.262 4.602 17.890 1.00 87.12 412 ALA A O 1
ATOM 3409 N N . LYS A 1 413 ? 0.848 3.153 19.193 1.00 81.69 413 LYS A N 1
ATOM 3410 C CA . LYS A 1 413 ? 1.255 4.197 20.148 1.00 81.69 413 LYS A CA 1
ATOM 3411 C C . LYS A 1 413 ? 2.408 4.994 19.534 1.00 81.69 413 LYS A C 1
ATOM 3413 O O . LYS A 1 413 ? 3.139 4.481 18.686 1.00 81.69 413 LYS A O 1
ATOM 3418 N N . GLU A 1 414 ? 2.558 6.245 19.946 1.00 66.75 414 GLU A N 1
ATOM 3419 C CA . GLU A 1 414 ? 3.671 7.087 19.505 1.00 66.75 414 GLU A CA 1
ATOM 3420 C C . GLU A 1 414 ? 5.020 6.388 19.773 1.00 66.75 414 GLU A C 1
ATOM 3422 O O . GLU A 1 414 ? 5.199 5.761 20.817 1.00 66.75 414 GLU A O 1
ATOM 3427 N N . GLY A 1 415 ? 5.928 6.409 18.791 1.00 54.12 415 GLY A N 1
ATOM 3428 C CA . GLY A 1 415 ? 7.223 5.718 18.859 1.00 54.12 415 GLY A CA 1
ATOM 3429 C C . GLY A 1 415 ? 7.203 4.202 18.589 1.00 54.12 415 GLY A C 1
ATOM 3430 O O . GLY A 1 415 ? 8.267 3.588 18.555 1.00 54.12 415 GLY A O 1
ATOM 3431 N N . ILE A 1 416 ? 6.039 3.571 18.363 1.00 53.94 416 ILE A N 1
ATOM 3432 C CA . ILE A 1 416 ? 5.961 2.135 18.035 1.00 53.94 416 ILE A CA 1
ATOM 3433 C C . ILE A 1 416 ? 6.138 1.893 16.527 1.00 53.94 416 ILE A C 1
ATOM 3435 O O . ILE A 1 416 ? 5.458 2.484 15.689 1.00 53.94 416 ILE A O 1
ATOM 3439 N N . ILE A 1 417 ? 7.032 0.958 16.195 1.00 54.34 417 ILE A N 1
ATOM 3440 C CA . ILE A 1 417 ? 7.271 0.443 14.842 1.00 54.34 417 ILE A CA 1
ATOM 3441 C C . ILE A 1 417 ? 6.059 -0.374 14.356 1.00 54.34 417 ILE A C 1
ATOM 3443 O O . ILE A 1 417 ? 5.448 -1.116 15.123 1.00 54.34 417 ILE A O 1
ATOM 3447 N N . ALA A 1 418 ? 5.751 -0.301 13.055 1.00 55.16 418 ALA A N 1
ATOM 3448 C CA . ALA A 1 418 ? 4.584 -0.916 12.408 1.00 55.16 418 ALA A CA 1
ATOM 3449 C C . ALA A 1 418 ? 4.304 -2.402 12.747 1.00 55.16 418 ALA A C 1
ATOM 3451 O O . ALA A 1 418 ? 3.167 -2.841 12.600 1.00 55.16 418 ALA A O 1
ATOM 3452 N N . GLN A 1 419 ? 5.301 -3.172 13.199 1.00 54.31 419 GLN A N 1
ATOM 3453 C CA . GLN A 1 419 ? 5.167 -4.598 13.537 1.00 54.31 419 GLN A CA 1
ATOM 3454 C C . GLN A 1 419 ? 4.365 -4.876 14.820 1.00 54.31 419 GLN A C 1
ATOM 3456 O O . GLN A 1 419 ? 3.829 -5.971 14.967 1.00 54.31 419 GLN A O 1
ATOM 3461 N N . ASP A 1 420 ? 4.247 -3.903 15.728 1.00 67.00 420 ASP A N 1
ATOM 3462 C CA . ASP A 1 420 ? 3.493 -4.041 16.984 1.00 67.00 420 ASP A CA 1
ATOM 3463 C C . ASP A 1 420 ? 2.160 -3.278 16.987 1.00 67.00 420 ASP A C 1
ATOM 3465 O O . ASP A 1 420 ? 1.500 -3.168 18.026 1.00 67.00 420 ASP A O 1
ATOM 3469 N N . ALA A 1 421 ? 1.754 -2.769 15.822 1.00 83.94 421 ALA A N 1
ATOM 3470 C CA . ALA A 1 421 ? 0.516 -2.029 15.652 1.00 83.94 421 ALA A CA 1
ATOM 3471 C C . ALA A 1 421 ? -0.726 -2.932 15.748 1.00 83.94 421 ALA A C 1
ATOM 3473 O O . ALA A 1 421 ? -0.712 -4.123 15.434 1.00 83.94 421 ALA A O 1
ATOM 3474 N N . TYR A 1 422 ? -1.827 -2.325 16.165 1.00 91.12 422 TYR A N 1
ATOM 3475 C CA . TYR A 1 422 ? -3.156 -2.910 16.158 1.00 91.12 422 TYR A CA 1
ATOM 3476 C C . TYR A 1 422 ? -3.747 -2.840 14.751 1.00 91.12 422 TYR A C 1
ATOM 3478 O O . TYR A 1 422 ? -3.722 -1.786 14.126 1.00 91.12 422 TYR A O 1
ATOM 3486 N N . SER A 1 423 ? -4.334 -3.934 14.281 1.00 93.62 423 SER A N 1
ATOM 3487 C CA . SER A 1 423 ? -5.173 -3.964 13.084 1.00 93.62 423 SER A CA 1
ATOM 3488 C C . SER A 1 423 ? -6.606 -3.599 13.460 1.00 93.62 423 SER A C 1
ATOM 3490 O O . SER A 1 423 ? -7.221 -4.278 14.290 1.00 93.62 423 SER A O 1
ATOM 3492 N N . LEU A 1 424 ? -7.120 -2.523 12.868 1.00 95.31 424 LEU A N 1
ATOM 3493 C CA . LEU A 1 424 ? -8.470 -2.014 13.099 1.00 95.31 424 LEU A CA 1
ATOM 3494 C C . LEU A 1 424 ? -9.287 -2.182 11.808 1.00 95.31 424 LEU A C 1
ATOM 3496 O O . LEU A 1 424 ? -8.916 -1.574 10.797 1.00 95.31 424 LEU A O 1
ATOM 3500 N N . PRO A 1 425 ? -10.363 -2.994 11.809 1.00 95.62 425 PRO A N 1
ATOM 3501 C CA . PRO A 1 425 ? -11.164 -3.206 10.612 1.00 95.62 425 PRO A CA 1
ATOM 3502 C C . PRO A 1 425 ? -11.938 -1.943 10.239 1.00 95.62 425 PRO A C 1
ATOM 3504 O O . PRO A 1 425 ? -12.312 -1.152 11.111 1.00 95.62 425 PRO A O 1
ATOM 3507 N N . HIS A 1 426 ? -12.211 -1.758 8.953 1.00 96.31 426 HIS A N 1
ATOM 3508 C CA . HIS A 1 426 ? -12.968 -0.603 8.474 1.00 96.31 426 HIS A CA 1
ATOM 3509 C C . HIS A 1 426 ? -14.475 -0.857 8.397 1.00 96.31 426 HIS A C 1
ATOM 3511 O O . HIS A 1 426 ? -14.916 -1.974 8.172 1.00 96.31 426 HIS A O 1
ATOM 3517 N N . ILE A 1 427 ? -15.284 0.191 8.543 1.00 97.50 427 ILE A N 1
ATOM 3518 C CA . ILE A 1 427 ? -16.729 0.155 8.304 1.00 97.50 427 ILE A CA 1
ATOM 3519 C C . ILE A 1 427 ? -17.140 1.472 7.637 1.00 97.50 427 ILE A C 1
ATOM 3521 O O . ILE A 1 427 ? -16.998 2.548 8.218 1.00 97.50 427 ILE A O 1
ATOM 3525 N N . GLU A 1 428 ? -17.686 1.401 6.427 1.00 96.62 428 GLU A N 1
ATOM 3526 C CA . GLU A 1 428 ? -18.266 2.558 5.746 1.00 96.62 428 GLU A CA 1
ATOM 3527 C C . GLU A 1 428 ? -19.694 2.810 6.227 1.00 96.62 428 GLU A C 1
ATOM 3529 O O . GLU A 1 428 ? -20.527 1.904 6.276 1.00 96.62 428 GLU A O 1
ATOM 3534 N N . TRP A 1 429 ? -19.995 4.062 6.539 1.00 94.19 429 TRP A N 1
ATOM 3535 C CA . TRP A 1 429 ? -21.322 4.555 6.858 1.00 94.19 429 TRP A CA 1
ATOM 3536 C C . TRP A 1 429 ? -22.006 5.061 5.585 1.00 94.19 429 TRP A C 1
ATOM 3538 O O . TRP A 1 429 ? -21.593 6.063 5.004 1.00 94.19 429 TRP A O 1
ATOM 3548 N N . MET A 1 430 ? -23.068 4.372 5.159 1.00 86.62 430 MET A N 1
ATOM 3549 C CA . MET A 1 430 ? -23.767 4.614 3.887 1.00 86.62 430 MET A CA 1
ATOM 3550 C C . MET A 1 430 ? -25.020 5.494 4.030 1.00 86.62 430 MET A C 1
ATOM 3552 O O . MET A 1 430 ? -25.695 5.753 3.034 1.00 86.62 430 MET A O 1
ATOM 3556 N N . GLY A 1 431 ? -25.375 5.908 5.251 1.00 68.75 431 GLY A N 1
ATOM 3557 C CA . GLY A 1 431 ? -26.501 6.805 5.525 1.00 68.75 431 GLY A CA 1
ATOM 3558 C C . GLY A 1 431 ? -27.461 6.331 6.624 1.00 68.75 431 GLY A C 1
ATOM 3559 O O . GLY A 1 431 ? -27.445 5.175 7.054 1.00 68.75 431 GLY A O 1
ATOM 3560 N N . GLY A 1 432 ? -28.301 7.274 7.059 1.00 58.16 432 GLY A N 1
ATOM 3561 C CA . GLY A 1 432 ? -29.209 7.216 8.212 1.00 58.16 432 GLY A CA 1
ATOM 3562 C C . GLY A 1 432 ? -29.049 8.482 9.073 1.00 58.16 432 GLY A C 1
ATOM 3563 O O . GLY A 1 432 ? -28.223 9.329 8.733 1.00 58.16 432 GLY A O 1
ATOM 3564 N N . ASN A 1 433 ? -29.848 8.669 10.132 1.00 47.22 433 ASN A N 1
ATOM 3565 C CA . ASN A 1 433 ? -29.694 9.839 11.009 1.00 47.22 433 ASN A CA 1
ATOM 3566 C C . ASN A 1 433 ? -28.304 9.787 11.660 1.00 47.22 433 ASN A C 1
ATOM 3568 O O . ASN A 1 433 ? -28.049 8.914 12.493 1.00 47.22 433 ASN A O 1
ATOM 3572 N N . GLU A 1 434 ? -27.412 10.706 11.276 1.00 50.28 434 GLU A N 1
ATOM 3573 C CA . GLU A 1 434 ? -26.177 10.969 12.017 1.00 50.28 434 GLU A CA 1
ATOM 3574 C C . GLU A 1 434 ? -26.590 11.285 13.463 1.00 50.28 434 GLU A C 1
ATOM 3576 O O . GLU A 1 434 ? -27.292 12.266 13.706 1.00 50.28 434 GLU A O 1
ATOM 3581 N N . LYS A 1 435 ? -26.277 10.382 14.402 1.00 51.44 435 LYS A N 1
ATOM 3582 C CA . LYS A 1 435 ? -26.556 10.589 15.830 1.00 51.44 435 LYS A CA 1
ATOM 3583 C C . LYS A 1 435 ? -25.751 11.750 16.361 1.00 51.44 435 LYS A C 1
ATOM 3585 O O . LYS A 1 435 ? -24.548 11.762 16.033 1.00 51.44 435 LYS A O 1
#

pLDDT: mean 93.01, std 9.23, range [47.22, 98.81]

Secondary structure (DSSP, 8-state):
-HHHHHHHHHHHHHSGGGGHHHHHHHHHHHHTSS-EETTEEPPB-S--EEE-HHHHHHHHHHHHHHHHHHHHHHHHHHH-HHHHTTT---HHHHHHHHS--SSS-S-SEEEEEEEEEETTEEEEEEEE-SS---HHHHHHHHHHHTTSHHHHHHHTT-EEEPPPTTHHHHHHHHHHHHHHHSSPPPEEEE--GGG---HHHHHHHHHHHHTT--EEEE-GGGEEE-SS-EEETTEEE-EEEE-S-HHHHHHTTTTTHHHHHHHHTT-SEEET-GGGHHHHSTTHHHHHTSGGGGGTS-HHHHHHHHHHS--EEE--GGGHHHHHHTGGGEEEE-TT--TTTTEEEGGGS-HHHHHHHHHHS-TT-EEEEPP-PPPEEEEEEETTEEEEEEEEEEEEEEEETTEEEEEEEEEE-TT--GGGPEEE-EEEEEES---